Protein AF-A0A369SEC5-F1 (afdb_monomer)

Mean predicted aligned error: 13.97 Å

Secondary structure (DSSP, 8-state):
----HHHHHHHHHTT--HHHHTTS-HHHHHHHHHHHHHHHHH-TTT--S--PPPHHHHHHHHHHTT-SSHHHHHHHHHHHHHHHT--STTHHHHHHHHHTTTHHHHHHHHHHT---HHHHHHHHHHHHHHH----TT--HHHHHHHHHHHHHHHHHHHHHHHHHTT---HHHHHHHHHHHHHHH-----TTT-----GGGG--HHHHHHHHTS-HHHHHHHHHTT-TTTHHHHHHHHHHHHHHS-GGGHHHHHHHTTHHHHHHHHHHHHHH-HHHHHHHHHHHHHHHHHHHHH-HHHHHHHHHTTHHHHHHTTHHHHGGGHHHHHHHHHHHHHH--HHHHHHHHHHS-HHHHHHHHHHHHHTTT-HHHHHHHHHHHHHHHHHHTT-HHHHHHHHHHHHHHHHHHHHHHHHHHHHHHHTT------PPP------

pLDDT: mean 71.05, std 16.25, range [29.16, 93.38]

Nearest PDB structures (foldseek):
  6mjl-assembly1_B  TM=6.709E-01  e=8.031E-06  Mus musculus
  6nmj-assembly1_A  TM=5.883E-01  e=1.383E-02  Rattus norvegicus
  8qah-assembly2_B  TM=2.566E-01  e=1.016E+00  synthetic construct
  5cwm-assembly1_A  TM=2.602E-01  e=1.238E+00  synthetic construct
  8qah-assembly1_A  TM=2.685E-01  e=1.100E+00  synthetic construct

Solvent-accessible surface area (backbone atoms only — not comparable to full-atom values): 24609 Å² total; per-residue (Å²): 135,88,78,48,74,64,58,49,51,52,36,58,73,69,45,53,55,51,91,62,54,82,83,50,56,70,70,56,46,38,54,49,45,51,52,52,37,47,48,66,67,68,48,76,82,75,68,88,54,89,81,53,70,39,74,61,40,50,50,50,40,64,52,34,49,70,42,90,50,59,71,42,12,41,46,32,47,50,39,54,41,59,68,54,65,56,100,51,77,66,38,58,66,52,43,47,57,39,58,77,64,41,49,61,69,60,43,45,66,50,60,74,68,64,64,55,69,72,46,52,43,50,51,43,52,42,54,44,48,71,68,54,64,84,66,72,86,71,62,70,72,62,54,52,55,50,49,60,58,47,48,75,45,47,47,50,47,43,53,48,44,55,59,45,55,72,46,88,50,66,69,45,34,50,45,45,40,51,42,49,32,63,73,46,53,77,84,50,65,92,81,84,55,90,52,60,64,60,77,83,59,59,46,72,66,47,48,53,39,60,69,63,50,64,59,66,53,47,37,49,46,28,49,64,60,39,88,83,46,25,44,60,30,42,45,28,47,45,38,53,53,79,75,50,78,73,86,73,46,58,69,54,45,60,77,42,42,45,62,64,32,49,44,52,52,55,56,49,30,73,76,42,46,90,84,28,57,69,40,50,54,36,45,52,55,44,47,32,56,46,23,63,67,42,45,70,44,39,47,48,43,57,80,59,44,42,60,39,54,50,62,78,38,44,85,79,44,52,92,43,48,45,59,53,36,47,24,47,32,34,29,61,75,41,37,50,74,72,51,50,51,48,43,54,76,73,30,54,44,62,67,50,42,53,53,48,45,64,64,35,60,81,72,65,42,60,79,43,42,52,38,34,50,51,37,48,51,54,51,52,61,55,30,73,78,34,73,67,61,37,56,57,50,49,52,57,46,50,57,50,48,52,56,48,49,55,52,47,51,51,50,50,52,54,37,57,76,69,73,63,86,90,83,90,74,85,78,79,84,76,80,89,82,136

Foldseek 3Di:
DDCDPVNLVVCVVVQEDLVPPPPDDPVVLLVSLVVLLVCLVPVLPPPPDCSANPLSSLLVLLVQLVDPDQSSNLSSLSSLLSQLDDPDPCNLVSLVSNLVSVSLVSVLVVVVVPHDPSSLLSVLSNLLSLQWDNAPPDDPVSVVVSLLSVLVCLLSSLSSLLSQLPDPDPSSVQSSLVSLLSQLDPPCPPDDDPRHPNVVVDDPSNLVSNVPRPLLSLLLQLVVLPPVSNLSSLSSVLSSLVSDDQQPPQVSCVVSCNLVSLLVLLVVCLVPVVVCVSSVVSSLSSLLSLLQHAQSSLVSCLVNLVLLSCLVCCVSCVVCLLSSLNSLLSNLVRHDLVSLVSCLVPRCLVVSLVVQCVVCVVVVPCSNNVSSVSSNVSSVVSCVVVVVSCVVVVVVNVVVVVVVVVVVVVVVVVCVVVPDDDDDDDDDDDDPDD

Structure (mmCIF, N/CA/C/O backbone):
data_AF-A0A369SEC5-F1
#
_entry.id   AF-A0A369SEC5-F1
#
loop_
_atom_site.group_PDB
_atom_site.id
_atom_site.type_symbol
_atom_site.label_atom_id
_atom_site.label_alt_id
_atom_site.label_comp_id
_atom_site.label_asym_id
_atom_site.label_entity_id
_atom_site.label_seq_id
_atom_site.pdbx_PDB_ins_code
_atom_site.Cartn_x
_atom_site.Cartn_y
_atom_site.Cartn_z
_atom_site.occupancy
_atom_site.B_iso_or_equiv
_atom_site.auth_seq_id
_atom_site.auth_comp_id
_atom_site.auth_asym_id
_atom_site.auth_atom_id
_atom_site.pdbx_PDB_model_num
ATOM 1 N N . MET A 1 1 ? 33.748 -5.964 -42.119 1.00 38.56 1 MET A N 1
ATOM 2 C CA . MET A 1 1 ? 34.652 -5.481 -41.054 1.00 38.56 1 MET A CA 1
ATOM 3 C C . MET A 1 1 ? 34.597 -6.499 -39.925 1.00 38.56 1 MET A C 1
ATOM 5 O O . MET A 1 1 ? 33.553 -6.615 -39.300 1.00 38.56 1 MET A O 1
ATOM 9 N N . ILE A 1 2 ? 35.638 -7.317 -39.748 1.00 35.31 2 ILE A N 1
ATOM 10 C CA . ILE A 1 2 ? 35.673 -8.351 -38.701 1.00 35.31 2 ILE A CA 1
ATOM 11 C C . ILE A 1 2 ? 36.197 -7.673 -37.434 1.00 35.31 2 ILE A C 1
ATOM 13 O O . ILE A 1 2 ? 37.395 -7.443 -37.313 1.00 35.31 2 ILE A O 1
ATOM 17 N N . ILE A 1 3 ? 35.296 -7.285 -36.530 1.00 44.06 3 ILE A N 1
ATOM 18 C CA . ILE A 1 3 ? 35.685 -6.939 -35.160 1.00 44.06 3 ILE A CA 1
ATOM 19 C C . ILE A 1 3 ? 35.957 -8.272 -34.466 1.00 44.06 3 ILE A C 1
ATOM 21 O O . ILE A 1 3 ? 35.059 -9.104 -34.364 1.00 44.06 3 ILE A O 1
ATOM 25 N N . THR A 1 4 ? 37.197 -8.507 -34.051 1.00 44.44 4 THR A N 1
ATOM 26 C CA . THR A 1 4 ? 37.539 -9.711 -33.286 1.00 44.44 4 THR A CA 1
ATOM 27 C C . THR A 1 4 ? 36.965 -9.603 -31.870 1.00 44.44 4 THR A C 1
ATOM 29 O O . THR A 1 4 ? 36.846 -8.502 -31.328 1.00 44.44 4 THR A O 1
ATOM 32 N N . GLU A 1 5 ? 36.629 -10.733 -31.239 1.00 44.97 5 GLU A N 1
ATOM 33 C CA . GLU A 1 5 ? 36.159 -10.783 -29.839 1.00 44.97 5 GLU A CA 1
ATOM 34 C C . GLU A 1 5 ? 37.115 -10.043 -28.879 1.00 44.97 5 GLU A C 1
ATOM 36 O O . GLU A 1 5 ? 36.693 -9.472 -27.873 1.00 44.97 5 GLU A O 1
ATOM 41 N N . PHE A 1 6 ? 38.399 -9.973 -29.242 1.00 38.53 6 PHE A N 1
ATOM 42 C CA . PHE A 1 6 ? 39.446 -9.260 -28.521 1.00 38.53 6 PHE A CA 1
ATOM 43 C C . PHE A 1 6 ? 39.356 -7.728 -28.661 1.00 38.53 6 PHE A C 1
ATOM 45 O O . PHE A 1 6 ? 39.448 -7.025 -27.656 1.00 38.53 6 PHE A O 1
ATOM 52 N N . ASP A 1 7 ? 39.106 -7.196 -29.864 1.00 48.44 7 ASP A N 1
ATOM 53 C CA . ASP A 1 7 ? 38.869 -5.757 -30.084 1.00 48.44 7 ASP A CA 1
ATOM 54 C C . ASP A 1 7 ? 37.572 -5.281 -29.426 1.00 48.44 7 ASP A C 1
ATOM 56 O O . ASP A 1 7 ? 37.501 -4.166 -28.899 1.00 48.44 7 ASP A O 1
ATOM 60 N N . LEU A 1 8 ? 36.551 -6.141 -29.421 1.00 51.53 8 LEU A N 1
ATOM 61 C CA . LEU A 1 8 ? 35.306 -5.893 -28.709 1.00 51.53 8 LEU A CA 1
ATOM 62 C C . LEU A 1 8 ? 35.558 -5.830 -27.197 1.00 51.53 8 LEU A C 1
ATOM 64 O O . LEU A 1 8 ? 35.161 -4.862 -26.552 1.00 51.53 8 LEU A O 1
ATOM 68 N N . ALA A 1 9 ? 36.296 -6.794 -26.641 1.00 47.78 9 ALA A N 1
ATOM 69 C CA . ALA A 1 9 ? 36.689 -6.790 -25.236 1.00 47.78 9 ALA A CA 1
ATOM 70 C C . ALA A 1 9 ? 37.535 -5.559 -24.865 1.00 47.78 9 ALA A C 1
ATOM 72 O O . ALA A 1 9 ? 37.333 -4.998 -23.791 1.00 47.78 9 ALA A O 1
ATOM 73 N N . LEU A 1 10 ? 38.430 -5.093 -25.744 1.00 44.69 10 LEU A N 1
ATOM 74 C CA . LEU A 1 10 ? 39.273 -3.905 -25.541 1.00 44.69 10 LEU A CA 1
ATOM 75 C C . LEU A 1 10 ? 38.486 -2.589 -25.592 1.00 44.69 10 LEU A C 1
ATOM 77 O O . LEU A 1 10 ? 38.727 -1.710 -24.763 1.00 44.69 10 LEU A O 1
ATOM 81 N N . LYS A 1 11 ? 37.528 -2.449 -26.516 1.00 52.28 11 LYS A N 1
ATOM 82 C CA . LYS A 1 11 ? 36.616 -1.289 -26.571 1.00 52.28 11 LYS A CA 1
ATOM 83 C C . LYS A 1 11 ? 35.646 -1.274 -25.386 1.00 52.28 11 LYS A C 1
ATOM 85 O O . LYS A 1 11 ? 35.465 -0.232 -24.759 1.00 52.28 11 LYS A O 1
ATOM 90 N N . LEU A 1 12 ? 35.144 -2.445 -24.985 1.00 51.69 12 LEU A N 1
ATOM 91 C CA . LEU A 1 12 ? 34.354 -2.620 -23.763 1.00 51.69 12 LEU A CA 1
ATOM 92 C C . LEU A 1 12 ? 35.176 -2.338 -22.492 1.00 51.69 12 LEU A C 1
ATOM 94 O O . LEU A 1 12 ? 34.637 -1.810 -21.524 1.00 51.69 12 LEU A O 1
ATOM 98 N N . ASN A 1 13 ? 36.487 -2.611 -22.495 1.00 45.97 13 ASN A N 1
ATOM 99 C CA . ASN A 1 13 ? 37.398 -2.264 -21.395 1.00 45.97 13 ASN A CA 1
ATOM 100 C C . ASN A 1 13 ? 37.707 -0.754 -21.329 1.00 45.97 13 ASN A C 1
ATOM 102 O O . ASN A 1 13 ? 38.043 -0.247 -20.264 1.00 45.97 13 ASN A O 1
ATOM 106 N N . LYS A 1 14 ? 37.569 -0.034 -22.452 1.00 51.22 14 LYS A N 1
ATOM 107 C CA . LYS A 1 14 ? 37.689 1.433 -22.550 1.00 51.22 14 LYS A CA 1
ATOM 108 C C . LYS A 1 14 ? 36.354 2.173 -22.366 1.00 51.22 14 LYS A C 1
ATOM 110 O O . LYS A 1 14 ? 36.321 3.391 -22.503 1.00 51.22 14 LYS A O 1
ATOM 115 N N . GLY A 1 15 ? 35.270 1.459 -22.053 1.00 50.38 15 GLY A N 1
ATOM 116 C CA . GLY A 1 15 ? 33.990 2.052 -21.659 1.00 50.38 15 GLY A CA 1
ATOM 117 C C . GLY A 1 15 ? 33.172 2.694 -22.783 1.00 50.38 15 GLY A C 1
ATOM 118 O O . GLY A 1 15 ? 32.329 3.521 -22.469 1.00 50.38 15 GLY A O 1
ATOM 119 N N . THR A 1 16 ? 33.399 2.340 -24.055 1.00 56.69 16 THR A N 1
ATOM 120 C CA . THR A 1 16 ? 32.622 2.865 -25.199 1.00 56.69 16 THR A CA 1
ATOM 121 C C . THR A 1 16 ? 32.163 1.742 -26.128 1.00 56.69 16 THR A C 1
ATOM 123 O O . THR A 1 16 ? 32.981 0.959 -26.616 1.00 56.69 16 THR A O 1
ATOM 126 N N . PHE A 1 17 ? 30.859 1.661 -26.410 1.00 67.00 17 PHE A N 1
ATOM 127 C CA . PHE A 1 17 ? 30.294 0.700 -27.373 1.00 67.00 17 PHE A CA 1
ATOM 128 C C . PHE A 1 17 ? 29.461 1.353 -28.480 1.00 67.00 17 PHE A C 1
ATOM 130 O O . PHE A 1 17 ? 29.192 0.705 -29.486 1.00 67.00 17 PHE A O 1
ATOM 137 N N . THR A 1 18 ? 29.131 2.641 -28.395 1.00 62.00 18 THR A N 1
ATOM 138 C CA . THR A 1 18 ? 28.313 3.325 -29.417 1.00 62.00 18 THR A CA 1
ATOM 139 C C . THR A 1 18 ? 28.888 3.236 -30.839 1.00 62.00 18 THR A C 1
ATOM 141 O O . THR A 1 18 ? 28.158 2.962 -31.789 1.00 62.00 18 THR A O 1
ATOM 144 N N . SER A 1 19 ? 30.216 3.338 -30.994 1.00 55.81 19 SER A N 1
ATOM 145 C CA . SER A 1 19 ? 30.900 3.209 -32.300 1.00 55.81 19 SER A CA 1
ATOM 146 C C . SER A 1 19 ? 30.775 1.824 -32.953 1.00 55.81 19 SER A C 1
ATOM 148 O O . SER A 1 19 ? 31.072 1.661 -34.134 1.00 55.81 19 SER A O 1
ATOM 150 N N . ILE A 1 20 ? 30.360 0.817 -32.184 1.00 58.16 20 ILE A N 1
ATOM 151 C CA . ILE A 1 20 ? 30.180 -0.566 -32.626 1.00 58.16 20 ILE A CA 1
ATOM 152 C C . ILE A 1 20 ? 28.735 -0.720 -33.138 1.00 58.16 20 ILE A C 1
ATOM 154 O O . ILE A 1 20 ? 28.532 -1.228 -34.229 1.00 58.16 20 ILE A O 1
ATOM 158 N N . PHE A 1 21 ? 27.730 -0.185 -32.441 1.00 62.69 21 PHE A N 1
ATOM 159 C CA . PHE A 1 21 ? 26.304 -0.461 -32.694 1.00 62.69 21 PHE A CA 1
ATOM 160 C C . PHE A 1 21 ? 25.700 0.117 -33.988 1.00 62.69 21 PHE A C 1
ATOM 162 O O . PHE A 1 21 ? 24.769 -0.480 -34.542 1.00 62.69 21 PHE A O 1
ATOM 169 N N . ILE A 1 22 ? 26.202 1.250 -34.488 1.00 57.88 22 ILE A N 1
ATOM 170 C CA . ILE A 1 22 ? 25.577 1.987 -35.607 1.00 57.88 22 ILE A CA 1
ATOM 171 C C . ILE A 1 22 ? 25.592 1.179 -36.921 1.00 57.88 22 ILE A C 1
ATOM 173 O O . ILE A 1 22 ? 24.715 1.355 -37.762 1.00 57.88 22 ILE A O 1
ATOM 177 N N . HIS A 1 23 ? 26.522 0.232 -37.079 1.00 60.03 23 HIS A N 1
ATOM 178 C CA . HIS A 1 23 ? 26.754 -0.481 -38.344 1.00 60.03 23 HIS A CA 1
ATOM 179 C C . HIS A 1 23 ? 26.306 -1.949 -38.362 1.00 60.03 23 HIS A C 1
ATOM 181 O O . HIS A 1 23 ? 26.625 -2.668 -39.310 1.00 60.03 23 HIS A O 1
ATOM 187 N N . PHE A 1 24 ? 25.595 -2.409 -37.333 1.00 68.50 24 PHE A N 1
ATOM 188 C CA . PHE A 1 24 ? 25.264 -3.824 -37.175 1.00 68.50 24 PHE A CA 1
ATOM 189 C C . PHE A 1 24 ? 23.785 -4.153 -37.350 1.00 68.50 24 PHE A C 1
ATOM 191 O O . PHE A 1 24 ? 22.919 -3.323 -37.080 1.00 68.50 24 PHE A O 1
ATOM 198 N N . SER A 1 25 ? 23.524 -5.388 -37.798 1.00 75.50 25 SER A N 1
ATOM 199 C CA . SER A 1 25 ? 22.184 -5.973 -37.819 1.00 75.50 25 SER A CA 1
ATOM 200 C C . SER A 1 25 ? 21.623 -6.086 -36.402 1.00 75.50 25 SER A C 1
ATOM 202 O O . SER A 1 25 ? 22.369 -6.144 -35.422 1.00 75.50 25 SER A O 1
ATOM 204 N N . GLU A 1 26 ? 20.300 -6.151 -36.291 1.00 75.62 26 GLU A N 1
ATOM 205 C CA . GLU A 1 26 ? 19.603 -6.209 -35.000 1.00 75.62 26 GLU A CA 1
ATOM 206 C C . GLU A 1 26 ? 19.987 -7.441 -34.172 1.00 75.62 26 GLU A C 1
ATOM 208 O O . GLU A 1 26 ? 20.180 -7.343 -32.962 1.00 75.62 26 GLU A O 1
ATOM 213 N N . GLU A 1 27 ? 20.203 -8.583 -34.828 1.00 76.94 27 GLU A N 1
ATOM 214 C CA . GLU A 1 27 ? 20.694 -9.811 -34.191 1.00 76.94 27 GLU A CA 1
ATOM 215 C C . GLU A 1 27 ? 22.064 -9.605 -33.540 1.00 76.94 27 GLU A C 1
ATOM 217 O O . GLU A 1 27 ? 22.285 -9.991 -32.392 1.00 76.94 27 GLU A O 1
ATOM 222 N N . LEU A 1 28 ? 22.985 -8.934 -34.237 1.00 77.81 28 LEU A N 1
ATOM 223 C CA . LEU A 1 28 ? 24.310 -8.683 -33.690 1.00 77.81 28 LEU A CA 1
ATOM 224 C C . LEU A 1 28 ? 24.260 -7.616 -32.587 1.00 77.81 28 LEU A C 1
ATOM 226 O O . LEU A 1 28 ? 24.964 -7.743 -31.590 1.00 77.81 28 LEU A O 1
ATOM 230 N N . ARG A 1 29 ? 23.397 -6.597 -32.710 1.00 77.44 29 ARG A N 1
ATOM 231 C CA . ARG A 1 29 ? 23.148 -5.626 -31.629 1.00 77.44 29 ARG A CA 1
ATOM 232 C C . ARG A 1 29 ? 22.637 -6.313 -30.362 1.00 77.44 29 ARG A C 1
ATOM 234 O O . ARG A 1 29 ? 23.085 -5.972 -29.267 1.00 77.44 29 ARG A O 1
ATOM 241 N N . LEU A 1 30 ? 21.749 -7.297 -30.501 1.00 79.75 30 LEU A N 1
ATOM 242 C CA . LEU A 1 30 ? 21.236 -8.085 -29.383 1.00 79.75 30 LEU A CA 1
ATOM 243 C C . LEU A 1 30 ? 22.342 -8.905 -28.709 1.00 79.75 30 LEU A C 1
ATOM 245 O O . LEU A 1 30 ? 22.491 -8.836 -27.489 1.00 79.75 30 LEU A O 1
ATOM 249 N N . GLU A 1 31 ? 23.143 -9.644 -29.478 1.00 78.94 31 GLU A N 1
ATOM 250 C CA . GLU A 1 31 ? 24.251 -10.435 -28.924 1.00 78.94 31 GLU A CA 1
ATOM 251 C C . GLU A 1 31 ? 25.305 -9.551 -28.240 1.00 78.94 31 GLU A C 1
ATOM 253 O O . GLU A 1 31 ? 25.764 -9.856 -27.136 1.00 78.94 31 GLU A O 1
ATOM 258 N N . LEU A 1 32 ? 25.608 -8.387 -28.818 1.00 76.44 32 LEU A N 1
ATOM 259 C CA . LEU A 1 32 ? 26.480 -7.390 -28.201 1.00 76.44 32 LEU A CA 1
ATOM 260 C C . LEU A 1 32 ? 25.912 -6.865 -26.874 1.00 76.44 32 LEU A C 1
ATOM 262 O O . LEU A 1 32 ? 26.646 -6.785 -25.888 1.00 76.44 32 LEU A O 1
ATOM 266 N N . LEU A 1 33 ? 24.614 -6.549 -26.804 1.00 76.56 33 LEU A N 1
ATOM 267 C CA . LEU A 1 33 ? 23.971 -6.128 -25.554 1.00 76.56 33 LEU A CA 1
ATOM 268 C C . LEU A 1 33 ? 23.981 -7.230 -24.492 1.00 76.56 33 LEU A C 1
ATOM 270 O O . LEU A 1 33 ? 24.231 -6.940 -23.320 1.00 76.56 33 LEU A O 1
ATOM 274 N N . LYS A 1 34 ? 23.756 -8.492 -24.876 1.00 80.44 34 LYS A N 1
ATOM 275 C CA . LYS A 1 34 ? 23.866 -9.635 -23.957 1.00 80.44 34 LYS A CA 1
ATOM 276 C C . LYS A 1 34 ? 25.282 -9.748 -23.397 1.00 80.44 34 LYS A C 1
ATOM 278 O O . LYS A 1 34 ? 25.440 -9.912 -22.188 1.00 80.44 34 LYS A O 1
ATOM 283 N N . MET A 1 35 ? 26.311 -9.589 -24.232 1.00 75.12 35 MET A N 1
ATOM 284 C CA . MET A 1 35 ? 27.705 -9.569 -23.775 1.00 75.12 35 MET A CA 1
ATOM 285 C C . MET A 1 35 ? 27.975 -8.408 -22.810 1.00 75.12 35 MET A C 1
ATOM 287 O O . MET A 1 35 ? 28.560 -8.619 -21.747 1.00 75.12 35 MET A O 1
ATOM 291 N N . VAL A 1 36 ? 27.503 -7.198 -23.128 1.00 72.50 36 VAL A N 1
ATOM 292 C CA . VAL A 1 36 ? 27.601 -6.022 -22.245 1.00 72.50 36 VAL A CA 1
ATOM 293 C C . VAL A 1 36 ? 26.935 -6.298 -20.893 1.00 72.50 36 VAL A C 1
ATOM 295 O O . VAL A 1 36 ? 27.535 -6.059 -19.842 1.00 72.50 36 VAL A O 1
ATOM 298 N N . TRP A 1 37 ? 25.726 -6.859 -20.895 1.00 72.38 37 TRP A N 1
ATOM 299 C CA . TRP A 1 37 ? 25.008 -7.234 -19.678 1.00 72.38 37 TRP A CA 1
ATOM 300 C C . TRP A 1 37 ? 25.772 -8.265 -18.837 1.00 72.38 37 TRP A C 1
ATOM 302 O O . TRP A 1 37 ? 25.929 -8.083 -17.625 1.00 72.38 37 TRP A O 1
ATOM 312 N N . LEU A 1 38 ? 26.296 -9.321 -19.466 1.00 71.06 38 LEU A N 1
ATOM 313 C CA . LEU A 1 38 ? 27.094 -10.346 -18.791 1.00 71.06 38 LEU A CA 1
ATOM 314 C C . LEU A 1 38 ? 28.357 -9.740 -18.174 1.00 71.06 38 LEU A C 1
ATOM 316 O O . LEU A 1 38 ? 28.672 -10.034 -17.022 1.00 71.06 38 LEU A O 1
ATOM 320 N N . LEU A 1 39 ? 29.041 -8.834 -18.873 1.00 67.75 39 LEU A N 1
ATOM 321 C CA . LEU A 1 39 ? 30.201 -8.130 -18.327 1.00 67.75 39 LEU A CA 1
ATOM 322 C C . LEU A 1 39 ? 29.837 -7.302 -17.091 1.00 67.75 39 LEU A C 1
ATOM 324 O O . LEU A 1 39 ? 30.551 -7.369 -16.088 1.00 67.75 39 LEU A O 1
ATOM 328 N N . PHE A 1 40 ? 28.706 -6.590 -17.109 1.00 66.88 40 PHE A N 1
ATOM 329 C CA . PHE A 1 40 ? 28.216 -5.877 -15.927 1.00 66.88 40 PHE A CA 1
ATOM 330 C C . PHE A 1 40 ? 27.870 -6.821 -14.769 1.00 66.88 40 PHE A C 1
ATOM 332 O O . PHE A 1 40 ? 28.117 -6.471 -13.611 1.00 66.88 40 PHE A O 1
ATOM 339 N N . ARG A 1 41 ? 27.340 -8.015 -15.052 1.00 63.75 41 ARG A N 1
ATOM 340 C CA . ARG A 1 41 ? 26.988 -9.023 -14.042 1.00 63.75 41 ARG A CA 1
ATOM 341 C C . ARG A 1 41 ? 28.219 -9.705 -13.430 1.00 63.75 41 ARG A C 1
ATOM 343 O O . ARG A 1 41 ? 28.272 -9.841 -12.212 1.00 63.75 41 ARG A O 1
ATOM 350 N N . PHE A 1 42 ? 29.204 -10.092 -14.243 1.00 58.34 42 PHE A N 1
ATOM 351 C CA . PHE A 1 42 ? 30.366 -10.886 -13.818 1.00 58.34 42 PHE A CA 1
ATOM 352 C C . PHE A 1 42 ? 31.563 -10.056 -13.330 1.00 58.34 42 PHE A C 1
ATOM 354 O O . PHE A 1 42 ? 32.218 -10.460 -12.373 1.00 58.34 42 PHE A O 1
ATOM 361 N N . LYS A 1 43 ? 31.845 -8.867 -13.889 1.00 53.88 43 LYS A N 1
ATOM 362 C CA . LYS A 1 43 ? 32.954 -7.996 -13.426 1.00 53.88 43 LYS A CA 1
ATOM 363 C C . LYS A 1 43 ? 32.603 -7.185 -12.170 1.00 53.88 43 LYS A C 1
ATOM 365 O O . LYS A 1 43 ? 33.037 -6.045 -12.012 1.00 53.88 43 LYS A O 1
ATOM 370 N N . GLY A 1 44 ? 31.842 -7.765 -11.243 1.00 46.34 44 GLY A N 1
ATOM 371 C CA . GLY A 1 44 ? 31.499 -7.163 -9.949 1.00 46.34 44 GLY A CA 1
ATOM 372 C C . GLY A 1 44 ? 32.688 -6.756 -9.063 1.00 46.34 44 GLY A C 1
ATOM 373 O O . GLY A 1 44 ? 32.443 -6.178 -8.017 1.00 46.34 44 GLY A O 1
ATOM 374 N N . ILE A 1 45 ? 33.931 -7.020 -9.484 1.00 41.72 45 ILE A N 1
ATOM 375 C CA . ILE A 1 45 ? 35.173 -6.811 -8.722 1.00 41.72 45 ILE A CA 1
ATOM 376 C C . ILE A 1 45 ? 36.041 -5.658 -9.289 1.00 41.72 45 ILE A C 1
ATOM 378 O O . ILE A 1 45 ? 36.925 -5.175 -8.600 1.00 41.72 45 ILE A O 1
ATOM 382 N N . TYR A 1 46 ? 35.801 -5.166 -10.517 1.00 40.25 46 TYR A N 1
ATOM 383 C CA . TYR A 1 46 ? 36.693 -4.177 -11.173 1.00 40.25 46 TYR A CA 1
ATOM 384 C C . TYR A 1 46 ? 36.028 -2.849 -11.578 1.00 40.25 46 TYR A C 1
ATOM 386 O O . TYR A 1 46 ? 36.659 -2.007 -12.210 1.00 40.25 46 TYR A O 1
ATOM 394 N N . LEU A 1 47 ? 34.763 -2.627 -11.207 1.00 47.06 47 LEU A N 1
ATOM 395 C CA . LEU A 1 47 ? 34.070 -1.342 -11.397 1.00 47.06 47 LEU A CA 1
ATOM 396 C C . LEU A 1 47 ? 34.050 -0.510 -10.101 1.00 47.06 47 LEU A C 1
ATOM 398 O O . LEU A 1 47 ? 33.067 0.177 -9.827 1.00 47.06 47 LEU A O 1
ATOM 402 N N . ASP A 1 48 ? 35.140 -0.558 -9.332 1.00 42.22 48 ASP A N 1
ATOM 403 C CA . ASP A 1 48 ? 35.409 0.345 -8.197 1.00 42.22 48 ASP A CA 1
ATOM 404 C C . ASP A 1 48 ? 35.910 1.733 -8.644 1.00 42.22 48 ASP A C 1
ATOM 406 O O . ASP A 1 48 ? 36.302 2.563 -7.831 1.00 42.22 48 ASP A O 1
ATOM 410 N N . GLY A 1 49 ? 35.851 2.016 -9.949 1.00 44.00 49 GLY A N 1
ATOM 411 C CA . GLY A 1 49 ? 36.096 3.334 -10.524 1.00 44.00 49 GLY A CA 1
ATOM 412 C C . GLY A 1 49 ? 34.864 3.918 -11.230 1.00 44.00 49 GLY A C 1
ATOM 413 O O . GLY A 1 49 ? 33.908 3.193 -11.542 1.00 44.00 49 GLY A O 1
ATOM 414 N N . PRO A 1 50 ? 34.894 5.221 -11.560 1.00 42.88 50 PRO A N 1
ATOM 415 C CA . PRO A 1 50 ? 33.845 5.937 -12.279 1.00 42.88 50 PRO A CA 1
ATOM 416 C C . PRO A 1 50 ? 33.840 5.562 -13.767 1.00 42.88 50 PRO A C 1
ATOM 418 O O . PRO A 1 50 ? 33.834 6.433 -14.628 1.00 42.88 50 PRO A O 1
ATOM 421 N N . ALA A 1 51 ? 33.854 4.272 -14.112 1.00 51.56 51 ALA A N 1
ATOM 422 C CA . ALA A 1 51 ? 33.549 3.848 -15.472 1.00 51.56 51 ALA A CA 1
ATOM 423 C C . ALA A 1 51 ? 32.073 4.188 -15.724 1.00 51.56 51 ALA A C 1
ATOM 425 O O . ALA A 1 51 ? 31.148 3.448 -15.368 1.00 51.56 51 ALA A O 1
ATOM 426 N N . LEU A 1 52 ? 31.875 5.414 -16.190 1.00 57.75 52 LEU A N 1
ATOM 427 C CA . LEU A 1 52 ? 30.639 5.974 -16.675 1.00 57.75 52 LEU A CA 1
ATOM 428 C C . LEU A 1 52 ? 30.461 5.426 -18.085 1.00 57.75 52 LEU A C 1
ATOM 430 O O . LEU A 1 52 ? 31.363 5.547 -18.909 1.00 57.75 52 LEU A O 1
ATOM 434 N N . LEU A 1 53 ? 29.293 4.846 -18.363 1.00 64.94 53 LEU A N 1
ATOM 435 C CA . LEU A 1 53 ? 28.791 4.842 -19.734 1.00 64.94 53 LEU A CA 1
ATOM 436 C C . LEU A 1 53 ? 28.955 6.263 -20.279 1.00 64.94 53 LEU A C 1
ATOM 438 O O . LEU A 1 53 ? 28.597 7.226 -19.581 1.00 64.94 53 LEU A O 1
ATOM 442 N N . THR A 1 54 ? 29.510 6.404 -21.480 1.00 70.06 54 THR A N 1
ATOM 443 C CA . 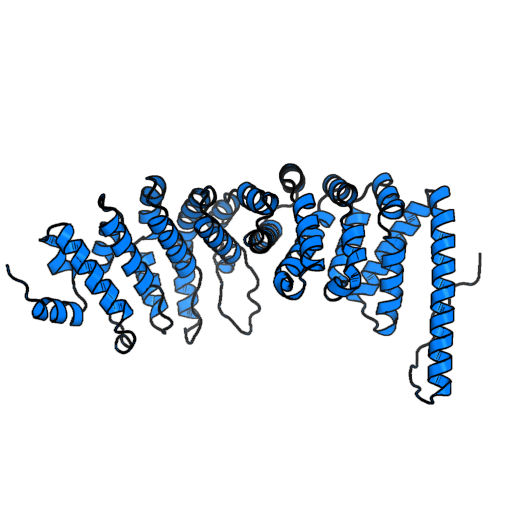THR A 1 54 ? 29.590 7.729 -22.097 1.00 70.06 54 THR A CA 1
ATOM 444 C C . THR A 1 54 ? 28.185 8.278 -22.348 1.00 70.06 54 THR A C 1
ATOM 446 O O . THR A 1 54 ? 27.197 7.538 -22.308 1.00 70.06 54 THR A O 1
ATOM 449 N N . SER A 1 55 ? 28.068 9.589 -22.573 1.00 70.38 55 SER A N 1
ATOM 450 C CA . SER A 1 55 ? 26.779 10.199 -22.937 1.00 70.38 55 SER A CA 1
ATOM 451 C C . SER A 1 55 ? 26.164 9.520 -24.166 1.00 70.38 55 SER A C 1
ATOM 453 O O . SER A 1 55 ? 24.956 9.284 -24.212 1.00 70.38 55 SER A O 1
ATOM 455 N N . ASP A 1 56 ? 27.010 9.133 -25.119 1.00 73.44 56 ASP A N 1
ATOM 456 C CA . ASP A 1 56 ? 26.605 8.448 -26.343 1.00 73.44 56 ASP A CA 1
ATOM 457 C C . ASP A 1 56 ? 26.079 7.039 -26.044 1.00 73.44 56 ASP A C 1
ATOM 459 O O . ASP A 1 56 ? 25.012 6.662 -26.525 1.00 73.44 56 ASP A O 1
ATOM 463 N N . ASP A 1 57 ? 26.755 6.294 -25.161 1.00 74.19 57 ASP A N 1
ATOM 464 C CA . ASP A 1 57 ? 26.326 4.943 -24.776 1.00 74.19 57 ASP A CA 1
ATOM 465 C C . ASP A 1 57 ? 24.980 4.963 -24.036 1.00 74.19 57 ASP A C 1
ATOM 467 O O . ASP A 1 57 ? 24.139 4.085 -24.237 1.00 74.19 57 ASP A O 1
ATOM 471 N N . LYS A 1 58 ? 24.748 5.978 -23.193 1.00 75.31 58 LYS A N 1
ATOM 472 C CA . LYS A 1 58 ? 23.461 6.185 -22.509 1.00 75.31 58 LYS A CA 1
ATOM 473 C C . LYS A 1 58 ? 22.354 6.533 -23.498 1.00 75.31 58 LYS A C 1
ATOM 475 O O . LYS A 1 58 ? 21.276 5.947 -23.430 1.00 75.31 58 LYS A O 1
ATOM 480 N N . SER A 1 59 ? 22.637 7.450 -24.423 1.00 78.00 59 SER A N 1
ATOM 481 C CA . SER A 1 59 ? 21.686 7.886 -25.449 1.00 78.00 59 SER A CA 1
ATOM 482 C C . SER A 1 59 ? 21.276 6.721 -26.345 1.00 78.00 59 SER A C 1
ATOM 484 O O . SER A 1 59 ? 20.086 6.504 -26.556 1.00 78.00 59 SER A O 1
ATOM 486 N N . LEU A 1 60 ? 22.243 5.908 -26.778 1.00 80.88 60 LEU A N 1
ATOM 487 C CA . LEU A 1 60 ? 21.994 4.697 -27.550 1.00 80.88 60 LEU A CA 1
ATOM 488 C C . LEU A 1 60 ? 21.141 3.690 -26.768 1.00 80.88 60 LEU A C 1
ATOM 490 O O . LEU A 1 60 ? 20.172 3.166 -27.305 1.00 80.88 60 LEU A O 1
ATOM 494 N N . LEU A 1 61 ? 21.453 3.417 -25.497 1.00 81.75 61 LEU A N 1
ATOM 495 C CA . LEU A 1 61 ? 20.630 2.511 -24.687 1.00 81.75 61 LEU A CA 1
ATOM 496 C C . LEU A 1 61 ? 19.173 2.998 -24.582 1.00 81.75 61 LEU A C 1
ATOM 498 O O . LEU A 1 61 ? 18.257 2.183 -24.666 1.00 81.75 61 LEU A O 1
ATOM 502 N N . ILE A 1 62 ? 18.955 4.309 -24.446 1.00 82.56 62 ILE A N 1
ATOM 503 C CA . ILE A 1 62 ? 17.622 4.940 -24.387 1.00 82.56 62 ILE A CA 1
ATOM 504 C C . ILE A 1 62 ? 16.932 4.996 -25.758 1.00 82.56 62 ILE A C 1
ATOM 506 O O . ILE A 1 62 ? 15.706 5.022 -25.844 1.00 82.56 62 ILE A O 1
ATOM 510 N N . GLU A 1 63 ? 17.678 4.983 -26.853 1.00 84.50 63 GLU A N 1
ATOM 511 C CA . GLU A 1 63 ? 17.098 4.766 -28.175 1.00 84.50 63 GLU A CA 1
ATOM 512 C C . GLU A 1 63 ? 16.610 3.315 -28.304 1.00 84.50 63 GLU A C 1
ATOM 514 O O . GLU A 1 63 ? 15.469 3.062 -28.692 1.00 84.50 63 GLU A O 1
ATOM 519 N N . LEU A 1 64 ? 17.440 2.356 -27.884 1.00 87.19 64 LEU A N 1
ATOM 520 C CA . LEU A 1 64 ? 17.182 0.926 -28.047 1.00 87.19 64 LEU A CA 1
ATOM 521 C C . LEU A 1 64 ? 15.981 0.417 -27.238 1.00 87.19 64 LEU A C 1
ATOM 523 O O . LEU A 1 64 ? 15.330 -0.523 -27.690 1.00 87.19 64 LEU A O 1
ATOM 527 N N . ILE A 1 65 ? 15.609 1.043 -26.112 1.00 88.25 65 ILE A N 1
ATOM 528 C CA . ILE A 1 65 ? 14.356 0.693 -25.399 1.00 88.25 65 ILE A CA 1
ATOM 529 C C . ILE A 1 65 ? 13.103 0.945 -26.254 1.00 88.25 65 ILE A C 1
ATOM 531 O O . ILE A 1 65 ? 12.071 0.320 -26.022 1.00 88.25 65 ILE A O 1
ATOM 535 N N . SER A 1 66 ? 13.193 1.835 -27.249 1.00 85.88 66 SER A N 1
ATOM 536 C CA . SER A 1 66 ? 12.105 2.135 -28.189 1.00 85.88 66 SER A CA 1
ATOM 537 C C . SER A 1 66 ? 12.113 1.210 -29.411 1.00 85.88 66 SER A C 1
ATOM 539 O O . SER A 1 66 ? 11.300 1.390 -30.316 1.00 85.88 66 SER A O 1
ATOM 541 N N . SER A 1 67 ? 13.025 0.232 -29.467 1.00 86.06 67 SER A N 1
ATOM 542 C CA . SER A 1 67 ? 13.130 -0.689 -30.595 1.00 86.06 67 SER A CA 1
ATOM 543 C C . SER A 1 67 ? 11.818 -1.462 -30.818 1.00 86.06 67 SER A C 1
ATOM 545 O O . SER A 1 67 ? 11.186 -1.917 -29.850 1.00 86.06 67 SER A O 1
ATOM 547 N N . PRO A 1 68 ? 11.405 -1.660 -32.088 1.00 84.12 68 PRO A N 1
ATOM 548 C CA . PRO A 1 68 ? 10.289 -2.544 -32.411 1.00 84.12 68 PRO A CA 1
ATOM 549 C C . PRO A 1 68 ? 10.612 -4.013 -32.091 1.00 84.12 68 PRO A C 1
ATOM 551 O O . PRO A 1 68 ? 9.693 -4.811 -31.918 1.00 84.12 68 PRO A O 1
ATOM 554 N N . TYR A 1 69 ? 11.896 -4.371 -31.970 1.00 87.06 69 TYR A N 1
ATOM 555 C CA . TYR A 1 69 ? 12.341 -5.708 -31.590 1.00 87.06 69 TYR A CA 1
ATOM 556 C C . TYR A 1 69 ? 12.349 -5.852 -30.066 1.00 87.06 69 TYR A C 1
ATOM 558 O O . TYR A 1 69 ? 13.185 -5.264 -29.376 1.00 87.06 69 TYR A O 1
ATOM 566 N N . GLU A 1 70 ? 11.420 -6.651 -29.541 1.00 87.19 70 GLU A N 1
ATOM 567 C CA . GLU A 1 70 ? 11.182 -6.768 -28.098 1.00 87.19 70 GLU A CA 1
ATOM 568 C C . GLU A 1 70 ? 12.411 -7.243 -27.321 1.00 87.19 70 GLU A C 1
ATOM 570 O O . GLU A 1 70 ? 12.763 -6.637 -26.313 1.00 87.19 70 GLU A O 1
ATOM 575 N N . ASP A 1 71 ? 13.112 -8.265 -27.814 1.00 86.75 71 ASP A N 1
ATOM 576 C CA . ASP A 1 71 ? 14.300 -8.805 -27.144 1.00 86.75 71 ASP A CA 1
ATOM 577 C C . ASP A 1 71 ? 15.422 -7.768 -27.038 1.00 86.75 71 ASP A C 1
ATOM 579 O O . ASP A 1 71 ? 16.137 -7.709 -26.033 1.00 86.75 71 ASP A O 1
ATOM 583 N N . LEU A 1 72 ? 15.561 -6.914 -28.055 1.00 86.94 72 LEU A N 1
ATOM 584 C CA . LEU A 1 72 ? 16.543 -5.837 -28.067 1.00 86.94 72 LEU A CA 1
ATOM 585 C C . LEU A 1 72 ? 16.177 -4.756 -27.048 1.00 86.94 72 LEU A C 1
ATOM 587 O O . LEU A 1 72 ? 17.015 -4.379 -26.227 1.00 86.94 72 LEU A O 1
ATOM 591 N N . ALA A 1 73 ? 14.919 -4.310 -27.064 1.00 88.56 73 ALA A N 1
ATOM 592 C CA . ALA A 1 73 ? 14.401 -3.318 -26.130 1.00 88.56 73 ALA A CA 1
ATOM 593 C C . ALA A 1 73 ? 14.500 -3.804 -24.675 1.00 88.56 73 ALA A C 1
ATOM 595 O O . ALA A 1 73 ? 14.983 -3.080 -23.800 1.00 88.56 73 ALA A O 1
ATOM 596 N N . LEU A 1 74 ? 14.110 -5.055 -24.421 1.00 89.06 74 LEU A N 1
ATOM 597 C CA . LEU A 1 74 ? 14.179 -5.698 -23.113 1.00 89.06 74 LEU A CA 1
ATOM 598 C C . LEU A 1 74 ? 15.623 -5.815 -22.618 1.00 89.06 74 LEU A C 1
ATOM 600 O O . LEU A 1 74 ? 15.913 -5.494 -21.463 1.00 89.06 74 LEU A O 1
ATOM 604 N N . THR A 1 75 ? 16.548 -6.241 -23.482 1.00 85.25 75 THR A N 1
ATOM 605 C CA . THR A 1 75 ? 17.963 -6.385 -23.112 1.00 85.25 75 THR A CA 1
ATOM 606 C C . THR A 1 75 ? 18.595 -5.020 -22.831 1.00 85.25 75 THR A C 1
ATOM 608 O O . THR A 1 75 ? 19.295 -4.874 -21.828 1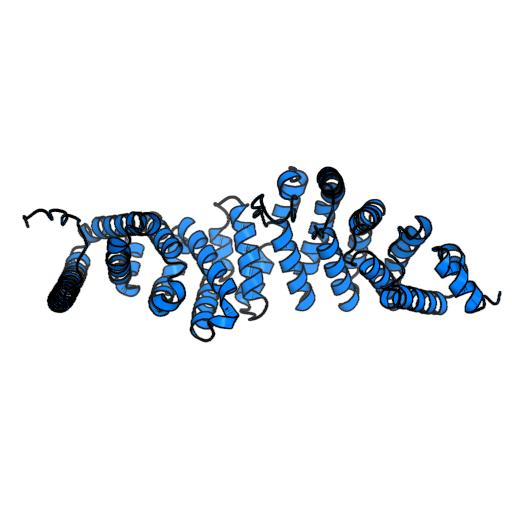.00 85.25 75 THR A O 1
ATOM 611 N N . ALA A 1 76 ? 18.296 -3.993 -23.636 1.00 86.44 76 ALA A N 1
ATOM 612 C CA . ALA A 1 76 ? 18.745 -2.622 -23.387 1.00 86.44 76 ALA A CA 1
ATOM 613 C C . ALA A 1 76 ? 18.243 -2.106 -22.029 1.00 86.44 76 ALA A C 1
ATOM 615 O O . ALA A 1 76 ? 19.032 -1.629 -21.209 1.00 86.44 76 ALA A O 1
ATOM 616 N N . LEU A 1 77 ? 16.954 -2.297 -21.735 1.00 86.06 77 LEU A N 1
ATOM 617 C CA . LEU A 1 77 ? 16.355 -1.911 -20.458 1.00 86.06 77 LEU A CA 1
ATOM 618 C C . LEU A 1 77 ? 16.962 -2.684 -19.273 1.00 86.06 77 LEU A C 1
ATOM 620 O O . LEU A 1 77 ? 17.189 -2.123 -18.198 1.00 86.06 77 LEU A O 1
ATOM 624 N N . THR A 1 78 ? 17.295 -3.961 -19.473 1.00 83.69 78 THR A N 1
ATOM 625 C CA . THR A 1 78 ? 17.982 -4.800 -18.479 1.00 83.69 78 THR A CA 1
ATOM 626 C C . THR A 1 78 ? 19.390 -4.278 -18.180 1.00 83.69 78 THR A C 1
ATOM 628 O O . THR A 1 78 ? 19.789 -4.223 -17.013 1.00 83.69 78 THR A O 1
ATOM 631 N N . VAL A 1 79 ? 20.141 -3.862 -19.207 1.00 79.00 79 VAL A N 1
ATOM 632 C CA . VAL A 1 79 ? 21.474 -3.249 -19.061 1.00 79.00 79 VAL A CA 1
ATOM 633 C C . VAL A 1 79 ? 21.383 -1.946 -18.272 1.00 79.00 79 VAL A C 1
ATOM 635 O O . VAL A 1 79 ? 22.120 -1.782 -17.296 1.00 79.00 79 VAL A O 1
ATOM 638 N N . ILE A 1 80 ? 20.444 -1.062 -18.632 1.00 79.12 80 ILE A N 1
ATOM 639 C CA . ILE A 1 80 ? 20.187 0.189 -17.903 1.00 79.12 80 ILE A CA 1
ATOM 640 C C . ILE A 1 80 ? 19.895 -0.109 -16.429 1.00 79.12 80 ILE A C 1
ATOM 642 O O . ILE A 1 80 ? 20.535 0.437 -15.527 1.00 79.12 80 ILE A O 1
ATOM 646 N N . THR A 1 81 ? 18.969 -1.036 -16.180 1.00 77.06 81 THR A N 1
ATOM 647 C CA . THR A 1 81 ? 18.567 -1.438 -14.831 1.00 77.06 81 THR A CA 1
ATOM 648 C C . THR A 1 81 ? 19.772 -1.929 -14.039 1.00 77.06 81 THR A C 1
ATOM 650 O O . THR A 1 81 ? 20.036 -1.422 -12.949 1.00 77.06 81 THR A O 1
ATOM 653 N N . ALA A 1 82 ? 20.542 -2.878 -14.579 1.00 74.06 82 ALA A N 1
ATOM 654 C CA . ALA A 1 82 ? 21.735 -3.435 -13.943 1.00 74.06 82 ALA A CA 1
ATOM 655 C C . ALA A 1 82 ? 22.773 -2.360 -13.586 1.00 74.06 82 ALA A C 1
ATOM 657 O O . ALA A 1 82 ? 23.367 -2.417 -12.507 1.00 74.06 82 ALA A O 1
ATOM 658 N N . PHE A 1 83 ? 22.945 -1.358 -14.448 1.00 70.25 83 PHE A N 1
ATOM 659 C CA . PHE A 1 83 ? 23.840 -0.236 -14.198 1.00 70.25 83 PHE A CA 1
ATOM 660 C C . PHE A 1 83 ? 23.340 0.682 -13.069 1.00 70.25 83 PHE A C 1
ATOM 662 O O . PHE A 1 83 ? 24.140 1.135 -12.248 1.00 70.25 83 PHE A O 1
ATOM 669 N N . ALA A 1 84 ? 22.024 0.892 -12.962 1.00 63.97 84 ALA A N 1
ATOM 670 C CA . ALA A 1 84 ? 21.398 1.714 -11.922 1.00 63.97 84 ALA A CA 1
ATOM 671 C C . ALA A 1 84 ? 21.337 1.056 -10.519 1.00 63.97 84 ALA A C 1
ATOM 673 O O . ALA A 1 84 ? 21.006 1.729 -9.543 1.00 63.97 84 ALA A O 1
ATOM 674 N N . GLY A 1 85 ? 21.625 -0.250 -10.387 1.00 56.44 85 GLY A N 1
ATOM 675 C CA . GLY A 1 85 ? 21.304 -1.037 -9.180 1.00 56.44 85 GLY A CA 1
ATOM 676 C C . GLY A 1 85 ? 22.446 -1.556 -8.297 1.00 56.44 85 GLY A C 1
ATOM 677 O O . GLY A 1 85 ? 22.170 -2.365 -7.413 1.00 56.44 85 GLY A O 1
ATOM 678 N N . LYS A 1 86 ? 23.715 -1.180 -8.502 1.00 57.34 86 LYS A N 1
ATOM 679 C CA . LYS A 1 86 ? 24.842 -1.753 -7.726 1.00 57.34 86 LYS A CA 1
ATOM 680 C C . LYS A 1 86 ? 25.243 -0.908 -6.524 1.00 57.34 86 LYS A C 1
ATOM 682 O O . LYS A 1 86 ? 25.732 0.179 -6.764 1.00 57.34 86 LYS A O 1
ATOM 687 N N . LYS A 1 87 ? 25.163 -1.458 -5.301 1.00 50.84 87 LYS A N 1
ATOM 688 C CA . LYS A 1 87 ? 25.508 -0.893 -3.967 1.00 50.84 87 LYS A CA 1
ATOM 689 C C . LYS A 1 87 ? 26.941 -0.303 -3.792 1.00 50.84 87 LYS A C 1
ATOM 691 O O . LYS A 1 87 ? 27.646 -0.743 -2.901 1.00 50.84 87 LYS A O 1
ATOM 696 N N . ASN A 1 88 ? 27.366 0.688 -4.581 1.00 51.25 88 ASN A N 1
ATOM 697 C CA . ASN A 1 88 ? 28.582 1.486 -4.362 1.00 51.25 88 ASN A CA 1
ATOM 698 C C . ASN A 1 88 ? 28.303 3.009 -4.350 1.00 51.25 88 ASN A C 1
ATOM 700 O O . ASN A 1 88 ? 27.297 3.482 -4.869 1.00 51.25 88 ASN A O 1
ATOM 704 N N . TYR A 1 89 ? 29.245 3.790 -3.818 1.00 46.09 89 TYR A N 1
ATOM 705 C CA . TYR A 1 89 ? 29.208 5.262 -3.707 1.00 46.09 89 TYR A CA 1
ATOM 706 C C . TYR A 1 89 ? 28.832 6.008 -5.016 1.00 46.09 89 TYR A C 1
ATOM 708 O O . TYR A 1 89 ? 28.115 7.002 -4.989 1.00 46.09 89 TYR A O 1
ATOM 716 N N . TYR A 1 90 ? 29.222 5.493 -6.189 1.00 50.69 90 TYR A N 1
ATOM 717 C CA . TYR A 1 90 ? 28.968 6.118 -7.502 1.00 50.69 90 TYR A CA 1
ATOM 718 C C . TYR A 1 90 ? 27.546 5.927 -8.073 1.00 50.69 90 TYR A C 1
ATOM 720 O O . TYR A 1 90 ? 27.283 6.322 -9.211 1.00 50.69 90 TYR A O 1
ATOM 728 N N . ILE A 1 91 ? 26.620 5.306 -7.335 1.00 56.41 91 ILE A N 1
ATOM 729 C CA . ILE A 1 91 ? 25.237 5.074 -7.796 1.00 56.41 91 ILE A CA 1
ATOM 730 C C . ILE A 1 91 ? 24.505 6.371 -8.093 1.00 56.41 91 ILE A C 1
ATOM 732 O O . ILE A 1 91 ? 23.752 6.429 -9.059 1.00 56.41 91 ILE A O 1
ATOM 736 N N . MET A 1 92 ? 24.708 7.391 -7.266 1.00 52.66 92 MET A N 1
ATOM 737 C CA . MET A 1 92 ? 23.947 8.629 -7.354 1.00 52.66 92 MET A CA 1
ATOM 738 C C . MET A 1 92 ? 24.235 9.351 -8.676 1.00 52.66 92 MET A C 1
ATOM 740 O O . MET A 1 92 ? 23.311 9.581 -9.441 1.00 52.66 92 MET A O 1
ATOM 744 N N . ILE A 1 93 ? 25.510 9.540 -9.035 1.00 51.84 93 ILE A N 1
ATOM 745 C CA . ILE A 1 93 ? 25.927 10.115 -10.331 1.00 51.84 93 ILE A CA 1
ATOM 746 C C . ILE A 1 93 ? 25.378 9.294 -11.509 1.00 51.84 93 ILE A C 1
ATOM 748 O O . ILE A 1 93 ? 24.972 9.838 -12.533 1.00 51.84 93 ILE A O 1
ATOM 752 N N . ARG A 1 94 ? 25.341 7.963 -11.375 1.00 54.22 94 ARG A N 1
ATOM 753 C CA . ARG A 1 94 ? 24.806 7.079 -12.417 1.00 54.22 94 ARG A CA 1
ATOM 754 C C . ARG A 1 94 ? 23.291 7.221 -12.565 1.00 54.22 94 ARG A C 1
ATOM 756 O O . ARG A 1 94 ? 22.826 7.272 -13.698 1.00 54.22 94 ARG A O 1
ATOM 763 N N . LYS A 1 95 ? 22.540 7.321 -11.465 1.00 59.38 95 LYS A N 1
ATOM 764 C CA . LYS A 1 95 ? 21.086 7.549 -11.471 1.00 59.38 95 LYS A CA 1
ATOM 765 C C . LYS A 1 95 ? 20.725 8.942 -11.984 1.00 59.38 95 LYS A C 1
ATOM 767 O O . LYS A 1 95 ? 19.893 9.014 -12.880 1.00 59.38 95 LYS A O 1
ATOM 772 N N . ILE A 1 96 ? 21.414 9.987 -11.506 1.00 56.44 96 ILE A N 1
ATOM 773 C CA . ILE A 1 96 ? 21.325 11.363 -12.030 1.00 56.44 96 ILE A CA 1
ATOM 774 C C . ILE A 1 96 ? 21.506 11.326 -13.541 1.00 56.44 96 ILE A C 1
ATOM 776 O O . ILE A 1 96 ? 20.627 11.733 -14.278 1.00 56.44 96 ILE A O 1
ATOM 780 N N . SER A 1 97 ? 22.546 10.644 -14.025 1.00 58.00 97 SER A N 1
ATOM 781 C CA . SER A 1 97 ? 22.801 10.614 -15.461 1.00 58.00 97 SER A CA 1
ATOM 782 C C . SER A 1 97 ? 21.742 9.908 -16.319 1.00 58.00 97 SER A C 1
ATOM 784 O O . SER A 1 97 ? 21.753 10.092 -17.531 1.00 58.00 97 SER A O 1
ATOM 786 N N . PHE A 1 98 ? 20.847 9.094 -15.744 1.00 63.44 98 PHE A N 1
ATOM 787 C CA . PHE A 1 98 ? 19.695 8.540 -16.474 1.00 63.44 98 PHE A CA 1
ATOM 788 C C . PHE A 1 98 ? 18.446 9.416 -16.363 1.00 63.44 98 PHE A C 1
ATOM 790 O O . PHE A 1 98 ? 17.665 9.455 -17.315 1.00 63.44 98 PHE A O 1
ATOM 797 N N . ILE A 1 99 ? 18.290 10.125 -15.243 1.00 63.66 99 ILE A N 1
ATOM 798 C CA . ILE A 1 99 ? 17.300 11.195 -15.070 1.00 63.66 99 ILE A CA 1
ATOM 799 C C . ILE A 1 99 ? 17.606 12.319 -16.074 1.00 63.66 99 ILE A C 1
ATOM 801 O O . ILE A 1 99 ? 16.754 12.646 -16.894 1.00 63.66 99 ILE A O 1
ATOM 805 N N . ASP A 1 100 ? 18.867 12.757 -16.169 1.00 65.12 100 ASP A N 1
ATOM 806 C CA . ASP A 1 100 ? 19.349 13.739 -17.155 1.00 65.12 100 ASP A CA 1
ATOM 807 C C . ASP A 1 100 ? 19.057 13.318 -18.602 1.00 65.12 100 ASP A C 1
ATOM 809 O O . ASP A 1 100 ? 18.766 14.141 -19.472 1.00 65.12 100 ASP A O 1
ATOM 813 N N . CYS A 1 101 ? 19.112 12.011 -18.878 1.00 66.50 101 CYS A N 1
ATOM 814 C CA . CYS A 1 101 ? 18.808 11.469 -20.199 1.00 66.50 101 CYS A CA 1
ATOM 815 C C . CYS A 1 101 ? 17.302 11.228 -20.428 1.00 66.50 101 CYS A C 1
ATOM 817 O O . CYS A 1 101 ? 16.924 10.626 -21.436 1.00 66.50 101 CYS A O 1
ATOM 819 N N . LYS A 1 102 ? 16.434 11.699 -19.524 1.00 79.38 102 LYS A N 1
ATOM 820 C CA . LYS A 1 102 ? 14.970 11.695 -19.655 1.00 79.38 102 LYS A CA 1
ATOM 821 C C . LYS A 1 102 ? 14.380 10.303 -19.869 1.00 79.38 102 LYS A C 1
ATOM 823 O O . LYS A 1 102 ? 13.420 10.124 -20.625 1.00 79.38 102 LYS A O 1
ATOM 828 N N . ILE A 1 103 ? 14.950 9.293 -19.207 1.00 82.69 103 ILE A N 1
ATOM 829 C CA . ILE A 1 103 ? 14.506 7.903 -19.363 1.00 82.69 103 ILE A CA 1
ATOM 830 C C . ILE A 1 103 ? 13.022 7.726 -19.013 1.00 82.69 103 ILE A C 1
ATOM 832 O O . ILE A 1 103 ? 12.311 7.013 -19.716 1.00 82.69 103 ILE A O 1
ATOM 836 N N . ILE A 1 104 ? 12.531 8.413 -17.978 1.00 84.38 104 ILE A N 1
ATOM 837 C CA . ILE A 1 104 ? 11.137 8.320 -17.522 1.00 84.38 104 ILE A CA 1
ATOM 838 C C . ILE A 1 104 ? 10.178 8.821 -18.601 1.00 84.38 104 ILE A C 1
ATOM 840 O O . ILE A 1 104 ? 9.254 8.107 -18.987 1.00 84.38 104 ILE A O 1
ATOM 844 N N . GLN A 1 105 ? 10.467 9.990 -19.175 1.00 86.38 105 GLN A N 1
ATOM 845 C CA . GLN A 1 105 ? 9.698 10.564 -20.282 1.00 86.38 105 GLN A CA 1
ATOM 846 C C . GLN A 1 105 ? 9.671 9.636 -21.503 1.00 86.38 105 GLN A C 1
ATOM 848 O O . GLN A 1 105 ? 8.645 9.506 -22.169 1.00 86.38 105 GLN A O 1
ATOM 853 N N . LYS A 1 106 ? 10.784 8.949 -21.791 1.00 86.88 106 LYS A N 1
ATOM 854 C CA . LYS A 1 106 ? 10.868 7.981 -22.896 1.00 86.88 106 LYS A CA 1
ATOM 855 C C . LYS A 1 106 ? 10.083 6.699 -22.631 1.00 86.88 106 LYS A C 1
ATOM 857 O O . LYS A 1 106 ? 9.565 6.113 -23.578 1.00 86.88 106 LYS A O 1
ATOM 862 N N . LEU A 1 107 ? 9.948 6.281 -21.374 1.00 88.56 107 LEU A N 1
ATOM 863 C CA . LEU A 1 107 ? 9.195 5.082 -21.007 1.00 88.56 107 LEU A CA 1
ATOM 864 C C . LEU A 1 107 ? 7.677 5.263 -21.121 1.00 88.56 107 LEU A C 1
ATOM 866 O O . LEU A 1 107 ? 7.000 4.285 -21.430 1.00 88.56 107 LEU A O 1
ATOM 870 N N . ILE A 1 108 ? 7.134 6.475 -20.948 1.00 87.94 108 ILE A N 1
ATOM 871 C CA . ILE A 1 108 ? 5.683 6.736 -21.043 1.00 87.94 108 ILE A CA 1
ATOM 872 C C . ILE A 1 108 ? 5.064 6.206 -22.352 1.00 87.94 108 ILE A C 1
ATOM 874 O O . ILE A 1 108 ? 4.184 5.342 -22.276 1.00 87.94 108 ILE A O 1
ATOM 878 N N . PRO A 1 109 ? 5.488 6.656 -23.554 1.00 88.19 109 PRO A N 1
ATOM 879 C CA . PRO A 1 109 ? 4.880 6.195 -24.803 1.00 88.19 109 PRO A CA 1
ATOM 880 C C . PRO A 1 109 ? 5.105 4.695 -25.043 1.00 88.19 109 PRO A C 1
ATOM 882 O O . PRO A 1 109 ? 4.259 4.038 -25.642 1.00 88.19 109 PRO A O 1
ATOM 885 N N . ILE A 1 110 ? 6.211 4.136 -24.541 1.00 87.19 110 ILE A N 1
ATOM 886 C CA . ILE A 1 110 ? 6.553 2.715 -24.686 1.00 87.19 110 ILE A CA 1
ATOM 887 C C . ILE A 1 110 ? 5.628 1.839 -23.835 1.00 87.19 110 ILE A C 1
ATOM 889 O O . ILE A 1 110 ? 5.107 0.834 -24.316 1.00 87.19 110 ILE A O 1
ATOM 893 N N . VAL A 1 111 ? 5.386 2.228 -22.581 1.00 88.38 111 VAL A N 1
ATOM 894 C CA . VAL A 1 111 ? 4.433 1.546 -21.696 1.00 88.38 111 VAL A CA 1
ATOM 895 C C . VAL A 1 111 ? 3.023 1.635 -22.278 1.00 88.38 111 VAL A C 1
ATOM 897 O O . VAL A 1 111 ? 2.308 0.634 -22.301 1.00 88.38 111 VAL A O 1
ATOM 900 N N . HIS A 1 112 ? 2.648 2.795 -22.824 1.00 85.94 112 HIS A N 1
ATOM 901 C CA . HIS A 1 112 ? 1.346 2.992 -23.462 1.00 85.94 112 HIS A CA 1
ATOM 902 C C . HIS A 1 112 ? 1.158 2.140 -24.731 1.00 85.94 112 HIS A C 1
ATOM 904 O O . HIS A 1 112 ? 0.032 1.766 -25.061 1.00 85.94 112 HIS A O 1
ATOM 910 N N . ALA A 1 113 ? 2.243 1.801 -25.432 1.00 84.06 113 ALA A N 1
ATOM 911 C CA . ALA A 1 113 ? 2.213 0.929 -26.604 1.00 84.06 113 ALA A CA 1
ATOM 912 C C . ALA A 1 113 ? 1.997 -0.562 -26.267 1.00 84.06 113 ALA A C 1
ATOM 914 O O . ALA A 1 113 ? 1.833 -1.364 -27.181 1.00 84.06 113 ALA A O 1
ATOM 915 N N . GLY A 1 114 ? 1.970 -0.942 -24.982 1.00 75.06 114 GLY A N 1
ATOM 916 C CA . GLY A 1 114 ? 1.630 -2.304 -24.559 1.00 75.06 114 GLY A CA 1
ATOM 917 C C . GLY A 1 114 ? 2.757 -3.316 -24.774 1.00 75.06 114 GLY A C 1
ATOM 918 O O . GLY A 1 114 ? 2.591 -4.304 -25.486 1.00 75.06 114 GLY A O 1
ATOM 919 N N . LYS A 1 115 ? 3.912 -3.073 -24.146 1.00 84.25 115 LYS A N 1
ATOM 920 C CA . LYS A 1 115 ? 5.060 -3.997 -24.133 1.00 84.25 115 LYS A CA 1
ATOM 921 C C . LYS A 1 115 ? 4.796 -5.273 -23.321 1.00 84.25 115 LYS A C 1
ATOM 923 O O . LYS A 1 115 ? 3.833 -5.364 -22.559 1.00 84.25 115 LYS A O 1
ATOM 928 N N . SER A 1 116 ? 5.668 -6.270 -23.479 1.00 90.75 116 SER A N 1
ATOM 929 C CA . SER A 1 116 ? 5.545 -7.564 -22.798 1.00 90.75 116 SER A CA 1
ATOM 930 C C . SER A 1 116 ? 5.613 -7.445 -21.266 1.00 90.75 116 SER A C 1
ATOM 932 O O . SER A 1 116 ? 6.224 -6.525 -20.719 1.00 90.75 116 SER A O 1
ATOM 934 N N . ILE A 1 117 ? 5.033 -8.414 -20.545 1.00 92.12 117 ILE A N 1
ATOM 935 C CA . ILE A 1 117 ? 5.089 -8.466 -19.070 1.00 92.12 117 ILE A CA 1
ATOM 936 C C . ILE A 1 117 ? 6.533 -8.367 -18.537 1.00 92.12 117 ILE A C 1
ATOM 938 O O . ILE A 1 117 ? 6.753 -7.543 -17.648 1.00 92.12 117 ILE A O 1
ATOM 942 N N . PRO A 1 118 ? 7.528 -9.119 -19.061 1.00 91.94 118 PRO A N 1
ATOM 943 C CA . PRO A 1 118 ? 8.916 -8.988 -18.617 1.00 91.94 118 PRO A CA 1
ATOM 944 C C . PRO A 1 118 ? 9.466 -7.570 -18.783 1.00 91.94 118 PRO A C 1
ATOM 946 O O . PRO A 1 118 ? 10.145 -7.067 -17.893 1.00 91.94 118 PRO A O 1
ATOM 949 N N . PHE A 1 119 ? 9.135 -6.894 -19.886 1.00 92.31 119 PHE A N 1
ATOM 950 C CA . PHE A 1 119 ? 9.553 -5.512 -20.107 1.00 92.31 119 PHE A CA 1
ATOM 951 C C . PHE A 1 119 ? 8.965 -4.582 -19.044 1.00 92.31 119 PHE A C 1
ATOM 953 O O . PHE A 1 119 ? 9.695 -3.829 -18.400 1.00 92.31 119 PHE A O 1
ATOM 960 N N . LEU A 1 120 ? 7.657 -4.681 -18.798 1.00 93.38 120 LEU A N 1
ATOM 961 C CA . LEU A 1 120 ? 6.969 -3.859 -17.802 1.00 93.38 120 LEU A CA 1
ATOM 962 C C . LEU A 1 120 ? 7.470 -4.126 -16.372 1.00 93.38 120 LEU A C 1
ATOM 964 O O . LEU A 1 120 ? 7.616 -3.188 -15.593 1.00 93.38 120 LEU A O 1
ATOM 968 N N . GLN A 1 121 ? 7.804 -5.372 -16.025 1.00 91.75 121 GLN A N 1
ATOM 969 C CA . GLN A 1 121 ? 8.424 -5.704 -14.735 1.00 91.75 121 GLN A CA 1
ATOM 970 C C . GLN A 1 121 ? 9.773 -4.989 -14.544 1.00 91.75 121 GLN A C 1
ATOM 972 O O . GLN A 1 121 ? 10.067 -4.489 -13.455 1.00 91.75 121 GLN A O 1
ATOM 977 N N . ILE A 1 122 ? 10.583 -4.891 -15.602 1.00 88.62 122 ILE A N 1
ATOM 978 C CA . ILE A 1 122 ? 11.854 -4.159 -15.556 1.00 88.62 122 ILE A CA 1
ATOM 979 C C . ILE A 1 122 ? 11.615 -2.646 -15.456 1.00 88.62 122 ILE A C 1
ATOM 981 O O . ILE A 1 122 ? 12.314 -1.986 -14.687 1.00 88.62 122 ILE A O 1
ATOM 985 N N . VAL A 1 123 ? 10.605 -2.099 -16.145 1.00 90.81 123 VAL A N 1
ATOM 986 C CA . VAL A 1 123 ? 10.196 -0.691 -15.976 1.00 90.81 123 VAL A CA 1
ATOM 987 C C . VAL A 1 123 ? 9.888 -0.394 -14.508 1.00 90.81 123 VAL A C 1
ATOM 989 O O . VAL A 1 123 ? 10.442 0.549 -13.948 1.00 90.81 123 VAL A O 1
ATOM 992 N N . VAL A 1 124 ? 9.086 -1.237 -13.853 1.00 89.94 124 VAL A N 1
ATOM 993 C CA . VAL A 1 124 ? 8.770 -1.097 -12.421 1.00 89.94 124 VAL A CA 1
ATOM 994 C C . VAL A 1 124 ? 10.037 -1.131 -11.560 1.00 89.94 124 VAL A C 1
ATOM 996 O O . VAL A 1 124 ? 10.217 -0.285 -10.687 1.00 89.94 124 VAL A O 1
ATOM 999 N N . CYS A 1 125 ? 10.970 -2.042 -11.844 1.00 84.94 125 CYS A N 1
ATOM 1000 C CA . CYS A 1 125 ? 12.260 -2.093 -11.153 1.00 84.94 125 CYS A CA 1
ATOM 1001 C C . CYS A 1 125 ? 13.099 -0.818 -11.326 1.00 84.94 125 CYS A C 1
ATOM 1003 O O . CYS A 1 125 ? 13.788 -0.419 -10.385 1.00 84.94 125 CYS A O 1
ATOM 1005 N N . ILE A 1 126 ? 13.074 -0.182 -12.500 1.00 84.12 126 ILE A N 1
ATOM 1006 C CA . ILE A 1 126 ? 13.760 1.098 -12.730 1.00 84.12 126 ILE A CA 1
ATOM 1007 C C . ILE A 1 126 ? 13.132 2.191 -11.875 1.00 84.12 126 ILE A C 1
ATOM 1009 O O . ILE A 1 126 ? 13.865 2.879 -11.171 1.00 84.12 126 ILE A O 1
ATOM 1013 N N . LEU A 1 127 ? 11.802 2.307 -11.880 1.00 85.44 127 LEU A N 1
ATOM 1014 C CA . LEU A 1 127 ? 11.089 3.305 -11.079 1.00 85.44 127 LEU A CA 1
ATOM 1015 C C . LEU A 1 127 ? 11.418 3.167 -9.585 1.00 85.44 127 LEU A C 1
ATOM 1017 O O . LEU A 1 127 ? 11.821 4.144 -8.958 1.00 85.44 127 LEU A O 1
ATOM 1021 N N . ILE A 1 128 ? 11.365 1.946 -9.036 1.00 80.56 128 ILE A N 1
ATOM 1022 C CA . ILE A 1 128 ? 11.768 1.674 -7.643 1.00 80.56 128 ILE A CA 1
ATOM 1023 C C . ILE A 1 128 ? 13.218 2.110 -7.408 1.00 80.56 128 ILE A C 1
ATOM 1025 O O . ILE A 1 128 ? 13.526 2.773 -6.420 1.00 80.56 128 ILE A O 1
ATOM 1029 N N . ARG A 1 129 ? 14.136 1.779 -8.326 1.00 76.81 129 ARG A N 1
ATOM 1030 C CA . ARG A 1 129 ? 15.548 2.170 -8.199 1.00 76.81 129 ARG A CA 1
ATOM 1031 C C . ARG A 1 129 ? 15.744 3.679 -8.268 1.00 76.81 129 ARG A C 1
ATOM 1033 O O . ARG A 1 129 ? 16.650 4.164 -7.598 1.00 76.81 129 ARG A O 1
ATOM 1040 N N . CYS A 1 130 ? 14.951 4.413 -9.038 1.00 76.62 130 CYS A N 1
ATOM 1041 C CA . CYS A 1 130 ? 14.999 5.872 -9.043 1.00 76.62 130 CYS A CA 1
ATOM 1042 C C . CYS A 1 130 ? 14.511 6.450 -7.706 1.00 76.62 130 CYS A C 1
ATOM 1044 O O . CYS A 1 130 ? 15.096 7.402 -7.204 1.00 76.62 130 CYS A O 1
ATOM 1046 N N . LEU A 1 131 ? 13.504 5.851 -7.076 1.00 76.25 131 LEU A N 1
ATOM 1047 C CA . LEU A 1 131 ? 12.970 6.363 -5.812 1.00 76.25 131 LEU A CA 1
ATOM 1048 C C . LEU A 1 131 ? 13.825 5.986 -4.590 1.00 76.25 131 LEU A C 1
ATOM 1050 O O . LEU A 1 131 ? 13.946 6.771 -3.655 1.00 76.25 131 LEU A O 1
ATOM 1054 N N . VAL A 1 132 ? 14.461 4.810 -4.592 1.00 72.38 132 VAL A N 1
ATOM 1055 C CA . VAL A 1 132 ? 15.261 4.326 -3.453 1.00 72.38 132 VAL A CA 1
ATOM 1056 C C . VAL A 1 132 ? 16.724 4.740 -3.592 1.00 72.38 132 VAL A C 1
ATOM 1058 O O . VAL A 1 132 ? 17.460 4.194 -4.423 1.00 72.38 132 VAL A O 1
ATOM 1061 N N . MET A 1 133 ? 17.202 5.645 -2.736 1.00 64.00 133 MET A N 1
ATOM 1062 C CA . MET A 1 133 ? 18.626 5.985 -2.662 1.00 64.00 133 MET A CA 1
ATOM 1063 C C . MET A 1 133 ? 19.375 5.065 -1.675 1.00 64.00 133 MET A C 1
ATOM 1065 O O . MET A 1 133 ? 18.979 4.951 -0.522 1.00 64.00 133 MET A O 1
ATOM 1069 N N . PRO A 1 134 ? 20.473 4.403 -2.079 1.00 54.09 134 PRO A N 1
ATOM 1070 C CA . PRO A 1 134 ? 21.333 3.664 -1.158 1.00 54.09 134 PRO A CA 1
ATOM 1071 C C . PRO A 1 134 ? 22.220 4.633 -0.368 1.00 54.09 134 PRO A C 1
ATOM 1073 O O . PRO A 1 134 ? 23.074 5.317 -0.923 1.00 54.09 134 PRO A O 1
ATOM 1076 N N . CYS A 1 135 ? 22.006 4.673 0.942 1.00 51.09 135 CYS A N 1
ATOM 1077 C CA . CYS A 1 135 ? 22.517 5.711 1.836 1.00 51.09 135 CYS A CA 1
ATOM 1078 C C . CYS A 1 135 ? 23.918 5.476 2.420 1.00 51.09 135 CYS A C 1
ATOM 1080 O O . CYS A 1 135 ? 24.338 6.211 3.310 1.00 51.09 135 CYS A O 1
ATOM 1082 N N . SER A 1 136 ? 24.665 4.467 1.974 1.00 50.56 136 SER A N 1
ATOM 1083 C CA . SER A 1 136 ? 26.008 4.239 2.513 1.00 50.56 136 SER A CA 1
ATOM 1084 C C . SER A 1 136 ? 26.998 5.264 1.937 1.00 50.56 136 SER A C 1
ATOM 1086 O O . SER A 1 136 ? 27.404 5.137 0.781 1.00 50.56 136 SER A O 1
ATOM 1088 N N . ASN A 1 137 ? 27.410 6.232 2.765 1.00 51.56 137 ASN A N 1
ATOM 1089 C CA . ASN A 1 137 ? 28.525 7.175 2.559 1.00 51.56 137 ASN A CA 1
ATOM 1090 C C . ASN A 1 137 ? 28.313 8.350 1.577 1.00 51.56 137 ASN A C 1
ATOM 1092 O O . ASN A 1 137 ? 29.293 8.832 1.019 1.00 51.56 137 ASN A O 1
ATOM 1096 N N . VAL A 1 138 ? 27.088 8.844 1.362 1.00 56.47 138 VAL A N 1
ATOM 1097 C CA . VAL A 1 138 ? 26.829 10.015 0.486 1.00 56.47 138 VAL A CA 1
ATOM 1098 C C . VAL A 1 138 ? 26.729 11.308 1.310 1.00 56.47 138 VAL A C 1
ATOM 1100 O O . VAL A 1 138 ? 26.151 11.307 2.395 1.00 56.47 138 VAL A O 1
ATOM 1103 N N . LEU A 1 139 ? 27.306 12.410 0.813 1.00 57.91 139 LEU A N 1
ATOM 1104 C CA . LEU A 1 139 ? 27.242 13.729 1.459 1.00 57.91 139 LEU A CA 1
ATOM 1105 C C . LEU A 1 139 ? 25.836 14.329 1.294 1.00 57.91 139 LEU A C 1
ATOM 1107 O O . LEU A 1 139 ? 25.298 14.311 0.192 1.00 57.91 139 LEU A O 1
ATOM 1111 N N . TYR A 1 140 ? 25.270 14.906 2.360 1.00 60.53 140 TYR A N 1
ATOM 1112 C CA . TYR A 1 140 ? 23.892 15.428 2.388 1.00 60.53 140 TYR A CA 1
ATOM 1113 C C . TYR A 1 140 ? 23.528 16.349 1.205 1.00 60.53 140 TYR A C 1
ATOM 1115 O O . TYR A 1 140 ? 22.479 16.161 0.608 1.00 60.53 140 TYR A O 1
ATOM 1123 N N . TYR A 1 141 ? 24.405 17.273 0.793 1.00 61.12 141 TYR A N 1
ATOM 1124 C CA . TYR A 1 141 ? 24.107 18.205 -0.311 1.00 61.12 141 TYR A CA 1
ATOM 1125 C C . TYR A 1 141 ? 23.885 17.513 -1.666 1.00 61.12 141 TYR A C 1
ATOM 1127 O O . TYR A 1 141 ? 23.135 18.001 -2.502 1.00 61.12 141 TYR A O 1
ATOM 1135 N N . GLN A 1 142 ? 24.528 16.365 -1.886 1.00 64.56 142 GLN A N 1
ATOM 1136 C CA . GLN A 1 142 ? 24.392 15.605 -3.126 1.00 64.56 142 GLN A CA 1
ATOM 1137 C C . GLN A 1 142 ? 23.045 14.871 -3.196 1.00 64.56 142 GLN A C 1
ATOM 1139 O O . GLN A 1 142 ? 22.508 14.621 -4.273 1.00 64.56 142 GLN A O 1
ATOM 1144 N N . VAL A 1 143 ? 22.497 14.533 -2.028 1.00 66.44 143 VAL A N 1
ATOM 1145 C CA . VAL A 1 143 ? 21.165 13.943 -1.880 1.00 66.44 143 VAL A CA 1
ATOM 1146 C C . VAL A 1 143 ? 20.097 14.969 -2.249 1.00 66.44 143 VAL A C 1
ATOM 1148 O O . VAL A 1 143 ? 19.146 14.629 -2.946 1.00 66.44 143 VAL A O 1
ATOM 1151 N N . ASP A 1 144 ? 20.285 16.221 -1.834 1.00 66.12 144 ASP A N 1
ATOM 1152 C CA . ASP A 1 144 ? 19.348 17.306 -2.123 1.00 66.12 144 ASP A CA 1
ATOM 1153 C C . ASP A 1 144 ? 19.282 17.614 -3.629 1.00 66.12 144 ASP A C 1
ATOM 1155 O O . ASP A 1 144 ? 18.192 17.686 -4.194 1.00 66.12 144 ASP A O 1
ATOM 1159 N N . GLU A 1 145 ? 20.436 17.706 -4.301 1.00 70.56 145 GLU A N 1
ATOM 1160 C CA . GLU A 1 145 ? 20.518 17.906 -5.758 1.00 70.56 145 GLU A CA 1
ATOM 1161 C C . GLU A 1 145 ? 19.824 16.769 -6.529 1.00 70.56 145 GLU A C 1
ATOM 1163 O O . GLU A 1 145 ? 19.064 17.013 -7.463 1.00 70.56 145 GLU A O 1
ATOM 1168 N N . TYR A 1 146 ? 20.006 15.518 -6.087 1.00 73.12 146 TYR A N 1
ATOM 1169 C CA . TYR A 1 146 ? 19.342 14.362 -6.689 1.00 73.12 146 TYR A CA 1
ATOM 1170 C C . TYR A 1 146 ? 17.814 14.453 -6.635 1.00 73.12 146 TYR A C 1
ATOM 1172 O O . TYR A 1 146 ? 17.142 14.171 -7.628 1.00 73.12 146 TYR A O 1
ATOM 1180 N N . TYR A 1 147 ? 17.255 14.789 -5.469 1.00 72.31 147 TYR A N 1
ATOM 1181 C CA . TYR A 1 147 ? 15.804 14.828 -5.304 1.00 72.31 147 TYR A CA 1
ATOM 1182 C C . TYR A 1 147 ? 15.167 16.061 -5.959 1.00 72.31 147 TYR A C 1
ATOM 1184 O O . TYR A 1 147 ? 14.031 15.941 -6.419 1.00 72.31 147 TYR A O 1
ATOM 1192 N N . GLU A 1 148 ? 15.872 17.194 -6.069 1.00 73.06 148 GLU A N 1
ATOM 1193 C CA . GLU A 1 148 ? 15.407 18.334 -6.880 1.00 73.06 148 GLU A CA 1
ATOM 1194 C C . GLU A 1 148 ? 15.329 17.980 -8.370 1.00 73.06 148 GLU A C 1
ATOM 1196 O O . GLU A 1 148 ? 14.325 18.278 -9.012 1.00 73.06 148 GLU A O 1
ATOM 1201 N N . GLU A 1 149 ? 16.315 17.269 -8.920 1.00 73.25 149 GLU A N 1
ATOM 1202 C CA . GLU A 1 149 ? 16.238 16.807 -10.314 1.00 73.25 149 GLU A CA 1
ATOM 1203 C C . GLU A 1 149 ? 15.133 15.759 -10.498 1.00 73.25 149 GLU A C 1
ATOM 1205 O O . GLU A 1 149 ? 14.293 15.857 -11.396 1.00 73.25 149 GLU A O 1
ATOM 1210 N N . LEU A 1 150 ? 15.061 14.778 -9.590 1.00 74.94 150 LEU A N 1
ATOM 1211 C CA . LEU A 1 150 ? 14.031 13.740 -9.624 1.00 74.94 150 LEU A CA 1
ATOM 1212 C C . LEU A 1 150 ? 12.617 14.331 -9.572 1.00 74.94 150 LEU A C 1
ATOM 1214 O O . LEU A 1 150 ? 11.722 13.817 -10.244 1.00 74.94 150 LEU A O 1
ATOM 1218 N N . ARG A 1 151 ? 12.405 15.410 -8.807 1.00 75.75 151 ARG A N 1
ATOM 1219 C CA . ARG A 1 151 ? 11.116 16.105 -8.666 1.00 75.75 151 ARG A CA 1
ATOM 1220 C C . ARG A 1 151 ? 10.500 16.477 -10.010 1.00 75.75 151 ARG A C 1
ATOM 1222 O O . ARG A 1 151 ? 9.282 16.369 -10.163 1.00 75.75 151 ARG A O 1
ATOM 1229 N N . HIS A 1 152 ? 11.315 16.870 -10.987 1.00 78.19 152 HIS A N 1
ATOM 1230 C CA . HIS A 1 152 ? 10.833 17.221 -12.321 1.00 78.19 152 HIS A CA 1
ATOM 1231 C C . HIS A 1 152 ? 10.223 16.029 -13.074 1.00 78.19 152 HIS A C 1
ATOM 1233 O O . HIS A 1 152 ? 9.281 16.226 -13.845 1.00 78.19 152 HIS A O 1
ATOM 1239 N N . ASP A 1 153 ? 10.674 14.810 -12.776 1.00 80.00 153 ASP A N 1
ATOM 1240 C CA . ASP A 1 153 ? 10.217 13.568 -13.402 1.00 80.00 153 ASP A CA 1
ATOM 1241 C C . ASP A 1 153 ? 9.138 12.825 -12.593 1.00 80.00 153 ASP A C 1
ATOM 1243 O O . ASP A 1 153 ? 8.506 11.909 -13.122 1.00 80.00 153 ASP A O 1
ATOM 1247 N N . ILE A 1 154 ? 8.861 13.198 -11.333 1.00 79.88 154 ILE A N 1
ATOM 1248 C CA . ILE A 1 154 ? 7.864 12.494 -10.494 1.00 79.88 154 ILE A CA 1
ATOM 1249 C C . ILE A 1 154 ? 6.482 12.481 -11.156 1.00 79.88 154 ILE A C 1
ATOM 1251 O O . ILE A 1 154 ? 5.793 11.463 -11.136 1.00 79.88 154 ILE A O 1
ATOM 1255 N N . SER A 1 155 ? 6.073 13.591 -11.774 1.00 82.50 155 SER A N 1
ATOM 1256 C CA . SER A 1 155 ? 4.781 13.669 -12.468 1.00 82.50 155 SER A CA 1
ATOM 1257 C C . SER A 1 155 ? 4.685 12.656 -13.617 1.00 82.50 155 SER A C 1
ATOM 1259 O O . SER A 1 155 ? 3.645 12.023 -13.801 1.00 82.50 155 SER A O 1
ATOM 1261 N N . ASP A 1 156 ? 5.785 12.446 -14.338 1.00 86.88 156 ASP A N 1
ATOM 1262 C CA . ASP A 1 156 ? 5.885 11.477 -15.428 1.00 86.88 156 ASP A CA 1
ATOM 1263 C C . ASP A 1 156 ? 5.951 10.036 -14.900 1.00 86.88 156 ASP A C 1
ATOM 1265 O O . ASP A 1 156 ? 5.297 9.139 -15.437 1.00 86.88 156 ASP A O 1
ATOM 1269 N N . MET A 1 157 ? 6.648 9.806 -13.781 1.00 87.69 157 MET A N 1
ATOM 1270 C CA . MET A 1 157 ? 6.623 8.513 -13.086 1.00 87.69 157 MET A CA 1
ATOM 1271 C C . MET A 1 157 ? 5.210 8.141 -12.640 1.00 87.69 157 MET A C 1
ATOM 1273 O O . MET A 1 157 ? 4.795 6.995 -12.809 1.00 87.69 157 MET A O 1
ATOM 1277 N N . ILE A 1 158 ? 4.456 9.101 -12.100 1.00 87.25 158 ILE A N 1
ATOM 1278 C CA . ILE A 1 158 ? 3.086 8.868 -11.641 1.00 87.25 158 ILE A CA 1
ATOM 1279 C C . ILE A 1 158 ? 2.172 8.488 -12.810 1.00 87.25 158 ILE A C 1
ATOM 1281 O O . ILE A 1 158 ? 1.341 7.596 -12.658 1.00 87.25 158 ILE A O 1
ATOM 1285 N N . GLN A 1 159 ? 2.357 9.066 -13.999 1.00 89.44 159 GLN A N 1
ATOM 1286 C CA . GLN A 1 159 ? 1.616 8.627 -15.187 1.00 89.44 159 GLN A CA 1
ATOM 1287 C C . GLN A 1 159 ? 1.868 7.144 -15.496 1.00 89.44 159 GLN A C 1
ATOM 1289 O O . GLN A 1 159 ? 0.916 6.395 -15.728 1.00 89.44 159 GLN A O 1
ATOM 1294 N N . ILE A 1 160 ? 3.126 6.691 -15.436 1.00 91.12 160 ILE A N 1
ATOM 1295 C CA . ILE A 1 160 ? 3.472 5.272 -15.620 1.00 91.12 160 ILE A CA 1
ATOM 1296 C C . ILE A 1 160 ? 2.840 4.414 -14.515 1.00 91.12 160 ILE A C 1
ATOM 1298 O O . ILE A 1 160 ? 2.271 3.362 -14.808 1.00 91.12 160 ILE A O 1
ATOM 1302 N N . VAL A 1 161 ? 2.884 4.872 -13.261 1.00 90.94 161 VAL A N 1
ATOM 1303 C CA . VAL A 1 161 ? 2.244 4.203 -12.118 1.00 90.94 161 VAL A CA 1
ATOM 1304 C C . VAL A 1 161 ? 0.748 4.013 -12.360 1.00 90.94 161 VAL A C 1
ATOM 1306 O O . VAL A 1 161 ? 0.252 2.895 -12.248 1.00 90.94 161 VAL A O 1
ATOM 1309 N N . CYS A 1 162 ? 0.036 5.063 -12.770 1.00 89.00 162 CYS A N 1
ATOM 1310 C CA . CYS A 1 162 ? -1.397 5.013 -13.058 1.00 89.00 162 CYS A CA 1
ATOM 1311 C C . CYS A 1 162 ? -1.746 4.058 -14.209 1.00 89.00 162 CYS A C 1
ATOM 1313 O O . CYS A 1 162 ? -2.804 3.425 -14.180 1.00 89.00 162 CYS A O 1
ATOM 1315 N N . LEU A 1 163 ? -0.879 3.943 -15.221 1.00 89.81 163 LEU A N 1
ATOM 1316 C CA . LEU A 1 163 ? -1.050 2.989 -16.319 1.00 89.81 163 LEU A CA 1
ATOM 1317 C C . LEU A 1 163 ? -0.847 1.546 -15.842 1.00 89.81 163 LEU A C 1
ATOM 1319 O O . LEU A 1 163 ? -1.673 0.678 -16.123 1.00 89.81 163 LEU A O 1
ATOM 1323 N N . LEU A 1 164 ? 0.231 1.292 -15.100 1.00 91.88 164 LEU A N 1
ATOM 1324 C CA . LEU A 1 164 ? 0.626 -0.053 -14.682 1.00 91.88 164 LEU A CA 1
ATOM 1325 C C . LEU A 1 164 ? -0.177 -0.594 -13.499 1.00 91.88 164 LEU A C 1
ATOM 1327 O O . LEU A 1 164 ? -0.286 -1.811 -13.359 1.00 91.88 164 LEU A O 1
ATOM 1331 N N . LEU A 1 165 ? -0.794 0.271 -12.693 1.00 87.94 165 LEU A N 1
ATOM 1332 C CA . LEU A 1 165 ? -1.687 -0.142 -11.608 1.00 87.94 165 LEU A CA 1
ATOM 1333 C C . LEU A 1 165 ? -2.897 -0.945 -12.128 1.00 87.94 165 LEU A C 1
ATOM 1335 O O . LEU A 1 165 ? -3.408 -1.810 -11.422 1.00 87.94 165 LEU A O 1
ATOM 1339 N N . LYS A 1 166 ? -3.294 -0.724 -13.391 1.00 86.31 166 LYS A N 1
ATOM 1340 C CA . LYS A 1 166 ? -4.367 -1.464 -14.079 1.00 86.31 166 LYS A CA 1
ATOM 1341 C C . LYS A 1 166 ? -3.952 -2.856 -14.565 1.00 86.31 166 LYS A C 1
ATOM 1343 O O . LYS A 1 166 ? -4.802 -3.616 -15.010 1.00 86.31 166 LYS A O 1
ATOM 1348 N N . SER A 1 167 ? -2.661 -3.188 -14.533 1.00 88.06 167 SER A N 1
ATOM 1349 C CA . SER A 1 167 ? -2.153 -4.483 -15.000 1.00 88.06 167 SER A CA 1
ATOM 1350 C C . SER A 1 167 ? -2.731 -5.625 -14.175 1.00 88.06 167 SER A C 1
ATOM 1352 O O . SER A 1 167 ? -2.789 -5.507 -12.960 1.00 88.06 167 SER A O 1
ATOM 1354 N N . ASP A 1 168 ? -3.091 -6.751 -14.789 1.00 85.69 168 ASP A N 1
ATOM 1355 C CA . ASP A 1 168 ? -3.497 -7.971 -14.068 1.00 85.69 168 ASP A CA 1
ATOM 1356 C C . ASP A 1 168 ? -2.312 -8.817 -13.589 1.00 85.69 168 ASP A C 1
ATOM 1358 O O . ASP A 1 168 ? -2.479 -9.794 -12.856 1.00 85.69 168 ASP A O 1
ATOM 1362 N N . ASN A 1 169 ? -1.086 -8.447 -13.972 1.00 90.12 169 ASN A N 1
ATOM 1363 C CA . ASN A 1 169 ? 0.094 -9.174 -13.539 1.00 90.12 169 ASN A CA 1
ATOM 1364 C C . ASN A 1 169 ? 0.430 -8.867 -12.073 1.00 90.12 169 ASN A C 1
ATOM 1366 O O . ASN A 1 169 ? 0.645 -7.719 -11.679 1.00 90.12 169 ASN A O 1
ATOM 1370 N N . PHE A 1 170 ? 0.551 -9.935 -11.290 1.00 87.00 170 PHE A N 1
ATOM 1371 C CA . PHE A 1 170 ? 0.841 -9.881 -9.864 1.00 87.00 170 PHE A CA 1
ATOM 1372 C C . PHE A 1 170 ? 2.144 -9.136 -9.527 1.00 87.00 170 PHE A C 1
ATOM 1374 O O . PHE A 1 170 ? 2.140 -8.276 -8.646 1.00 87.00 170 PHE A O 1
ATOM 1381 N N . ASP A 1 171 ? 3.250 -9.442 -10.210 1.00 89.00 171 ASP A N 1
ATOM 1382 C CA . ASP A 1 171 ? 4.561 -8.857 -9.894 1.00 89.00 171 ASP A CA 1
ATOM 1383 C C . ASP A 1 171 ? 4.613 -7.369 -10.256 1.00 89.00 171 ASP A C 1
ATOM 1385 O O . ASP A 1 171 ? 5.198 -6.573 -9.521 1.00 89.00 171 ASP A O 1
ATOM 1389 N N . ILE A 1 172 ? 3.939 -6.983 -11.347 1.00 92.06 172 ILE A N 1
ATOM 1390 C CA . ILE A 1 172 ? 3.764 -5.575 -11.718 1.00 92.06 172 ILE A CA 1
ATOM 1391 C C . ILE A 1 172 ? 2.969 -4.855 -10.626 1.00 92.06 172 ILE A C 1
ATOM 1393 O O . ILE A 1 172 ? 3.463 -3.870 -10.084 1.00 92.06 172 ILE A O 1
ATOM 1397 N N . ARG A 1 173 ? 1.791 -5.366 -10.230 1.00 89.88 173 ARG A N 1
ATOM 1398 C CA . ARG A 1 173 ? 0.985 -4.763 -9.150 1.00 89.88 173 ARG A CA 1
ATOM 1399 C C . ARG A 1 173 ? 1.782 -4.615 -7.859 1.00 89.88 173 ARG A C 1
ATOM 1401 O O . ARG A 1 173 ? 1.738 -3.557 -7.240 1.00 89.88 173 ARG A O 1
ATOM 1408 N N . ARG A 1 174 ? 2.540 -5.646 -7.477 1.00 88.81 174 ARG A N 1
ATOM 1409 C CA . ARG A 1 174 ? 3.388 -5.624 -6.282 1.00 88.81 174 ARG A CA 1
ATOM 1410 C C . ARG A 1 174 ? 4.387 -4.471 -6.312 1.00 88.81 174 ARG A C 1
ATOM 1412 O O . ARG A 1 174 ? 4.447 -3.709 -5.354 1.00 88.81 174 ARG A O 1
ATOM 1419 N N . GLY A 1 175 ? 5.156 -4.345 -7.391 1.00 89.62 175 GLY A N 1
ATOM 1420 C CA . GLY A 1 175 ? 6.162 -3.291 -7.477 1.00 89.62 175 GLY A CA 1
ATOM 1421 C C . GLY A 1 175 ? 5.550 -1.894 -7.637 1.00 89.62 175 GLY A C 1
ATOM 1422 O O . GLY A 1 175 ? 6.109 -0.925 -7.139 1.00 89.62 175 GLY A O 1
ATOM 1423 N N . ILE A 1 176 ? 4.364 -1.775 -8.243 1.00 92.50 176 ILE A N 1
ATOM 1424 C CA . ILE A 1 176 ? 3.619 -0.509 -8.267 1.00 92.50 176 ILE A CA 1
ATOM 1425 C C . ILE A 1 176 ? 3.138 -0.107 -6.867 1.00 92.50 176 ILE A C 1
ATOM 1427 O O . ILE A 1 176 ? 3.259 1.059 -6.501 1.00 92.50 176 ILE A O 1
ATOM 1431 N N . ILE A 1 177 ? 2.643 -1.051 -6.062 1.00 88.56 177 ILE A N 1
ATOM 1432 C CA . ILE A 1 177 ? 2.286 -0.786 -4.660 1.00 88.56 177 ILE A CA 1
ATOM 1433 C C . ILE A 1 177 ? 3.516 -0.328 -3.871 1.00 88.56 177 ILE A C 1
ATOM 1435 O O . ILE A 1 177 ? 3.422 0.641 -3.129 1.00 88.56 177 ILE A O 1
ATOM 1439 N N . GLU A 1 178 ? 4.671 -0.966 -4.071 1.00 86.69 178 GLU A N 1
ATOM 1440 C CA . GLU A 1 178 ? 5.933 -0.555 -3.441 1.00 86.69 178 GLU A CA 1
ATOM 1441 C C . GLU A 1 178 ? 6.315 0.886 -3.813 1.00 86.69 178 GLU A C 1
ATOM 1443 O O . GLU A 1 178 ? 6.647 1.677 -2.934 1.00 86.69 178 GLU A O 1
ATOM 1448 N N . ILE A 1 179 ? 6.185 1.264 -5.090 1.00 86.06 179 ILE A N 1
ATOM 1449 C CA . ILE A 1 179 ? 6.396 2.645 -5.550 1.00 86.06 179 ILE A CA 1
ATOM 1450 C C . ILE A 1 179 ? 5.446 3.619 -4.846 1.00 86.06 179 ILE A C 1
ATOM 1452 O O . ILE A 1 179 ? 5.890 4.669 -4.386 1.00 86.06 179 ILE A O 1
ATOM 1456 N N . ILE A 1 180 ? 4.156 3.283 -4.736 1.00 86.00 180 ILE A N 1
ATOM 1457 C CA . ILE A 1 180 ? 3.171 4.125 -4.041 1.00 86.00 180 ILE A CA 1
ATOM 1458 C C . ILE A 1 180 ? 3.556 4.284 -2.567 1.00 86.00 180 ILE A C 1
ATOM 1460 O O . ILE A 1 180 ? 3.585 5.406 -2.071 1.00 86.00 180 ILE A O 1
ATOM 1464 N N . THR A 1 181 ? 3.905 3.196 -1.880 1.00 82.12 181 THR A N 1
ATOM 1465 C CA . THR A 1 181 ? 4.372 3.252 -0.490 1.00 82.12 181 THR A CA 1
ATOM 1466 C C . THR A 1 181 ? 5.567 4.197 -0.363 1.00 82.12 181 THR A C 1
ATOM 1468 O O . THR A 1 181 ? 5.524 5.109 0.453 1.00 82.12 181 THR A O 1
ATOM 1471 N N . ILE A 1 182 ? 6.579 4.062 -1.226 1.00 79.50 182 ILE A N 1
ATOM 1472 C CA . ILE A 1 182 ? 7.775 4.917 -1.216 1.00 79.50 182 ILE A CA 1
ATOM 1473 C C . ILE A 1 182 ? 7.437 6.401 -1.451 1.00 79.50 182 ILE A C 1
ATOM 1475 O O . ILE A 1 182 ? 8.026 7.274 -0.820 1.00 79.50 182 ILE A O 1
ATOM 1479 N N . LEU A 1 183 ? 6.500 6.704 -2.355 1.00 78.62 183 LEU A N 1
ATOM 1480 C CA . LEU A 1 183 ? 6.112 8.082 -2.678 1.00 78.62 183 LEU A CA 1
ATOM 1481 C C . LEU A 1 183 ? 5.366 8.785 -1.532 1.00 78.62 183 LEU A C 1
ATOM 1483 O O . LEU A 1 183 ? 5.487 10.002 -1.390 1.00 78.62 183 LEU A O 1
ATOM 1487 N N . PHE A 1 184 ? 4.571 8.046 -0.750 1.00 76.38 184 PHE A N 1
ATOM 1488 C CA . PHE A 1 184 ? 3.727 8.609 0.313 1.00 76.38 184 PHE A CA 1
ATOM 1489 C C . PHE A 1 184 ? 4.308 8.456 1.723 1.00 76.38 184 PHE A C 1
ATOM 1491 O O . PHE A 1 184 ? 3.795 9.096 2.646 1.00 76.38 184 PHE A O 1
ATOM 1498 N N . ASP A 1 185 ? 5.350 7.643 1.903 1.00 73.81 185 ASP A N 1
ATOM 1499 C CA . ASP A 1 185 ? 6.005 7.465 3.194 1.00 73.81 185 ASP A CA 1
ATOM 1500 C C . ASP A 1 185 ? 6.688 8.764 3.651 1.00 73.81 185 ASP A C 1
ATOM 1502 O O . ASP A 1 185 ? 7.547 9.334 2.974 1.00 73.81 185 ASP A O 1
ATOM 1506 N N . LYS A 1 186 ? 6.260 9.254 4.817 1.00 58.56 186 LYS A N 1
ATOM 1507 C CA . LYS A 1 186 ? 6.780 10.460 5.474 1.00 58.56 186 LYS A CA 1
ATOM 1508 C C . LYS A 1 186 ? 7.715 10.136 6.640 1.00 58.56 186 LYS A C 1
ATOM 1510 O O . LYS A 1 186 ? 8.267 11.070 7.222 1.00 58.56 186 LYS A O 1
ATOM 1515 N N . SER A 1 187 ? 7.881 8.859 7.000 1.00 50.88 187 SER A N 1
ATOM 1516 C CA . SER A 1 187 ? 8.679 8.414 8.146 1.00 50.88 187 SER A CA 1
ATOM 1517 C C . SER A 1 187 ? 10.187 8.496 7.866 1.00 50.88 187 SER A C 1
ATOM 1519 O O . SER A 1 187 ? 10.913 7.516 7.767 1.00 50.88 187 SER A O 1
ATOM 1521 N N . CYS A 1 188 ? 10.676 9.729 7.769 1.00 41.53 188 CYS A N 1
ATOM 1522 C CA . CYS A 1 188 ? 12.078 10.086 7.949 1.00 41.53 188 CYS A CA 1
ATOM 1523 C C . CYS A 1 188 ? 12.293 10.503 9.409 1.00 41.53 188 CYS A C 1
ATOM 1525 O O . CYS A 1 188 ? 12.462 11.690 9.700 1.00 41.53 188 CYS A O 1
ATOM 1527 N N . ASP A 1 189 ? 12.289 9.545 10.338 1.00 33.25 189 ASP A N 1
ATOM 1528 C CA . ASP A 1 189 ? 12.872 9.803 11.656 1.00 33.25 189 ASP A CA 1
ATOM 1529 C C . ASP A 1 189 ? 14.380 10.041 11.477 1.00 33.25 189 ASP A C 1
ATOM 1531 O O . ASP A 1 189 ? 15.131 9.191 10.990 1.00 33.25 189 ASP A O 1
ATOM 1535 N N . MET A 1 190 ? 14.805 11.257 11.822 1.00 34.69 190 MET A N 1
ATOM 1536 C CA . MET A 1 190 ? 16.045 11.921 11.401 1.00 34.69 190 MET A CA 1
ATOM 1537 C C . MET A 1 190 ? 17.371 11.316 11.910 1.00 34.69 190 MET A C 1
ATOM 1539 O O . MET A 1 190 ? 18.380 12.017 11.910 1.00 34.69 190 MET A O 1
ATOM 1543 N N . VAL A 1 191 ? 17.440 10.054 12.350 1.00 34.41 191 VAL A N 1
ATOM 1544 C CA . VAL A 1 191 ? 18.630 9.573 13.090 1.00 34.41 191 VAL A CA 1
ATOM 1545 C C . VAL A 1 191 ? 19.329 8.342 12.495 1.00 34.41 191 VAL A C 1
ATOM 1547 O O . VAL A 1 191 ? 20.485 8.110 12.834 1.00 34.41 191 VAL A O 1
ATOM 1550 N N . ALA A 1 192 ? 18.743 7.593 11.550 1.00 32.09 192 ALA A N 1
ATOM 1551 C CA . ALA A 1 192 ? 19.431 6.392 11.033 1.00 32.09 192 ALA A CA 1
ATOM 1552 C C . ALA A 1 192 ? 19.369 6.130 9.520 1.00 32.09 192 ALA A C 1
ATOM 1554 O O . ALA A 1 192 ? 20.085 5.248 9.046 1.00 32.09 192 ALA A O 1
ATOM 1555 N N . SER A 1 193 ? 18.578 6.862 8.733 1.00 34.38 193 SER A N 1
ATOM 1556 C CA . SER A 1 193 ? 18.516 6.608 7.290 1.00 34.38 193 SER A CA 1
ATOM 1557 C C . SER A 1 193 ? 18.118 7.863 6.509 1.00 34.38 193 SER A C 1
ATOM 1559 O O . SER A 1 193 ? 16.996 8.330 6.669 1.00 34.38 193 SER A O 1
ATOM 1561 N N . PRO A 1 194 ? 18.976 8.415 5.630 1.00 39.03 194 PRO A N 1
ATOM 1562 C CA . PRO A 1 194 ? 18.602 9.479 4.696 1.00 39.03 194 PRO A CA 1
ATOM 1563 C C . PRO A 1 194 ? 17.778 8.935 3.510 1.00 39.03 194 PRO A C 1
ATOM 1565 O O . PRO A 1 194 ? 17.977 9.328 2.358 1.00 39.03 194 PRO A O 1
ATOM 1568 N N . MET A 1 195 ? 16.878 7.983 3.773 1.00 45.81 195 MET A N 1
ATOM 1569 C CA . MET A 1 195 ? 15.959 7.431 2.785 1.00 45.81 195 MET A CA 1
ATOM 1570 C C . MET A 1 195 ? 14.664 8.242 2.800 1.00 45.81 195 MET A C 1
ATOM 1572 O O . MET A 1 195 ? 13.908 8.150 3.755 1.00 45.81 195 MET A O 1
ATOM 1576 N N . LEU A 1 196 ? 14.410 8.938 1.684 1.00 51.56 196 LEU A N 1
ATOM 1577 C CA . LEU A 1 196 ? 13.135 9.542 1.262 1.00 51.56 196 LEU A CA 1
ATOM 1578 C C . LEU A 1 196 ? 12.857 10.981 1.729 1.00 51.56 196 LEU A C 1
ATOM 1580 O O . LEU A 1 196 ? 11.989 11.261 2.547 1.00 51.56 196 LEU A O 1
ATOM 1584 N N . PHE A 1 197 ? 13.521 11.933 1.065 1.00 53.97 197 PHE A N 1
ATOM 1585 C CA . PHE A 1 197 ? 13.233 13.369 1.177 1.00 53.97 197 PHE A CA 1
ATOM 1586 C C . PHE A 1 197 ? 12.177 13.889 0.192 1.00 53.97 197 PHE A C 1
ATOM 1588 O O . PHE A 1 197 ? 11.983 15.098 0.121 1.00 53.97 197 PHE A O 1
ATOM 1595 N N . ILE A 1 198 ? 11.461 13.029 -0.547 1.00 56.56 198 ILE A N 1
ATOM 1596 C CA . ILE A 1 198 ? 10.523 13.484 -1.595 1.00 56.56 198 ILE A CA 1
ATOM 1597 C C . ILE A 1 198 ? 9.503 14.484 -1.029 1.00 56.56 198 ILE A C 1
ATOM 1599 O O . ILE A 1 198 ? 9.218 15.495 -1.661 1.00 56.56 198 ILE A O 1
ATOM 1603 N N . SER A 1 199 ? 9.039 14.271 0.208 1.00 58.81 199 SER A N 1
ATOM 1604 C CA . SER A 1 199 ? 8.110 15.160 0.919 1.00 58.81 199 SER A CA 1
ATOM 1605 C C . SER A 1 199 ? 8.579 16.623 1.020 1.00 58.81 199 SER A C 1
ATOM 1607 O O . SER A 1 199 ? 7.741 17.523 0.941 1.00 58.81 199 SER A O 1
ATOM 1609 N N . ARG A 1 200 ? 9.893 16.879 1.141 1.00 60.12 200 ARG A N 1
ATOM 1610 C CA . ARG A 1 200 ? 10.483 18.235 1.183 1.00 60.12 200 ARG A CA 1
ATOM 1611 C C . ARG A 1 200 ? 10.469 18.933 -0.178 1.00 60.12 200 ARG A C 1
ATOM 1613 O O . ARG A 1 200 ? 10.479 20.157 -0.227 1.00 60.12 200 ARG A O 1
ATOM 1620 N N . TYR A 1 201 ? 10.384 18.151 -1.248 1.00 64.38 201 TYR A N 1
ATOM 1621 C CA . TYR A 1 201 ? 10.413 18.588 -2.643 1.00 64.38 201 TYR A CA 1
ATOM 1622 C C . TYR A 1 201 ? 9.024 18.523 -3.311 1.00 64.38 201 TYR A C 1
ATOM 1624 O O . TYR A 1 201 ? 8.899 18.687 -4.522 1.00 64.38 201 TYR A O 1
ATOM 1632 N N . MET A 1 202 ? 7.955 18.307 -2.532 1.00 67.31 202 MET A N 1
ATOM 1633 C CA . MET A 1 202 ? 6.570 18.271 -3.020 1.00 67.31 202 MET A CA 1
ATOM 1634 C C . MET A 1 202 ? 6.039 19.679 -3.311 1.00 67.31 202 MET A C 1
ATOM 1636 O O . MET A 1 202 ? 5.503 20.352 -2.422 1.00 67.31 202 MET A O 1
ATOM 1640 N N . ASP A 1 203 ? 6.108 20.108 -4.567 1.00 73.69 203 ASP A N 1
ATOM 1641 C CA . ASP A 1 203 ? 5.368 21.287 -5.022 1.00 73.69 203 ASP A CA 1
ATOM 1642 C C . ASP A 1 203 ? 3.908 20.989 -5.363 1.00 73.69 203 ASP A C 1
ATOM 1644 O O . ASP A 1 203 ? 3.422 19.864 -5.242 1.00 73.69 203 ASP A O 1
ATOM 1648 N N . THR A 1 204 ? 3.183 22.034 -5.758 1.00 77.94 204 THR A N 1
ATOM 1649 C CA . THR A 1 204 ? 1.778 21.936 -6.158 1.00 77.94 204 THR A CA 1
ATOM 1650 C C . THR A 1 204 ? 1.576 20.944 -7.300 1.00 77.94 204 THR A C 1
ATOM 1652 O O . THR A 1 204 ? 0.651 20.143 -7.230 1.00 77.94 204 THR A O 1
ATOM 1655 N N . LYS A 1 205 ? 2.472 20.914 -8.294 1.00 78.94 205 LYS A N 1
ATOM 1656 C CA . LYS A 1 205 ? 2.379 20.019 -9.454 1.00 78.94 205 LYS A CA 1
ATOM 1657 C C . LYS A 1 205 ? 2.579 18.556 -9.056 1.00 78.94 205 LYS A C 1
ATOM 1659 O O . LYS A 1 205 ? 1.842 17.685 -9.512 1.00 78.94 205 LYS A O 1
ATOM 1664 N N . VAL A 1 206 ? 3.556 18.270 -8.196 1.00 74.56 206 VAL A N 1
ATOM 1665 C CA . VAL A 1 206 ? 3.793 16.913 -7.690 1.00 74.56 206 VAL A CA 1
ATOM 1666 C C . VAL A 1 206 ? 2.629 16.457 -6.810 1.00 74.56 206 VAL A C 1
ATOM 1668 O O . VAL A 1 206 ? 2.157 15.334 -6.970 1.00 74.56 206 VAL A O 1
ATOM 1671 N N . LYS A 1 207 ? 2.100 17.332 -5.945 1.00 75.38 207 LYS A N 1
ATOM 1672 C CA . LYS A 1 207 ? 0.905 17.036 -5.136 1.00 75.38 207 LYS A CA 1
ATOM 1673 C C . LYS A 1 207 ? -0.313 16.731 -6.006 1.00 75.38 207 LYS A C 1
ATOM 1675 O O . LYS A 1 207 ? -0.997 15.744 -5.764 1.00 75.38 207 LYS A O 1
ATOM 1680 N N . GLU A 1 208 ? -0.563 17.537 -7.035 1.00 77.44 208 GLU A N 1
ATOM 1681 C CA . GLU A 1 208 ? -1.639 17.296 -8.003 1.00 77.44 208 GLU A CA 1
ATOM 1682 C C . GLU A 1 208 ? -1.470 15.951 -8.716 1.00 77.44 208 GLU A C 1
ATOM 1684 O O . GLU A 1 208 ? -2.431 15.189 -8.822 1.00 77.44 208 GLU A O 1
ATOM 1689 N N . ALA A 1 209 ? -0.248 15.615 -9.141 1.00 78.12 209 ALA A N 1
ATOM 1690 C CA . ALA A 1 209 ? 0.038 14.322 -9.750 1.00 78.12 209 ALA A CA 1
ATOM 1691 C C . ALA A 1 209 ? -0.217 13.165 -8.769 1.00 78.12 209 ALA A C 1
ATOM 1693 O O . ALA A 1 209 ? -0.887 12.200 -9.127 1.00 78.12 209 ALA A O 1
ATOM 1694 N N . MET A 1 210 ? 0.241 13.265 -7.519 1.00 77.44 210 MET A N 1
ATOM 1695 C CA . MET A 1 210 ? -0.003 12.237 -6.499 1.00 77.44 210 MET A CA 1
ATOM 1696 C C . MET A 1 210 ? -1.493 12.056 -6.205 1.00 77.44 210 MET A C 1
ATOM 1698 O O . MET A 1 210 ? -1.958 10.925 -6.072 1.00 77.44 210 MET A O 1
ATOM 1702 N N . ASN A 1 211 ? -2.256 13.148 -6.181 1.00 76.50 211 ASN A N 1
ATOM 1703 C CA . ASN A 1 211 ? -3.709 13.115 -6.016 1.00 76.50 211 ASN A CA 1
ATOM 1704 C C . ASN A 1 211 ? -4.430 12.465 -7.209 1.00 76.50 211 ASN A C 1
ATOM 1706 O O . ASN A 1 211 ? -5.564 12.012 -7.061 1.00 76.50 211 ASN A O 1
ATOM 1710 N N . ALA A 1 212 ? -3.788 12.389 -8.379 1.00 79.62 212 ALA A N 1
ATOM 1711 C CA . ALA A 1 212 ? -4.325 11.720 -9.560 1.00 79.62 212 ALA A CA 1
ATOM 1712 C C . ALA A 1 212 ? -4.138 10.191 -9.541 1.00 79.62 212 ALA A C 1
ATOM 1714 O O . A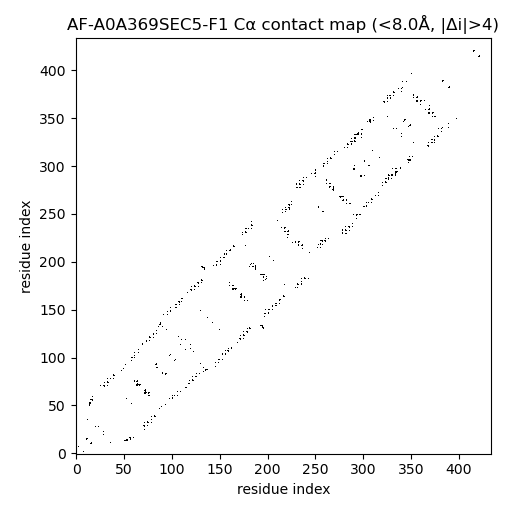LA A 1 212 ? -4.686 9.507 -10.410 1.00 79.62 212 ALA A O 1
ATOM 1715 N N . ILE A 1 213 ? -3.389 9.633 -8.577 1.00 82.69 213 ILE A N 1
ATOM 1716 C CA . ILE A 1 213 ? -3.224 8.180 -8.446 1.00 82.69 213 ILE A CA 1
ATOM 1717 C C . ILE A 1 213 ? -4.596 7.551 -8.158 1.00 82.69 213 ILE A C 1
ATOM 1719 O O . ILE A 1 213 ? -5.233 7.894 -7.159 1.00 82.69 213 ILE A O 1
ATOM 1723 N N . PRO A 1 214 ? -5.079 6.619 -9.003 1.00 76.25 214 PRO A N 1
ATOM 1724 C CA . PRO A 1 214 ? -6.410 6.055 -8.854 1.00 76.25 214 PRO A CA 1
ATOM 1725 C C . PRO A 1 214 ? -6.433 5.042 -7.705 1.00 76.25 214 PRO A C 1
ATOM 1727 O O . PRO A 1 214 ? -6.296 3.836 -7.909 1.00 76.25 214 PRO A O 1
ATOM 1730 N N . VAL A 1 215 ? -6.656 5.554 -6.489 1.00 75.00 215 VAL A N 1
ATOM 1731 C CA . VAL A 1 215 ? -6.679 4.796 -5.223 1.00 75.00 215 VAL A CA 1
ATOM 1732 C C . VAL A 1 215 ? -7.629 3.593 -5.285 1.00 75.00 215 VAL A C 1
ATOM 1734 O O . VAL A 1 215 ? -7.381 2.570 -4.651 1.00 75.00 215 VAL A O 1
ATOM 1737 N N . PHE A 1 216 ? -8.688 3.688 -6.099 1.00 76.25 216 PHE A N 1
ATOM 1738 C CA . PHE A 1 216 ? -9.652 2.619 -6.360 1.00 76.25 216 PHE A CA 1
ATOM 1739 C C . PHE A 1 216 ? -8.993 1.265 -6.678 1.00 76.25 216 PHE A C 1
ATOM 1741 O O . PHE A 1 216 ? -9.373 0.265 -6.078 1.00 76.25 216 PHE A O 1
ATOM 1748 N N . TYR A 1 217 ? -7.959 1.221 -7.526 1.00 79.44 217 TYR A N 1
ATOM 1749 C CA . TYR A 1 217 ? -7.292 -0.045 -7.863 1.00 79.44 217 TYR A CA 1
ATOM 1750 C C . TYR A 1 217 ? -6.532 -0.647 -6.675 1.00 79.44 217 TYR A C 1
ATOM 1752 O O . TYR A 1 217 ? -6.510 -1.863 -6.504 1.00 79.44 217 TYR A O 1
ATOM 1760 N N . THR A 1 218 ? -5.932 0.179 -5.811 1.00 77.75 218 THR A N 1
ATOM 1761 C CA . THR A 1 218 ? -5.271 -0.316 -4.593 1.00 77.75 218 THR A CA 1
ATOM 1762 C C . THR A 1 218 ? -6.289 -0.960 -3.654 1.00 77.75 218 THR A C 1
ATOM 1764 O O . THR A 1 218 ? -6.020 -2.004 -3.060 1.00 77.75 218 THR A O 1
ATOM 1767 N N . TYR A 1 219 ? -7.495 -0.398 -3.577 1.00 76.56 219 TYR A N 1
ATOM 1768 C CA . TYR A 1 219 ? -8.586 -1.003 -2.825 1.00 76.56 219 TYR A CA 1
ATOM 1769 C C . TYR A 1 219 ? -9.154 -2.269 -3.474 1.00 76.56 219 TYR A C 1
ATOM 1771 O O . TYR A 1 219 ? -9.470 -3.205 -2.747 1.00 76.56 219 TYR A O 1
ATOM 1779 N N . GLU A 1 220 ? -9.242 -2.359 -4.805 1.00 76.81 220 GLU A N 1
ATOM 1780 C CA . GLU A 1 220 ? -9.603 -3.617 -5.481 1.00 76.81 220 GLU A CA 1
ATOM 1781 C C . GLU A 1 220 ? -8.620 -4.741 -5.135 1.00 76.81 220 GLU A C 1
ATOM 1783 O O . GLU A 1 220 ? -9.023 -5.883 -4.909 1.00 76.81 220 GLU A O 1
ATOM 1788 N N . ILE A 1 221 ? -7.327 -4.423 -5.024 1.00 80.12 221 ILE A N 1
ATOM 1789 C CA . ILE A 1 221 ? -6.312 -5.393 -4.601 1.00 80.12 221 ILE A CA 1
ATOM 1790 C C . ILE A 1 221 ? -6.551 -5.832 -3.151 1.00 80.12 221 ILE A C 1
ATOM 1792 O O . ILE A 1 221 ? -6.475 -7.028 -2.863 1.00 80.12 221 ILE A O 1
ATOM 1796 N N . ILE A 1 222 ? -6.906 -4.914 -2.250 1.00 77.44 222 ILE A N 1
ATOM 1797 C CA . ILE A 1 222 ? -7.294 -5.253 -0.872 1.00 77.44 222 ILE A CA 1
ATOM 1798 C C . ILE A 1 222 ? -8.540 -6.154 -0.870 1.00 77.44 222 ILE A C 1
ATOM 1800 O O . ILE A 1 222 ? -8.535 -7.212 -0.239 1.00 77.44 222 ILE A O 1
ATOM 1804 N N . ALA A 1 223 ? -9.570 -5.788 -1.635 1.00 73.75 223 ALA A N 1
ATOM 1805 C CA . ALA A 1 223 ? -10.821 -6.531 -1.758 1.00 73.75 223 ALA A CA 1
ATOM 1806 C C . ALA A 1 223 ? -10.641 -7.920 -2.394 1.00 73.75 223 ALA A C 1
ATOM 1808 O O . ALA A 1 223 ? -11.408 -8.831 -2.087 1.00 73.75 223 ALA A O 1
ATOM 1809 N N . SER A 1 224 ? -9.606 -8.115 -3.221 1.00 74.50 224 SER A N 1
ATOM 1810 C CA . SER A 1 224 ? -9.234 -9.430 -3.762 1.00 74.50 224 SER A CA 1
ATOM 1811 C C . SER A 1 224 ? -8.736 -10.413 -2.696 1.00 74.50 224 SER A C 1
ATOM 1813 O O . SER A 1 224 ? -8.599 -11.601 -2.981 1.00 74.50 224 SER A O 1
ATOM 1815 N N . GLN A 1 225 ? -8.430 -9.924 -1.485 1.00 71.81 225 GLN A N 1
ATOM 1816 C CA . GLN A 1 225 ? -7.913 -10.712 -0.362 1.00 71.81 225 GLN A CA 1
ATOM 1817 C C . GLN A 1 225 ? -6.620 -11.476 -0.694 1.00 71.81 225 GLN A C 1
ATOM 1819 O O . GLN A 1 225 ? -6.301 -12.482 -0.063 1.00 71.81 225 GLN A O 1
ATOM 1824 N N . SER A 1 226 ? -5.848 -10.997 -1.677 1.00 76.31 226 SER A N 1
ATOM 1825 C CA . SER A 1 226 ? -4.581 -11.608 -2.080 1.00 76.31 226 SER A CA 1
ATOM 1826 C C . SER A 1 226 ? -3.613 -11.689 -0.892 1.00 76.31 226 SER A C 1
ATOM 1828 O O . SER A 1 226 ? -3.130 -10.647 -0.444 1.00 76.31 226 SER A O 1
ATOM 1830 N N . PRO A 1 227 ? -3.228 -12.888 -0.410 1.00 70.50 227 PRO A N 1
ATOM 1831 C CA . PRO A 1 227 ? -2.401 -13.023 0.794 1.00 70.50 227 PRO A CA 1
ATOM 1832 C C . PRO A 1 227 ? -1.041 -12.326 0.702 1.00 70.50 227 PRO A C 1
ATOM 1834 O O . PRO A 1 227 ? -0.425 -12.036 1.721 1.00 70.50 227 PRO A O 1
ATOM 1837 N N . ARG A 1 228 ? -0.556 -12.081 -0.521 1.00 75.69 228 ARG A N 1
ATOM 1838 C CA . ARG A 1 228 ? 0.755 -11.480 -0.781 1.00 75.69 228 ARG A CA 1
ATOM 1839 C C . ARG A 1 228 ? 0.706 -9.982 -1.089 1.00 75.69 228 ARG A C 1
ATOM 1841 O O . ARG A 1 228 ? 1.740 -9.334 -0.983 1.00 75.69 228 ARG A O 1
ATOM 1848 N N . LEU A 1 229 ? -0.443 -9.451 -1.517 1.00 79.19 229 LEU A N 1
ATOM 1849 C CA . LEU A 1 229 ? -0.589 -8.024 -1.840 1.00 79.19 229 LEU A CA 1
ATOM 1850 C C . LEU A 1 229 ? -1.392 -7.267 -0.790 1.00 79.19 229 LEU A C 1
ATOM 1852 O O . LEU A 1 229 ? -1.167 -6.078 -0.629 1.00 79.19 229 LEU A O 1
ATOM 1856 N N . CYS A 1 230 ? -2.284 -7.938 -0.061 1.00 76.88 230 CYS A N 1
ATOM 1857 C CA . CYS A 1 230 ? -3.228 -7.279 0.833 1.00 76.88 230 CYS A CA 1
ATOM 1858 C C . CYS A 1 230 ? -2.522 -6.430 1.905 1.00 76.88 230 CYS A C 1
ATOM 1860 O O . CYS A 1 230 ? -2.848 -5.258 2.041 1.00 76.88 230 CYS A O 1
ATOM 1862 N N . GLY A 1 231 ? -1.497 -6.968 2.580 1.00 75.50 231 GLY A N 1
ATOM 1863 C CA . GLY A 1 231 ? -0.688 -6.214 3.552 1.00 75.50 231 GLY A CA 1
ATOM 1864 C C . GLY A 1 231 ? -0.026 -4.967 2.943 1.00 75.50 231 GLY A C 1
ATOM 1865 O O . GLY A 1 231 ? -0.369 -3.857 3.347 1.00 75.50 231 GLY A O 1
ATOM 1866 N N . PRO A 1 232 ? 0.838 -5.114 1.917 1.00 79.50 232 PRO A N 1
ATOM 1867 C CA . PRO A 1 232 ? 1.444 -3.972 1.228 1.00 79.50 232 PRO A CA 1
ATOM 1868 C C . PRO A 1 232 ? 0.429 -2.947 0.695 1.00 79.50 232 PRO A C 1
ATOM 1870 O O . PRO A 1 232 ? 0.669 -1.744 0.758 1.00 79.50 232 PRO A O 1
ATOM 1873 N N . SER A 1 233 ? -0.718 -3.399 0.179 1.00 83.56 233 SER A N 1
ATOM 1874 C CA . SER A 1 233 ? -1.775 -2.509 -0.309 1.00 83.56 233 SER A CA 1
ATOM 1875 C C . SER A 1 233 ? -2.444 -1.726 0.815 1.00 83.56 233 SER A C 1
ATOM 1877 O O . SER A 1 233 ? -2.759 -0.557 0.608 1.00 83.56 233 SER A O 1
ATOM 1879 N N . ILE A 1 234 ? -2.642 -2.323 1.995 1.00 79.50 234 ILE A N 1
ATOM 1880 C CA . ILE A 1 234 ? -3.146 -1.594 3.165 1.00 79.50 234 ILE A CA 1
ATOM 1881 C C . ILE A 1 234 ? -2.156 -0.530 3.602 1.00 79.50 234 ILE A C 1
ATOM 1883 O O . ILE A 1 234 ? -2.567 0.605 3.820 1.00 79.50 234 ILE A O 1
ATOM 1887 N N . GLN A 1 235 ? -0.869 -0.863 3.682 1.00 79.38 235 GLN A N 1
ATOM 1888 C CA . GLN A 1 235 ? 0.160 0.116 4.020 1.00 79.38 235 GLN A CA 1
ATOM 1889 C C . GLN A 1 235 ? 0.114 1.312 3.056 1.00 79.38 235 GLN A C 1
ATOM 1891 O O . GLN A 1 235 ? 0.040 2.462 3.491 1.00 79.38 235 GLN A O 1
ATOM 1896 N N . ALA A 1 236 ? 0.076 1.045 1.746 1.00 81.00 236 ALA A N 1
ATOM 1897 C CA . ALA A 1 236 ? -0.041 2.084 0.728 1.00 81.00 236 ALA A CA 1
ATOM 1898 C C . ALA A 1 236 ? -1.320 2.922 0.901 1.00 81.00 236 ALA A C 1
ATOM 1900 O O . ALA A 1 236 ? -1.275 4.147 0.801 1.00 81.00 236 ALA A O 1
ATOM 1901 N N . VAL A 1 237 ? -2.460 2.285 1.188 1.00 79.62 237 VAL A N 1
ATOM 1902 C CA . VAL A 1 237 ? -3.727 2.978 1.462 1.00 79.62 237 VAL A CA 1
ATOM 1903 C C . VAL A 1 237 ? -3.629 3.873 2.687 1.00 79.62 237 VAL A C 1
ATOM 1905 O O . VAL A 1 237 ? -4.016 5.033 2.587 1.00 79.62 237 VAL A O 1
ATOM 1908 N N . ASN A 1 238 ? -3.082 3.388 3.800 1.00 76.25 238 ASN A N 1
ATOM 1909 C CA . ASN A 1 238 ? -2.902 4.194 5.006 1.00 76.25 238 ASN A CA 1
ATOM 1910 C C . ASN A 1 238 ? -2.098 5.456 4.690 1.00 76.25 238 ASN A C 1
ATOM 1912 O O . ASN A 1 238 ? -2.546 6.565 4.972 1.00 76.25 238 ASN A O 1
ATOM 1916 N N . LEU A 1 239 ? -0.961 5.307 4.007 1.00 75.94 239 LEU A N 1
ATOM 1917 C CA . LEU A 1 239 ? -0.105 6.429 3.619 1.00 75.94 239 LEU A CA 1
ATOM 1918 C C . LEU A 1 239 ? -0.809 7.425 2.678 1.00 75.94 239 LEU A C 1
ATOM 1920 O O . LEU A 1 239 ? -0.666 8.640 2.835 1.00 75.94 239 LEU A O 1
ATOM 1924 N N . MET A 1 240 ? -1.616 6.936 1.731 1.00 75.06 240 MET A N 1
ATOM 1925 C CA . MET A 1 240 ? -2.440 7.790 0.866 1.00 75.06 240 MET A CA 1
ATOM 1926 C C . MET A 1 240 ? -3.551 8.510 1.647 1.00 75.06 240 MET A C 1
ATOM 1928 O O . MET A 1 240 ? -3.863 9.668 1.358 1.00 75.06 240 MET A O 1
ATOM 1932 N N . LEU A 1 241 ? -4.146 7.858 2.650 1.00 70.00 241 LEU A N 1
ATOM 1933 C CA . LEU A 1 241 ? -5.183 8.444 3.497 1.00 70.00 241 LEU A CA 1
ATOM 1934 C C . LEU A 1 241 ? -4.615 9.549 4.393 1.00 70.00 241 LEU A C 1
ATOM 1936 O O . LEU A 1 241 ? -5.211 10.625 4.430 1.00 70.00 241 LEU A O 1
ATOM 1940 N N . PHE A 1 242 ? -3.449 9.371 5.015 1.00 63.44 242 PHE A N 1
ATOM 1941 C CA . PHE A 1 242 ? -2.827 10.411 5.852 1.00 63.44 242 PHE A CA 1
ATOM 1942 C C . PHE A 1 242 ? -2.544 11.728 5.103 1.00 63.44 242 PHE A C 1
ATOM 1944 O O . PHE A 1 242 ? -2.420 12.780 5.731 1.00 63.44 242 PHE A O 1
ATOM 1951 N N . ASN A 1 243 ? -2.475 11.698 3.768 1.00 58.78 243 ASN A N 1
ATOM 1952 C CA . ASN A 1 243 ? -2.098 12.854 2.949 1.00 58.78 243 ASN A CA 1
ATOM 1953 C C . ASN A 1 243 ? -3.270 13.554 2.237 1.00 58.78 243 ASN A C 1
ATOM 1955 O O . ASN A 1 243 ? -3.079 14.668 1.754 1.00 58.78 243 ASN A O 1
ATOM 1959 N N . ASN A 1 244 ? -4.466 12.953 2.204 1.00 55.44 244 ASN A N 1
ATOM 1960 C CA . ASN A 1 244 ? -5.622 13.466 1.451 1.00 55.44 244 ASN A CA 1
ATOM 1961 C C . ASN A 1 244 ? -6.734 14.049 2.347 1.00 55.44 244 ASN A C 1
ATOM 1963 O O . ASN A 1 244 ? -6.914 13.634 3.492 1.00 55.44 244 ASN A O 1
ATOM 1967 N N . GLU A 1 245 ? -7.532 14.988 1.825 1.00 56.09 245 GLU A N 1
ATOM 1968 C CA . GLU A 1 245 ? -8.645 15.621 2.555 1.00 56.09 245 GLU A CA 1
ATOM 1969 C C . GLU A 1 245 ? -9.760 14.622 2.941 1.00 56.09 245 GLU A C 1
ATOM 1971 O O . GLU A 1 245 ? -10.074 13.680 2.211 1.00 56.09 245 GLU A O 1
ATOM 1976 N N . LYS A 1 246 ? -10.357 14.810 4.129 1.00 54.69 246 LYS A N 1
ATOM 1977 C CA . LYS A 1 246 ? -11.213 13.817 4.814 1.00 54.69 246 LYS A CA 1
ATOM 1978 C C . LYS A 1 246 ? -12.568 13.527 4.136 1.00 54.69 246 LYS A C 1
ATOM 1980 O O . LYS A 1 246 ? -13.082 12.421 4.264 1.00 54.69 246 LYS A O 1
ATOM 1985 N N . SER A 1 247 ? -13.148 14.475 3.399 1.00 50.31 247 SER A N 1
ATOM 1986 C CA . SER A 1 247 ? -14.588 14.466 3.068 1.00 50.31 247 SER A CA 1
ATOM 1987 C C . SER A 1 247 ? -15.021 13.522 1.932 1.00 50.31 247 SER A C 1
ATOM 1989 O O . SER A 1 247 ? -16.183 13.127 1.886 1.00 50.31 247 SER A O 1
ATOM 1991 N N . HIS A 1 248 ? -14.124 13.131 1.018 1.00 58.69 248 HIS A N 1
ATOM 1992 C CA . HIS A 1 248 ? -14.457 12.249 -0.121 1.00 58.69 248 HIS A CA 1
ATOM 1993 C C . HIS A 1 248 ? -14.116 10.767 0.122 1.00 58.69 248 HIS A C 1
ATOM 1995 O O . HIS A 1 248 ? -14.397 9.912 -0.718 1.00 58.69 248 HIS A O 1
ATOM 2001 N N . LYS A 1 249 ? -13.535 10.442 1.283 1.00 66.44 249 LYS A N 1
ATOM 2002 C CA . LYS A 1 249 ? -12.976 9.118 1.584 1.00 66.44 249 LYS A CA 1
ATOM 2003 C C . LYS A 1 249 ? -14.035 8.073 1.934 1.00 66.44 249 LYS A C 1
ATOM 2005 O O . LYS A 1 249 ? -13.958 6.959 1.427 1.00 66.44 249 LYS A O 1
ATOM 2010 N N . ALA A 1 250 ? -15.044 8.425 2.734 1.00 63.00 250 ALA A N 1
ATOM 2011 C CA . ALA A 1 250 ? -16.004 7.458 3.280 1.00 63.00 250 ALA A CA 1
ATOM 2012 C C . ALA A 1 250 ? -16.784 6.684 2.209 1.00 63.00 250 ALA A C 1
ATOM 2014 O O . ALA A 1 250 ? -16.800 5.455 2.205 1.00 63.00 250 ALA A O 1
ATOM 2015 N N . LYS A 1 251 ? -17.365 7.395 1.235 1.00 64.81 251 LYS A N 1
ATOM 2016 C CA . LYS A 1 251 ? -18.147 6.774 0.151 1.00 64.81 251 LYS A CA 1
ATOM 2017 C C . LYS A 1 251 ? -17.304 5.833 -0.711 1.00 64.81 251 LYS A C 1
ATOM 2019 O O . LYS A 1 251 ? -17.777 4.767 -1.099 1.00 64.81 251 LYS A O 1
ATOM 2024 N N . ILE A 1 252 ? -16.058 6.222 -0.985 1.00 67.12 252 ILE A N 1
ATOM 2025 C CA . ILE A 1 252 ? -15.106 5.425 -1.765 1.00 67.12 252 ILE A CA 1
ATOM 2026 C C . ILE A 1 252 ? -14.731 4.157 -0.984 1.00 67.12 252 ILE A C 1
ATOM 2028 O O . ILE A 1 252 ? -14.829 3.058 -1.524 1.00 67.12 252 ILE A O 1
ATOM 2032 N N . LEU A 1 253 ? -14.383 4.300 0.298 1.00 70.94 253 LEU A N 1
ATOM 2033 C CA . LEU A 1 253 ? -14.003 3.201 1.193 1.00 70.94 253 LEU A CA 1
ATOM 2034 C C . LEU A 1 253 ? -15.119 2.155 1.361 1.00 70.94 253 LEU A C 1
ATOM 2036 O O . LEU A 1 253 ? -14.848 0.952 1.319 1.00 70.94 253 LEU A O 1
ATOM 2040 N N . ILE A 1 254 ? -16.373 2.600 1.495 1.00 68.62 254 ILE A N 1
ATOM 2041 C CA . ILE A 1 254 ? -17.542 1.712 1.596 1.00 68.62 254 ILE A CA 1
ATOM 2042 C C . ILE A 1 254 ? -17.777 0.973 0.277 1.00 68.62 254 ILE A C 1
ATOM 2044 O O . ILE A 1 254 ? -17.878 -0.256 0.270 1.00 68.62 254 ILE A O 1
ATOM 2048 N N . GLY A 1 255 ? -17.827 1.700 -0.848 1.00 67.00 255 GLY A N 1
ATOM 2049 C CA . GLY A 1 255 ? -18.080 1.109 -2.168 1.00 67.00 255 GLY A CA 1
ATOM 2050 C C . GLY A 1 255 ? -17.055 0.040 -2.563 1.00 67.00 255 GLY A C 1
ATOM 2051 O O . GLY A 1 255 ? -17.373 -0.891 -3.299 1.00 67.00 255 GLY A O 1
ATOM 2052 N N . LEU A 1 256 ? -15.846 0.137 -2.014 1.00 70.31 256 LEU A N 1
ATOM 2053 C CA . LEU A 1 256 ? -14.715 -0.739 -2.297 1.00 70.31 256 LEU A CA 1
ATOM 2054 C C . LEU A 1 256 ? -14.577 -1.955 -1.379 1.00 70.31 256 LEU A C 1
ATOM 2056 O O . LEU A 1 256 ? -13.630 -2.723 -1.531 1.00 70.31 256 LEU A O 1
ATOM 2060 N N . LYS A 1 257 ? -15.509 -2.166 -0.442 1.00 77.00 257 LYS A N 1
ATOM 2061 C CA . LYS A 1 257 ? -15.497 -3.319 0.480 1.00 77.00 257 LYS A CA 1
ATOM 2062 C C . LYS A 1 257 ? -14.193 -3.449 1.284 1.00 77.00 257 LYS A C 1
ATOM 2064 O O . LYS A 1 257 ? -13.745 -4.557 1.588 1.00 77.00 257 LYS A O 1
ATOM 2069 N N . VAL A 1 258 ? -13.619 -2.318 1.693 1.00 78.56 258 VAL A N 1
ATOM 2070 C CA . VAL A 1 258 ? -12.382 -2.276 2.491 1.00 78.56 258 VAL A CA 1
ATOM 2071 C C . VAL A 1 258 ? -12.581 -2.886 3.882 1.00 78.56 258 VAL A C 1
ATOM 2073 O O . VAL A 1 258 ? -11.732 -3.638 4.354 1.00 78.56 258 VAL A O 1
ATOM 2076 N N . ILE A 1 259 ? -13.730 -2.632 4.516 1.00 83.38 259 ILE A N 1
ATOM 2077 C CA . ILE A 1 259 ? -14.039 -3.129 5.868 1.00 83.38 259 ILE A CA 1
ATOM 2078 C C . ILE A 1 259 ? -14.131 -4.672 5.910 1.00 83.38 259 ILE A C 1
ATOM 2080 O O . ILE A 1 259 ? -13.483 -5.281 6.764 1.00 83.38 259 ILE A O 1
ATOM 2084 N N . PRO A 1 260 ? -14.831 -5.352 4.976 1.00 82.81 260 PRO A N 1
ATOM 2085 C CA . PRO A 1 260 ? -14.754 -6.810 4.865 1.00 82.81 260 PRO A CA 1
ATOM 2086 C C . PRO A 1 260 ? -13.326 -7.357 4.717 1.00 82.81 260 PRO A C 1
ATOM 2088 O O . PRO A 1 260 ? -12.987 -8.369 5.329 1.00 82.81 260 PRO A O 1
ATOM 2091 N N . ALA A 1 261 ? -12.472 -6.701 3.926 1.00 79.25 261 ALA A N 1
ATOM 2092 C CA . ALA A 1 261 ? -11.089 -7.137 3.742 1.00 79.25 261 ALA A CA 1
ATOM 2093 C C . ALA A 1 261 ? -10.249 -6.965 5.019 1.00 79.25 261 ALA A C 1
ATOM 2095 O O . ALA A 1 261 ? -9.492 -7.869 5.377 1.00 79.25 261 ALA A O 1
ATOM 2096 N N . LEU A 1 262 ? -10.446 -5.863 5.754 1.00 84.50 262 LEU A N 1
ATOM 2097 C CA . LEU A 1 262 ? -9.855 -5.648 7.076 1.00 84.50 262 LEU A CA 1
ATOM 2098 C C . LEU A 1 262 ? -10.190 -6.809 8.030 1.00 84.50 262 LEU A C 1
ATOM 2100 O O . LEU A 1 262 ? -9.287 -7.369 8.654 1.00 84.50 262 LEU A O 1
ATOM 2104 N N . LYS A 1 263 ? -11.462 -7.236 8.088 1.00 86.25 263 LYS A N 1
ATOM 2105 C CA . LYS A 1 263 ? -11.889 -8.389 8.904 1.00 86.25 263 LYS A CA 1
ATOM 2106 C C . LYS A 1 263 ? -11.106 -9.655 8.552 1.00 86.25 263 LYS A C 1
ATOM 2108 O O . LYS A 1 263 ? -10.632 -10.356 9.443 1.00 86.25 263 LYS A O 1
ATOM 2113 N N . VAL A 1 264 ? -10.950 -9.947 7.259 1.00 81.81 264 VAL A N 1
ATOM 2114 C CA . VAL A 1 264 ? -10.229 -11.140 6.781 1.00 81.81 264 VAL A CA 1
ATOM 2115 C C . VAL A 1 264 ? -8.763 -11.119 7.204 1.00 81.81 264 VAL A C 1
ATOM 2117 O O . VAL A 1 264 ? -8.229 -12.150 7.603 1.00 81.81 264 VAL A O 1
ATOM 2120 N N . ILE A 1 265 ? -8.112 -9.959 7.173 1.00 79.88 265 ILE A N 1
ATOM 2121 C CA . ILE A 1 265 ? -6.704 -9.832 7.572 1.00 79.88 265 ILE A CA 1
ATOM 2122 C C . ILE A 1 265 ? -6.532 -10.047 9.067 1.00 79.88 265 ILE A C 1
ATOM 2124 O O . ILE A 1 265 ? -5.644 -10.803 9.462 1.00 79.88 265 ILE A O 1
ATOM 2128 N N . LEU A 1 266 ? -7.411 -9.461 9.884 1.00 83.75 266 LEU A N 1
ATOM 2129 C CA . LEU A 1 266 ? -7.427 -9.714 11.324 1.00 83.75 266 LEU A CA 1
ATOM 2130 C C . LEU A 1 266 ? -7.619 -11.221 11.587 1.00 83.75 266 LEU A C 1
ATOM 2132 O O . LEU A 1 266 ? -6.810 -11.849 12.267 1.00 83.75 266 LEU A O 1
ATOM 2136 N N . LEU A 1 267 ? -8.602 -11.860 10.948 1.00 82.25 267 LEU A N 1
ATOM 2137 C CA . LEU A 1 267 ? -8.832 -13.302 11.098 1.00 82.25 267 LEU A CA 1
ATOM 2138 C C . LEU A 1 267 ? -7.646 -14.165 10.627 1.00 82.25 267 LEU A C 1
ATOM 2140 O O . LEU A 1 267 ? -7.321 -15.160 11.272 1.00 82.25 267 LEU A O 1
ATOM 2144 N N . ASN A 1 268 ? -6.965 -13.791 9.543 1.00 76.44 268 ASN A N 1
ATOM 2145 C CA . ASN A 1 268 ? -5.786 -14.511 9.054 1.00 76.44 268 ASN A CA 1
ATOM 2146 C C . ASN A 1 268 ? -4.594 -14.377 10.006 1.00 76.44 268 ASN A C 1
ATOM 2148 O O . ASN A 1 268 ? -3.893 -15.360 10.260 1.00 76.44 268 ASN A O 1
ATOM 2152 N N . ALA A 1 269 ? -4.392 -13.192 10.581 1.00 73.88 269 ALA A N 1
ATOM 2153 C CA . ALA A 1 269 ? -3.355 -12.964 11.575 1.00 73.88 269 ALA A CA 1
ATOM 2154 C C . ALA A 1 269 ? -3.562 -13.803 12.839 1.00 73.88 269 ALA A C 1
ATOM 2156 O O . ALA A 1 269 ? -2.592 -14.317 13.396 1.00 73.88 269 ALA A O 1
ATOM 2157 N N . ARG A 1 270 ? -4.819 -14.022 13.247 1.00 71.00 270 ARG A N 1
ATOM 2158 C CA . ARG A 1 270 ? -5.151 -14.939 14.347 1.00 71.00 270 ARG A CA 1
ATOM 2159 C C . ARG A 1 270 ? -4.626 -16.354 14.101 1.00 71.00 270 ARG A C 1
ATOM 2161 O O . ARG A 1 270 ? -4.172 -17.006 15.034 1.00 71.00 270 ARG A O 1
ATOM 2168 N N . ASN A 1 271 ? -4.682 -16.819 12.854 1.00 69.50 271 ASN A N 1
ATOM 2169 C CA . ASN A 1 271 ? -4.320 -18.187 12.495 1.00 69.50 271 ASN A CA 1
ATOM 2170 C C . ASN A 1 271 ? -2.810 -18.376 12.263 1.00 69.50 271 ASN A C 1
ATOM 2172 O O . ASN A 1 271 ? -2.334 -19.499 12.379 1.00 69.50 271 ASN A O 1
ATOM 2176 N N . ASN A 1 272 ? -2.057 -17.316 11.930 1.00 66.62 272 ASN A N 1
ATOM 2177 C CA . ASN A 1 272 ? -0.641 -17.402 11.530 1.00 66.62 272 ASN A CA 1
ATOM 2178 C C . ASN A 1 272 ? 0.199 -16.179 11.965 1.00 66.62 272 ASN A C 1
ATOM 2180 O O . ASN A 1 272 ? 0.934 -15.597 11.166 1.00 66.62 272 ASN A O 1
ATOM 2184 N N . HIS A 1 273 ? 0.117 -15.796 13.240 1.00 61.97 273 HIS A N 1
ATOM 2185 C CA . HIS A 1 273 ? 0.676 -14.552 13.793 1.00 61.97 273 HIS A CA 1
ATOM 2186 C C . HIS A 1 273 ? 2.083 -14.159 13.295 1.00 61.97 273 HIS A C 1
ATOM 2188 O O . HIS A 1 273 ? 2.293 -13.038 12.832 1.00 61.97 273 HIS A O 1
ATOM 2194 N N . ASN A 1 274 ? 3.049 -15.084 13.345 1.00 61.81 274 ASN A N 1
ATOM 2195 C CA . ASN A 1 274 ? 4.453 -14.785 13.034 1.00 61.81 274 ASN A CA 1
ATOM 2196 C C . ASN A 1 274 ? 4.688 -14.357 11.577 1.00 61.81 274 ASN A C 1
ATOM 2198 O O . ASN A 1 274 ? 5.650 -13.647 11.308 1.00 61.81 274 ASN A O 1
ATOM 2202 N N . ASN A 1 275 ? 3.802 -14.740 10.654 1.00 59.88 275 ASN A N 1
ATOM 2203 C CA . ASN A 1 275 ? 3.916 -14.392 9.237 1.00 59.88 275 ASN A CA 1
ATOM 2204 C C . ASN A 1 275 ? 3.181 -13.092 8.869 1.00 59.88 275 ASN A C 1
ATOM 2206 O O . ASN A 1 275 ? 3.327 -12.624 7.744 1.00 59.88 275 ASN A O 1
ATOM 2210 N N . TYR A 1 276 ? 2.390 -12.518 9.786 1.00 65.00 276 TYR A N 1
ATOM 2211 C CA . TYR A 1 276 ? 1.480 -11.401 9.494 1.00 65.00 276 TYR A CA 1
ATOM 2212 C C . TYR A 1 276 ? 1.652 -10.186 10.412 1.00 65.00 276 TYR A C 1
ATOM 2214 O O . TYR A 1 276 ? 0.841 -9.268 10.339 1.00 65.00 276 TYR A O 1
ATOM 2222 N N . ARG A 1 277 ? 2.698 -10.136 11.248 1.00 66.12 277 ARG A N 1
ATOM 2223 C CA . ARG A 1 277 ? 2.899 -9.059 12.236 1.00 66.12 277 ARG A CA 1
ATOM 2224 C C . ARG A 1 277 ? 2.806 -7.648 11.635 1.00 66.12 277 ARG A C 1
ATOM 2226 O O . ARG A 1 277 ? 2.083 -6.814 12.171 1.00 66.12 277 ARG A O 1
ATOM 2233 N N . ASP A 1 278 ? 3.466 -7.400 10.506 1.00 68.19 278 ASP A N 1
ATOM 2234 C CA . ASP A 1 278 ? 3.425 -6.084 9.849 1.00 68.19 278 ASP A CA 1
ATOM 2235 C C . ASP A 1 278 ? 2.042 -5.792 9.245 1.00 68.19 278 ASP A C 1
ATOM 2237 O O . ASP A 1 278 ? 1.507 -4.699 9.394 1.00 68.19 278 ASP A O 1
ATOM 2241 N N . SER A 1 279 ? 1.384 -6.809 8.676 1.00 72.50 279 SER A N 1
ATOM 2242 C CA . SER A 1 279 ? 0.017 -6.676 8.151 1.00 72.50 279 SER A CA 1
ATOM 2243 C C . SER A 1 279 ? -1.022 -6.405 9.244 1.00 72.50 279 SER A C 1
ATOM 2245 O O . SER A 1 279 ? -2.025 -5.753 8.972 1.00 72.50 279 SER A O 1
ATOM 2247 N N . VAL A 1 280 ? -0.798 -6.888 10.472 1.00 79.50 280 VAL A N 1
ATOM 2248 C CA . VAL A 1 280 ? -1.646 -6.583 11.635 1.00 79.50 280 VAL A CA 1
ATOM 2249 C C . VAL A 1 280 ? -1.507 -5.127 12.030 1.00 79.50 280 VAL A C 1
ATOM 2251 O O . VAL A 1 280 ? -2.520 -4.455 12.195 1.00 79.50 280 VAL A O 1
ATOM 2254 N N . LYS A 1 281 ? -0.268 -4.637 12.146 1.00 81.69 281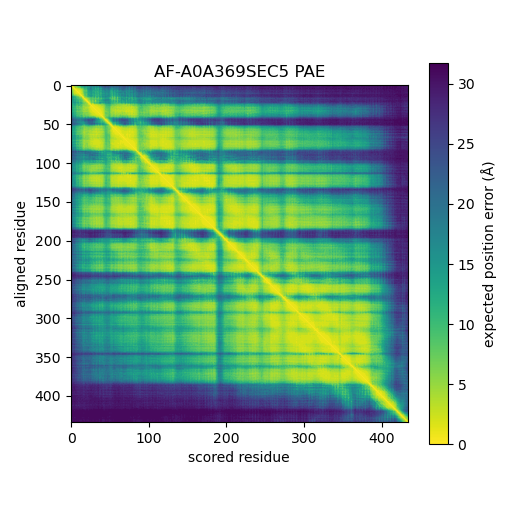 LYS A N 1
ATOM 2255 C CA . LYS A 1 281 ? 0.003 -3.227 12.426 1.00 81.69 281 LYS A CA 1
ATOM 2256 C C . LYS A 1 281 ? -0.768 -2.345 11.444 1.00 81.69 281 LYS A C 1
ATOM 2258 O O . LYS A 1 281 ? -1.582 -1.527 11.860 1.00 81.69 281 LYS A O 1
ATOM 2263 N N . ASP A 1 282 ? -0.565 -2.567 10.148 1.00 78.38 282 ASP A N 1
ATOM 2264 C CA . ASP A 1 282 ? -1.189 -1.763 9.097 1.00 78.38 282 ASP A CA 1
ATOM 2265 C C . ASP A 1 282 ? -2.722 -1.885 9.097 1.00 78.38 282 ASP A C 1
ATOM 2267 O O . ASP A 1 282 ? -3.423 -0.898 8.868 1.00 78.38 282 ASP A O 1
ATOM 2271 N N . ALA A 1 283 ? -3.263 -3.065 9.416 1.00 82.94 283 ALA A N 1
ATOM 2272 C CA . ALA A 1 283 ? -4.700 -3.267 9.587 1.00 82.94 283 ALA A CA 1
ATOM 2273 C C . ALA A 1 283 ? -5.277 -2.439 10.750 1.00 82.94 283 ALA A C 1
ATOM 2275 O O . ALA A 1 283 ? -6.342 -1.844 10.596 1.00 82.94 283 ALA A O 1
ATOM 2276 N N . ILE A 1 284 ? -4.581 -2.354 11.888 1.00 86.75 284 ILE A N 1
ATOM 2277 C CA . ILE A 1 284 ? -5.021 -1.532 13.025 1.00 86.75 284 ILE A CA 1
ATOM 2278 C C . ILE A 1 284 ? -4.966 -0.035 12.688 1.00 86.75 284 ILE A C 1
ATOM 2280 O O . ILE A 1 284 ? -5.912 0.688 12.993 1.00 86.75 284 ILE A O 1
ATOM 2284 N N . TYR A 1 285 ? -3.931 0.432 11.986 1.00 82.19 285 TYR A N 1
ATOM 2285 C CA . TYR A 1 285 ? -3.890 1.827 11.526 1.00 82.19 285 TYR A CA 1
ATOM 2286 C C . TYR A 1 285 ? -5.013 2.145 10.532 1.00 82.19 285 TYR A C 1
ATOM 2288 O O . TYR A 1 285 ? -5.649 3.190 10.639 1.00 82.19 285 TYR A O 1
ATOM 2296 N N . LEU A 1 286 ? -5.323 1.227 9.609 1.00 81.25 286 LEU A N 1
ATOM 2297 C CA . LEU A 1 286 ? -6.463 1.398 8.705 1.00 81.25 286 LEU A CA 1
ATOM 2298 C C . LEU A 1 286 ? -7.781 1.463 9.482 1.00 81.25 286 LEU A C 1
ATOM 2300 O O . LEU A 1 286 ? -8.657 2.265 9.166 1.00 81.25 286 LEU A O 1
ATOM 2304 N N . PHE A 1 287 ? -7.926 0.623 10.504 1.00 87.31 287 PHE A N 1
ATOM 2305 C CA . PHE A 1 287 ? -9.091 0.620 11.377 1.00 87.31 287 PHE A CA 1
ATOM 2306 C C . PHE A 1 287 ? -9.291 1.964 12.094 1.00 87.31 287 PHE A C 1
ATOM 2308 O O . PHE A 1 287 ? -10.404 2.491 12.075 1.00 87.31 287 PHE A O 1
ATOM 2315 N N . MET A 1 288 ? -8.228 2.553 12.651 1.00 84.50 288 MET A N 1
ATOM 2316 C CA . MET A 1 288 ? -8.282 3.896 13.244 1.00 84.50 288 MET A CA 1
ATOM 2317 C C . MET A 1 288 ? -8.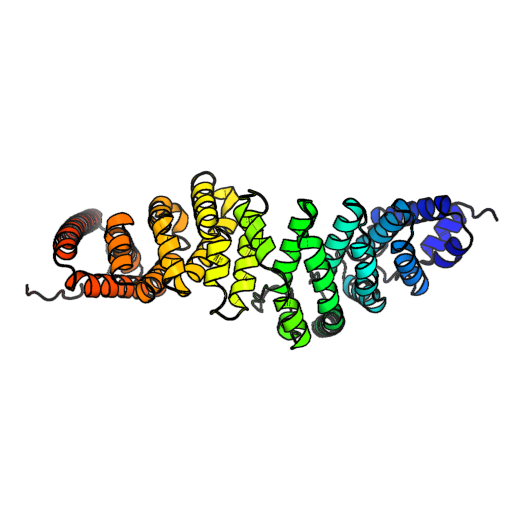777 4.946 12.243 1.00 84.50 288 MET A C 1
ATOM 2319 O O . MET A 1 288 ? -9.668 5.734 12.558 1.00 84.50 288 MET A O 1
ATOM 2323 N N . GLU A 1 289 ? -8.249 4.938 11.018 1.00 78.50 289 GLU A N 1
ATOM 2324 C CA . GLU A 1 289 ? -8.653 5.897 9.984 1.00 78.50 289 GLU A CA 1
ATOM 2325 C C . GLU A 1 289 ? -10.136 5.755 9.608 1.00 78.50 289 GLU A C 1
ATOM 2327 O O . GLU A 1 289 ? -10.849 6.749 9.428 1.00 78.50 289 GLU A O 1
ATOM 2332 N N . LEU A 1 290 ? -10.635 4.517 9.543 1.00 82.69 290 LEU A N 1
ATOM 2333 C CA . LEU A 1 290 ? -12.053 4.250 9.305 1.00 82.69 290 LEU A CA 1
ATOM 2334 C C . LEU A 1 290 ? -12.925 4.788 10.452 1.00 82.69 290 LEU A C 1
ATOM 2336 O O . LEU A 1 290 ? -13.962 5.396 10.184 1.00 82.69 290 LEU A O 1
ATOM 2340 N N . ALA A 1 291 ? -12.484 4.630 11.703 1.00 83.75 291 ALA A N 1
ATOM 2341 C CA . ALA A 1 291 ? -13.197 5.095 12.893 1.00 83.75 291 ALA A CA 1
ATOM 2342 C C . ALA A 1 291 ? -13.312 6.630 12.995 1.00 83.75 291 ALA A C 1
ATOM 2344 O O . ALA A 1 291 ? -14.301 7.151 13.512 1.00 83.75 291 ALA A O 1
ATOM 2345 N N . ILE A 1 292 ? -12.326 7.372 12.481 1.00 80.00 292 ILE A N 1
ATOM 2346 C CA . ILE A 1 292 ? -12.258 8.842 12.592 1.00 80.00 292 ILE A CA 1
ATOM 2347 C C . ILE A 1 292 ? -13.144 9.561 11.553 1.00 80.00 292 ILE A C 1
ATOM 2349 O O . ILE A 1 292 ? -13.363 10.768 11.667 1.00 80.00 292 ILE A O 1
ATOM 2353 N N . THR A 1 293 ? -13.660 8.861 10.539 1.00 75.56 293 THR A N 1
ATOM 2354 C CA . THR A 1 293 ? -14.232 9.517 9.353 1.00 75.56 293 THR A CA 1
ATOM 2355 C C . THR A 1 293 ? -15.685 9.992 9.520 1.00 75.56 293 THR A C 1
ATOM 2357 O O . THR A 1 293 ? -15.908 11.198 9.594 1.00 75.56 293 THR A O 1
ATOM 2360 N N . ASP A 1 294 ? -16.681 9.095 9.509 1.00 80.12 294 ASP A N 1
ATOM 2361 C CA . ASP A 1 294 ? -18.102 9.449 9.679 1.00 80.12 294 ASP A CA 1
ATOM 2362 C C . ASP A 1 294 ? -18.964 8.256 10.138 1.00 80.12 294 ASP A C 1
ATOM 2364 O O . ASP A 1 294 ? -18.514 7.107 10.170 1.00 80.12 294 ASP A O 1
ATOM 2368 N N . SER A 1 295 ? -20.233 8.526 10.459 1.00 85.56 295 SER A N 1
ATOM 2369 C CA . SER A 1 295 ? -21.185 7.522 10.946 1.00 85.56 295 SER A CA 1
ATOM 2370 C C . SER A 1 295 ? -21.510 6.411 9.938 1.00 85.56 295 SER A C 1
ATOM 2372 O O . SER A 1 295 ? -21.925 5.325 10.345 1.00 85.56 295 SER A O 1
ATOM 2374 N N . THR A 1 296 ? -21.316 6.617 8.630 1.00 84.94 296 THR A N 1
ATOM 2375 C CA . THR A 1 296 ? -21.572 5.571 7.624 1.00 84.94 296 THR A CA 1
ATOM 2376 C C . THR A 1 296 ? -20.490 4.498 7.647 1.00 84.94 296 THR A C 1
ATOM 2378 O O . THR A 1 296 ? -20.796 3.307 7.571 1.00 84.94 296 THR A O 1
ATOM 2381 N N . LEU A 1 297 ? -19.230 4.898 7.832 1.00 85.25 297 LEU A N 1
ATOM 2382 C CA . LEU A 1 297 ? -18.128 3.961 8.039 1.00 85.25 297 LEU A CA 1
ATOM 2383 C C . LEU A 1 297 ? -18.225 3.258 9.392 1.00 85.25 297 LEU A C 1
ATOM 2385 O O . LEU A 1 297 ? -17.972 2.055 9.457 1.00 85.25 297 LEU A O 1
ATOM 2389 N N . VAL A 1 298 ? -18.672 3.968 10.434 1.00 88.75 298 VAL A N 1
ATOM 2390 C CA . VAL A 1 298 ? -18.993 3.356 11.733 1.00 88.75 298 VAL A CA 1
ATOM 2391 C C . VAL A 1 298 ? -20.035 2.246 11.569 1.00 88.75 298 VAL A C 1
ATOM 2393 O O . VAL A 1 298 ? -19.832 1.157 12.100 1.00 88.75 298 VAL A O 1
ATOM 2396 N N . GLN A 1 299 ? -21.094 2.452 10.773 1.00 89.44 299 GLN A N 1
ATOM 2397 C CA . GLN A 1 299 ? -22.058 1.377 10.502 1.00 89.44 299 GLN A CA 1
ATOM 2398 C C . GLN A 1 299 ? -21.391 0.171 9.838 1.00 89.44 299 GLN A C 1
ATOM 2400 O O . GLN A 1 299 ? -21.628 -0.957 10.245 1.00 89.44 299 GLN A O 1
ATOM 2405 N N . GLY A 1 300 ? -20.506 0.392 8.863 1.00 87.94 300 GLY A N 1
ATOM 2406 C CA . GLY A 1 300 ? -19.778 -0.702 8.222 1.00 87.94 300 GLY A CA 1
ATOM 2407 C C . GLY A 1 300 ? -18.874 -1.481 9.189 1.00 87.94 300 GLY A C 1
ATOM 2408 O O . GLY A 1 300 ? -18.786 -2.704 9.088 1.00 87.94 300 GLY A O 1
ATOM 2409 N N . ILE A 1 301 ? -18.223 -0.796 10.139 1.00 89.00 301 ILE A N 1
ATOM 2410 C CA . ILE A 1 301 ? -17.445 -1.412 11.231 1.00 89.00 301 ILE A CA 1
ATOM 2411 C C . ILE A 1 301 ? -18.356 -2.293 12.098 1.00 89.00 301 ILE A C 1
ATOM 2413 O O . ILE A 1 301 ? -17.964 -3.405 12.470 1.00 89.00 301 ILE A O 1
ATOM 2417 N N . ILE A 1 302 ? -19.570 -1.810 12.383 1.00 89.56 302 ILE A N 1
ATOM 2418 C CA . ILE A 1 302 ? -20.574 -2.541 13.155 1.00 89.56 302 ILE A CA 1
ATOM 2419 C C . ILE A 1 302 ? -21.049 -3.780 12.392 1.00 89.56 302 ILE A C 1
ATOM 2421 O O . ILE A 1 302 ? -20.905 -4.891 12.894 1.00 89.56 302 ILE A O 1
ATOM 2425 N N . ASP A 1 303 ? -21.517 -3.608 11.156 1.00 90.00 303 ASP A N 1
ATOM 2426 C CA . ASP A 1 303 ? -22.075 -4.668 10.306 1.00 90.00 303 ASP A CA 1
ATOM 2427 C C . ASP A 1 303 ? -21.072 -5.798 10.019 1.00 90.00 303 ASP A C 1
ATOM 2429 O O . ASP A 1 303 ? -21.452 -6.926 9.704 1.00 90.00 303 ASP A O 1
ATOM 2433 N N . GLN A 1 304 ? -19.772 -5.496 10.079 1.00 89.12 304 GLN A N 1
ATOM 2434 C CA . GLN A 1 304 ? -18.698 -6.467 9.885 1.00 89.12 304 GLN A CA 1
ATOM 2435 C C . GLN A 1 304 ? -18.115 -7.006 11.199 1.00 89.12 304 GLN A C 1
ATOM 2437 O O . GLN A 1 304 ? -17.142 -7.756 11.145 1.00 89.12 304 GLN A O 1
ATOM 2442 N N . ASP A 1 305 ? -18.689 -6.712 12.367 1.00 89.69 305 ASP A N 1
ATOM 2443 C CA . ASP A 1 305 ? -18.227 -7.197 13.680 1.00 89.69 305 ASP A CA 1
ATOM 2444 C C . ASP A 1 305 ? -16.726 -6.963 13.936 1.00 89.69 305 ASP A C 1
ATOM 2446 O O . ASP A 1 305 ? -16.010 -7.847 14.435 1.00 89.69 305 ASP A O 1
ATOM 2450 N N . ILE A 1 306 ? -16.201 -5.803 13.529 1.00 90.25 306 ILE A N 1
ATOM 2451 C CA . ILE A 1 306 ? -14.757 -5.553 13.590 1.00 90.25 306 ILE A CA 1
ATOM 2452 C C . ILE A 1 306 ? -14.266 -5.502 15.042 1.00 90.25 306 ILE A C 1
ATOM 2454 O O . ILE A 1 306 ? -13.296 -6.198 15.351 1.00 90.25 306 ILE A O 1
ATOM 2458 N N . PHE A 1 307 ? -14.943 -4.796 15.964 1.00 88.62 307 PHE A N 1
ATOM 2459 C CA . PHE A 1 307 ? -14.503 -4.781 17.369 1.00 88.62 307 PHE A CA 1
ATOM 2460 C C . PHE A 1 307 ? -14.613 -6.160 18.007 1.00 88.62 307 PHE A C 1
ATOM 2462 O O . PHE A 1 307 ? -13.680 -6.591 18.679 1.00 88.62 307 PHE A O 1
ATOM 2469 N N . ALA A 1 308 ? -15.690 -6.905 17.746 1.00 86.75 308 ALA A N 1
ATOM 2470 C CA . ALA A 1 308 ? -15.810 -8.269 18.259 1.00 86.75 308 ALA A CA 1
ATOM 2471 C C . ALA A 1 308 ? -14.662 -9.173 17.763 1.00 86.75 308 ALA A C 1
ATOM 2473 O O . ALA A 1 308 ? -14.190 -10.046 18.495 1.00 86.75 308 ALA A O 1
ATOM 2474 N N . THR A 1 309 ? -14.189 -8.963 16.529 1.00 89.12 309 THR A N 1
ATOM 2475 C CA . THR A 1 309 ? -13.023 -9.665 15.970 1.00 89.12 309 THR A CA 1
ATOM 2476 C C . THR A 1 309 ? -11.732 -9.259 16.686 1.00 89.12 309 THR A C 1
ATOM 2478 O O . THR A 1 309 ? -10.985 -10.137 17.117 1.00 89.12 309 THR A O 1
ATOM 2481 N N . ILE A 1 310 ? -11.504 -7.956 16.881 1.00 88.38 310 ILE A N 1
ATOM 2482 C CA . ILE A 1 310 ? -10.346 -7.408 17.607 1.00 88.38 310 ILE A CA 1
ATOM 2483 C C . ILE A 1 310 ? -10.303 -7.933 19.050 1.00 88.38 310 ILE A C 1
ATOM 2485 O O . ILE A 1 310 ? -9.285 -8.463 19.489 1.00 88.38 310 ILE A O 1
ATOM 2489 N N . ILE A 1 311 ? -11.425 -7.885 19.771 1.00 85.69 311 ILE A N 1
ATOM 2490 C CA . ILE A 1 311 ? -11.522 -8.314 21.174 1.00 85.69 311 ILE A CA 1
ATOM 2491 C C . ILE A 1 311 ? -11.224 -9.811 21.320 1.00 85.69 311 ILE A C 1
ATOM 2493 O O . ILE A 1 311 ? -10.522 -10.221 22.247 1.00 85.69 311 ILE A O 1
ATOM 2497 N N . LYS A 1 312 ? -11.682 -10.644 20.375 1.00 85.50 312 LYS A N 1
ATOM 2498 C CA . LYS A 1 312 ? -11.344 -12.082 20.327 1.00 85.50 312 LYS A CA 1
ATOM 2499 C C . LYS A 1 312 ? -9.855 -12.346 20.075 1.00 85.50 312 LYS A C 1
ATOM 2501 O O . LYS A 1 312 ? -9.403 -13.469 20.287 1.00 85.50 312 LYS A O 1
ATOM 2506 N N . MET A 1 313 ? -9.107 -11.343 19.624 1.00 84.69 313 MET A N 1
ATOM 2507 C CA . MET A 1 313 ? -7.675 -11.400 19.333 1.00 84.69 313 MET A CA 1
ATOM 2508 C C . MET A 1 313 ? -6.825 -10.568 20.305 1.00 84.69 313 MET A C 1
ATOM 2510 O O . MET A 1 313 ? -5.641 -10.367 20.048 1.00 84.69 313 MET A O 1
ATOM 2514 N N . LYS A 1 314 ? -7.389 -10.102 21.426 1.00 81.25 314 LYS A N 1
ATOM 2515 C CA . LYS A 1 314 ? -6.732 -9.165 22.356 1.00 81.25 314 LYS A CA 1
ATOM 2516 C C . LYS A 1 314 ? -5.325 -9.571 22.821 1.00 81.25 314 LYS A C 1
ATOM 2518 O O . LYS A 1 314 ? -4.489 -8.710 23.042 1.00 81.25 314 LYS A O 1
ATOM 2523 N N . GLU A 1 315 ? -5.039 -10.867 22.959 1.00 80.00 315 GLU A N 1
ATOM 2524 C CA . GLU A 1 315 ? -3.710 -11.344 23.384 1.00 80.00 315 GLU A CA 1
ATOM 2525 C C . GLU A 1 315 ? -2.644 -11.124 22.306 1.00 80.00 315 GLU A C 1
ATOM 2527 O O . GLU A 1 315 ? -1.508 -10.781 22.607 1.00 80.00 315 GLU A O 1
ATOM 2532 N N . ILE A 1 316 ? -3.032 -11.287 21.042 1.00 81.69 316 ILE A N 1
ATOM 2533 C CA . ILE A 1 316 ? -2.192 -11.035 19.869 1.00 81.69 316 ILE A CA 1
ATOM 2534 C C . ILE A 1 316 ? -2.025 -9.529 19.644 1.00 81.69 316 ILE A C 1
ATOM 2536 O O . ILE A 1 316 ? -0.952 -9.057 19.274 1.00 81.69 316 ILE A O 1
ATOM 2540 N N . LEU A 1 317 ? -3.105 -8.779 19.852 1.00 83.62 317 LEU A N 1
ATOM 2541 C CA . LEU 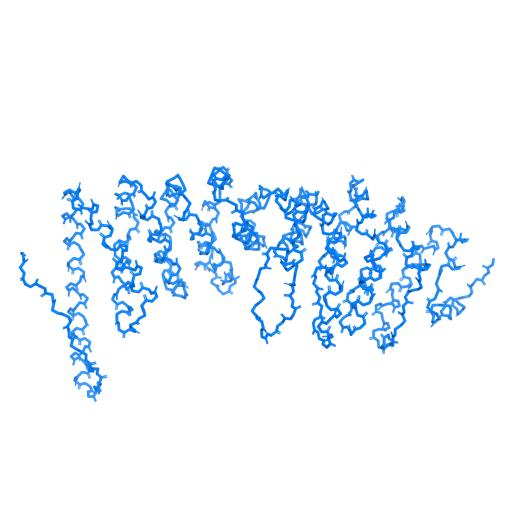A 1 317 ? -3.179 -7.358 19.538 1.00 83.62 317 LEU A CA 1
ATOM 2542 C C . LEU A 1 317 ? -2.734 -6.447 20.683 1.00 83.62 317 LEU A C 1
ATOM 2544 O O . LEU A 1 317 ? -2.731 -5.236 20.497 1.00 83.62 317 LEU A O 1
ATOM 2548 N N . SER A 1 318 ? -2.292 -6.994 21.819 1.00 83.19 318 SER A N 1
ATOM 2549 C CA . SER A 1 318 ? -1.882 -6.194 22.976 1.00 83.19 318 SER A CA 1
ATOM 2550 C C . SER A 1 318 ? -0.804 -5.133 22.701 1.00 83.19 318 SER A C 1
ATOM 2552 O O . SER A 1 318 ? -0.834 -4.099 23.364 1.00 83.19 318 SER A O 1
ATOM 2554 N N . PRO A 1 319 ? 0.146 -5.310 21.751 1.00 85.62 319 PRO A N 1
ATOM 2555 C CA . PRO A 1 319 ? 1.083 -4.242 21.389 1.00 85.62 319 PRO A CA 1
ATOM 2556 C C . PRO A 1 319 ? 0.416 -3.016 20.749 1.00 85.62 319 PRO A C 1
ATOM 2558 O O . PRO A 1 319 ? 1.079 -2.000 20.578 1.00 85.62 319 PRO A O 1
ATOM 2561 N N . TYR A 1 320 ? -0.856 -3.132 20.366 1.00 87.81 320 TYR A N 1
ATOM 2562 C CA . TYR A 1 320 ? -1.644 -2.107 19.690 1.00 87.81 320 TYR A CA 1
ATOM 2563 C C . TYR A 1 320 ? -2.859 -1.655 20.521 1.00 87.81 320 TYR A C 1
ATOM 2565 O O . TYR A 1 320 ? -3.776 -1.043 19.974 1.00 87.81 320 TYR A O 1
ATOM 2573 N N . ASP A 1 321 ? -2.899 -1.971 21.825 1.00 87.38 321 ASP A N 1
ATOM 2574 C CA . ASP A 1 321 ? -4.031 -1.638 22.707 1.00 87.38 321 ASP A CA 1
ATOM 2575 C C . ASP A 1 321 ? -4.315 -0.119 22.711 1.00 87.38 321 ASP A C 1
ATOM 2577 O O . ASP A 1 321 ? -5.474 0.275 22.620 1.00 87.38 321 ASP A O 1
ATOM 2581 N N . CYS A 1 322 ? -3.279 0.731 22.701 1.00 87.00 322 CYS A N 1
ATOM 2582 C CA . CYS A 1 322 ? -3.422 2.190 22.585 1.00 87.00 322 CYS A CA 1
ATOM 2583 C C . CYS A 1 322 ? -4.214 2.591 21.328 1.00 87.00 322 CYS A C 1
ATOM 2585 O O . CYS A 1 322 ? -5.283 3.192 21.423 1.00 87.00 322 CYS A O 1
ATOM 2587 N N . GLN A 1 323 ? -3.766 2.141 20.153 1.00 88.62 323 GLN A N 1
ATOM 2588 C CA . GLN A 1 323 ? -4.412 2.439 18.871 1.00 88.62 323 GLN A CA 1
ATOM 2589 C C . GLN A 1 323 ? -5.855 1.920 18.800 1.00 88.62 323 GLN A C 1
ATOM 2591 O O . GLN A 1 323 ? -6.733 2.560 18.220 1.00 88.62 323 GLN A O 1
ATOM 2596 N N . ILE A 1 324 ? -6.120 0.750 19.387 1.00 90.38 324 ILE A N 1
ATOM 2597 C CA . ILE A 1 324 ? -7.459 0.150 19.413 1.00 90.38 324 ILE A CA 1
ATOM 2598 C C . ILE A 1 324 ? -8.412 0.977 20.281 1.00 90.38 324 ILE A C 1
ATOM 2600 O O . ILE A 1 324 ? -9.558 1.203 19.883 1.00 90.38 324 ILE A O 1
ATOM 2604 N N . VAL A 1 325 ? -7.961 1.434 21.451 1.00 88.38 325 VAL A N 1
ATOM 2605 C CA . VAL A 1 325 ? -8.784 2.252 22.349 1.00 88.38 325 VAL A CA 1
ATOM 2606 C C . VAL A 1 325 ? -8.999 3.652 21.763 1.00 88.38 325 VAL A C 1
ATOM 2608 O O . VAL A 1 325 ? -10.122 4.149 21.792 1.00 88.38 325 VAL A O 1
ATOM 2611 N N . GLU A 1 326 ? -7.991 4.261 21.137 1.00 88.12 326 GLU A N 1
ATOM 2612 C CA . GLU A 1 326 ? -8.160 5.526 20.406 1.00 88.12 326 GLU A CA 1
ATOM 2613 C C . GLU A 1 326 ? -9.193 5.408 19.272 1.00 88.12 326 GLU A C 1
ATOM 2615 O O . GLU A 1 326 ? -10.073 6.263 19.127 1.00 88.12 326 GLU A O 1
ATOM 2620 N N . ALA A 1 327 ? -9.141 4.321 18.492 1.00 89.75 327 ALA A N 1
ATOM 2621 C CA . ALA A 1 327 ? -10.135 4.042 17.456 1.00 89.75 327 ALA A CA 1
ATOM 2622 C C . ALA A 1 327 ? -11.546 3.877 18.040 1.00 89.75 327 ALA A C 1
ATOM 2624 O O . ALA A 1 327 ? -12.533 4.292 17.424 1.00 89.75 327 ALA A O 1
ATOM 2625 N N . LEU A 1 328 ? -11.663 3.290 19.232 1.00 90.50 328 LEU A N 1
ATOM 2626 C CA . LEU A 1 328 ? -12.937 3.146 19.925 1.00 90.50 328 LEU A CA 1
ATOM 2627 C C . LEU A 1 328 ? -13.513 4.503 20.346 1.00 90.50 328 LEU A C 1
ATOM 2629 O O . LEU A 1 328 ? -14.674 4.771 20.036 1.00 90.50 328 LEU A O 1
ATOM 2633 N N . VAL A 1 329 ? -12.708 5.383 20.954 1.00 89.62 329 VAL A N 1
ATOM 2634 C CA . VAL A 1 329 ? -13.129 6.761 21.276 1.00 89.62 329 VAL A CA 1
ATOM 2635 C C . VAL A 1 329 ? -13.621 7.468 20.015 1.00 89.62 329 VAL A C 1
ATOM 2637 O O . VAL A 1 329 ? -14.712 8.040 20.000 1.00 89.62 329 VAL A O 1
ATOM 2640 N N . ALA A 1 330 ? -12.838 7.410 18.933 1.00 87.62 330 ALA A N 1
ATOM 2641 C CA . ALA A 1 330 ? -13.184 8.052 17.668 1.00 87.62 330 ALA A CA 1
ATOM 2642 C C . ALA A 1 330 ? -14.501 7.515 17.087 1.00 87.62 330 ALA A C 1
ATOM 2644 O O . ALA A 1 330 ? -15.355 8.294 16.665 1.00 87.62 330 ALA A O 1
ATOM 2645 N N . THR A 1 331 ? -14.692 6.194 17.135 1.00 90.12 331 THR A N 1
ATOM 2646 C CA . THR A 1 331 ? -15.936 5.543 16.711 1.00 90.12 331 THR A CA 1
ATOM 2647 C C . THR A 1 331 ? -17.114 6.065 17.525 1.00 90.12 331 THR A C 1
ATOM 2649 O O . THR A 1 331 ? -18.106 6.484 16.940 1.00 90.12 331 THR A O 1
ATOM 2652 N N . LEU A 1 332 ? -17.008 6.080 18.857 1.00 88.81 332 LEU A N 1
ATOM 2653 C CA . LEU A 1 332 ? -18.086 6.521 19.746 1.00 88.81 332 LEU A CA 1
ATOM 2654 C C . LEU A 1 332 ? -18.441 7.997 19.534 1.00 88.81 332 LEU A C 1
ATOM 2656 O O . LEU A 1 332 ? -19.619 8.336 19.497 1.00 88.81 332 LEU A O 1
ATOM 2660 N N . ARG A 1 333 ? -17.444 8.865 19.326 1.00 88.50 333 ARG A N 1
ATOM 2661 C CA . ARG A 1 333 ? -17.659 10.292 19.025 1.00 88.50 333 ARG A CA 1
ATOM 2662 C C . ARG A 1 333 ? -18.394 10.520 17.699 1.00 88.50 333 ARG A C 1
ATOM 2664 O O . ARG A 1 333 ? -19.138 11.489 17.579 1.00 88.50 333 ARG A O 1
ATOM 2671 N N . ASN A 1 334 ? -18.173 9.655 16.709 1.00 88.12 334 ASN A N 1
ATOM 2672 C CA . ASN A 1 334 ? -18.773 9.757 15.374 1.00 88.12 334 ASN A CA 1
ATOM 2673 C C . ASN A 1 334 ? -20.071 8.946 15.217 1.00 88.12 334 ASN A C 1
ATOM 2675 O O . ASN A 1 334 ? -20.791 9.115 14.229 1.00 88.12 334 ASN A O 1
ATOM 2679 N N . ALA A 1 335 ? -20.357 8.045 16.154 1.00 88.06 335 ALA A N 1
ATOM 2680 C CA . ALA A 1 335 ? -21.513 7.170 16.121 1.00 88.06 335 ALA A CA 1
ATOM 2681 C C . ALA A 1 335 ? -22.808 7.936 16.423 1.00 88.06 335 ALA A C 1
ATOM 2683 O O . ALA A 1 335 ? -22.873 8.830 17.263 1.00 88.06 335 ALA A O 1
ATOM 2684 N N . THR A 1 336 ? -23.884 7.537 15.755 1.00 89.75 336 THR A N 1
ATOM 2685 C CA . THR A 1 336 ? -25.240 7.908 16.167 1.00 89.75 336 THR A CA 1
ATOM 2686 C C . THR A 1 336 ? -25.652 7.120 17.410 1.00 89.75 336 THR A C 1
ATOM 2688 O O . THR A 1 336 ? -25.113 6.052 17.694 1.00 89.75 336 THR A O 1
ATOM 2691 N N . LYS A 1 337 ? -26.683 7.590 18.115 1.00 85.44 337 LYS A N 1
ATOM 2692 C CA . LYS A 1 337 ? -27.211 6.916 19.307 1.00 85.44 337 LYS A CA 1
ATOM 2693 C C . LYS A 1 337 ? -27.538 5.428 19.072 1.00 85.44 337 LYS A C 1
ATOM 2695 O O . LYS A 1 337 ? -27.107 4.582 19.846 1.00 85.44 337 LYS A O 1
ATOM 2700 N N . ASN A 1 338 ? -28.198 5.096 17.960 1.00 87.19 338 ASN A N 1
ATOM 2701 C CA . ASN A 1 338 ? -28.525 3.705 17.603 1.00 87.19 338 ASN A CA 1
ATOM 2702 C C . ASN A 1 338 ? -27.274 2.851 17.327 1.00 87.19 338 ASN A C 1
ATOM 2704 O O . ASN A 1 338 ? -27.273 1.646 17.545 1.00 87.19 338 ASN A O 1
ATOM 2708 N N . GLN A 1 339 ? -26.201 3.458 16.822 1.00 90.00 339 GLN A N 1
ATOM 2709 C CA . GLN A 1 339 ? -24.942 2.752 16.576 1.00 90.00 339 GLN A CA 1
ATOM 2710 C C . GLN A 1 339 ? -24.210 2.449 17.878 1.00 90.00 339 GLN A C 1
ATOM 2712 O O . GLN A 1 339 ? -23.658 1.364 18.026 1.00 90.00 339 GLN A O 1
ATOM 2717 N N . ILE A 1 340 ? -24.243 3.378 18.834 1.00 87.06 340 ILE A N 1
ATOM 2718 C CA . ILE A 1 340 ? -23.713 3.160 20.184 1.00 87.06 340 ILE A CA 1
ATOM 2719 C C . ILE A 1 340 ? -24.467 2.011 20.862 1.00 87.06 340 ILE A C 1
ATOM 2721 O O . ILE A 1 340 ? -23.834 1.118 21.419 1.00 87.06 340 ILE A O 1
ATOM 2725 N N . GLU A 1 341 ? -25.793 1.973 20.721 1.00 83.94 341 GLU A N 1
ATOM 2726 C CA . GLU A 1 341 ? -26.634 0.860 21.179 1.00 83.94 341 GLU A CA 1
ATOM 2727 C C . GLU A 1 341 ? -26.141 -0.489 20.626 1.00 83.94 341 GLU A C 1
ATOM 2729 O O . GLU A 1 341 ? -25.797 -1.400 21.382 1.00 83.94 341 GLU A O 1
ATOM 2734 N N . GLN A 1 342 ? -25.977 -0.579 19.302 1.00 86.31 342 GLN A N 1
ATOM 2735 C CA . GLN A 1 342 ? -25.497 -1.790 18.630 1.00 86.31 342 GLN A CA 1
ATOM 2736 C C . GLN A 1 342 ? -24.078 -2.193 19.052 1.00 86.31 342 GLN A C 1
ATOM 2738 O O . GLN A 1 342 ? -23.798 -3.385 19.190 1.00 86.31 342 GLN A O 1
ATOM 2743 N N . LEU A 1 343 ? -23.178 -1.224 19.244 1.00 84.12 343 LEU A N 1
ATOM 2744 C CA . LEU A 1 343 ? -21.799 -1.448 19.692 1.00 84.12 343 LEU A CA 1
ATOM 2745 C C . LEU A 1 343 ? -21.761 -2.080 21.091 1.00 84.12 343 LEU A C 1
ATOM 2747 O O . LEU A 1 343 ? -20.969 -2.991 21.350 1.00 84.12 343 LEU A O 1
ATOM 2751 N N . ILE A 1 344 ? -22.639 -1.623 21.980 1.00 80.25 344 ILE A N 1
ATOM 2752 C CA . ILE A 1 344 ? -22.733 -2.100 23.359 1.00 80.25 344 ILE A CA 1
ATOM 2753 C C . ILE A 1 344 ? -23.346 -3.500 23.412 1.00 80.25 344 ILE A C 1
ATOM 2755 O O . ILE A 1 344 ? -22.794 -4.377 24.075 1.00 80.25 344 ILE A O 1
ATOM 2759 N N . GLU A 1 345 ? -24.447 -3.721 22.692 1.00 76.25 345 GLU A N 1
ATOM 2760 C CA . GLU A 1 345 ? -25.163 -5.001 22.678 1.00 76.25 345 GLU A CA 1
ATOM 2761 C C . GLU A 1 345 ? -24.368 -6.119 22.004 1.00 76.25 345 GLU A C 1
ATOM 2763 O O . GLU A 1 345 ? -24.304 -7.240 22.510 1.00 76.25 345 GLU A O 1
ATOM 2768 N N . ASN A 1 346 ? -23.748 -5.823 20.859 1.00 70.25 346 ASN A N 1
ATOM 2769 C CA . ASN A 1 346 ? -23.291 -6.867 19.943 1.00 70.25 346 ASN A CA 1
ATOM 2770 C C . ASN A 1 346 ? -21.773 -7.060 19.929 1.00 70.25 346 ASN A C 1
ATOM 2772 O O . ASN A 1 346 ? -21.298 -8.075 19.413 1.00 70.25 346 ASN A O 1
ATOM 2776 N N . GLN A 1 347 ? -20.988 -6.116 20.465 1.00 72.44 347 GLN A N 1
ATOM 2777 C CA . GLN A 1 347 ? -19.533 -6.120 20.254 1.00 72.44 347 GLN A CA 1
ATOM 2778 C C . GLN A 1 347 ? -18.675 -6.204 21.517 1.00 72.44 347 GLN A C 1
ATOM 2780 O O . GLN A 1 347 ? -17.460 -6.096 21.409 1.00 72.44 347 GLN A O 1
ATOM 2785 N N . TYR A 1 348 ? -19.248 -6.476 22.694 1.00 73.94 348 TYR A N 1
ATOM 2786 C CA . TYR A 1 348 ? -18.501 -6.677 23.954 1.00 73.94 348 TYR A CA 1
ATOM 2787 C C . TYR A 1 348 ? -17.567 -5.514 24.347 1.00 73.94 348 TYR A C 1
ATOM 2789 O O . TYR A 1 348 ? -16.594 -5.694 25.090 1.00 73.94 348 TYR A O 1
ATOM 2797 N N . ILE A 1 349 ? -17.847 -4.319 23.829 1.00 81.56 349 ILE A N 1
ATOM 2798 C CA . ILE A 1 349 ? -17.024 -3.125 24.015 1.00 81.56 349 ILE A CA 1
ATOM 2799 C C . ILE A 1 349 ? -16.882 -2.744 25.490 1.00 81.56 349 ILE A C 1
ATOM 2801 O O . ILE A 1 349 ? -15.744 -2.516 25.911 1.00 81.56 349 ILE A O 1
ATOM 2805 N N . PRO A 1 350 ? -17.958 -2.734 26.305 1.00 77.38 350 PRO A N 1
ATOM 2806 C CA . PRO A 1 350 ? -17.810 -2.403 27.711 1.00 77.38 350 PRO A CA 1
ATOM 2807 C C . PRO A 1 350 ? -16.837 -3.361 28.398 1.00 77.38 350 PRO A C 1
ATOM 2809 O O . PRO A 1 350 ? -15.846 -2.922 28.967 1.00 77.38 350 PRO A O 1
ATOM 2812 N N . GLN A 1 351 ? -17.015 -4.680 28.261 1.00 74.75 351 GLN A N 1
ATOM 2813 C CA . GLN A 1 351 ? -16.141 -5.656 28.924 1.00 74.75 351 GLN A CA 1
ATOM 2814 C C . GLN A 1 351 ? -14.668 -5.511 28.508 1.00 74.75 351 GLN A C 1
ATOM 2816 O O . GLN A 1 351 ? -13.779 -5.725 29.334 1.00 74.75 351 GLN A O 1
ATOM 2821 N N . TYR A 1 352 ? -14.404 -5.142 27.251 1.00 82.56 352 TYR A N 1
ATOM 2822 C CA . TYR A 1 352 ? -13.053 -4.842 26.787 1.00 82.56 352 TYR A CA 1
ATOM 2823 C C . TYR A 1 352 ? -12.475 -3.587 27.458 1.00 82.56 352 TYR A C 1
ATOM 2825 O O . TYR A 1 352 ? -11.390 -3.682 28.034 1.00 82.56 352 TYR A O 1
ATOM 2833 N N . LEU A 1 353 ? -13.203 -2.464 27.469 1.00 80.31 353 LEU A N 1
ATOM 2834 C CA . LEU A 1 353 ? -12.765 -1.207 28.096 1.00 80.31 353 LEU A CA 1
ATOM 2835 C C . LEU A 1 353 ? -12.390 -1.385 29.567 1.00 80.31 353 LEU A C 1
ATOM 2837 O O . LEU A 1 353 ? -11.309 -0.973 29.979 1.00 80.31 353 LEU A O 1
ATOM 2841 N N . TYR A 1 354 ? -13.220 -2.081 30.345 1.00 76.81 354 TYR A N 1
ATOM 2842 C CA . TYR A 1 354 ? -12.886 -2.359 31.744 1.00 76.81 354 TYR A CA 1
ATOM 2843 C C . TYR A 1 354 ? -11.651 -3.240 31.882 1.00 76.81 354 TYR A C 1
ATOM 2845 O O . TYR A 1 354 ? -10.819 -3.000 32.753 1.00 76.81 354 TYR A O 1
ATOM 2853 N N . SER A 1 355 ? -11.491 -4.244 31.015 1.00 78.38 355 SER A N 1
ATOM 2854 C CA . SER A 1 355 ? -10.280 -5.065 31.037 1.00 78.38 355 SER A CA 1
ATOM 2855 C C . SER A 1 355 ? -9.018 -4.247 30.740 1.00 78.38 355 SER A C 1
ATOM 2857 O O . SER A 1 355 ? -7.975 -4.540 31.319 1.00 78.38 355 SER A O 1
ATOM 2859 N N . MET A 1 356 ? -9.114 -3.209 29.898 1.00 82.81 356 MET A N 1
ATOM 2860 C CA . MET A 1 356 ? -8.013 -2.281 29.624 1.00 82.81 356 MET A CA 1
ATOM 2861 C C . MET A 1 356 ? -7.737 -1.370 30.820 1.00 82.81 356 MET A C 1
ATOM 2863 O O . MET A 1 356 ? -6.597 -1.322 31.273 1.00 82.81 356 MET A O 1
ATOM 2867 N N . LEU A 1 357 ? -8.767 -0.735 31.391 1.00 79.44 357 LEU A N 1
ATOM 2868 C CA . LEU A 1 357 ? -8.626 0.097 32.592 1.00 79.44 357 LEU A CA 1
ATOM 2869 C C . LEU A 1 357 ? -7.927 -0.675 33.718 1.00 79.44 357 LEU A C 1
ATOM 2871 O O . LEU A 1 357 ? -6.913 -0.222 34.236 1.00 79.44 357 LEU A O 1
ATOM 2875 N N . MET A 1 358 ? -8.387 -1.891 34.021 1.00 76.50 358 MET A N 1
ATOM 2876 C CA . MET A 1 358 ? -7.793 -2.720 35.076 1.00 76.50 358 MET A CA 1
ATOM 2877 C C . MET A 1 358 ? -6.357 -3.154 34.765 1.00 76.50 358 MET A C 1
ATOM 2879 O O . MET A 1 358 ? -5.512 -3.194 35.659 1.00 76.50 358 MET A O 1
ATOM 2883 N N . LYS A 1 359 ? -6.073 -3.506 33.505 1.00 80.62 359 LYS A N 1
ATOM 2884 C CA . LYS A 1 359 ? -4.741 -3.948 33.075 1.00 80.62 359 LYS A CA 1
ATOM 2885 C C . LYS A 1 359 ? -3.711 -2.824 33.199 1.00 80.62 359 LYS A C 1
ATOM 2887 O O . LYS A 1 359 ? -2.599 -3.087 33.652 1.00 80.62 359 LYS A O 1
ATOM 2892 N N . TYR A 1 360 ? -4.080 -1.603 32.818 1.00 79.50 360 TYR A N 1
ATOM 2893 C CA . TYR A 1 360 ? -3.148 -0.480 32.697 1.00 79.50 360 TYR A CA 1
ATOM 2894 C C . TYR A 1 360 ? -3.146 0.475 33.899 1.00 79.50 360 TYR A C 1
ATOM 2896 O O . TYR A 1 360 ? -2.228 1.281 34.031 1.00 79.50 360 TYR A O 1
ATOM 2904 N N . GLU A 1 361 ? -4.089 0.339 34.836 1.00 72.50 361 GLU A N 1
ATOM 2905 C CA . GLU A 1 361 ? -4.106 1.110 36.089 1.00 72.50 361 GLU A CA 1
ATOM 2906 C C . GLU A 1 361 ? -2.855 0.845 36.945 1.00 72.50 361 GLU A C 1
ATOM 2908 O O . GLU A 1 361 ? -2.316 1.758 37.567 1.00 72.50 361 GLU A O 1
ATOM 2913 N N . ILE A 1 362 ? -2.346 -0.394 36.939 1.00 70.31 362 ILE A N 1
ATOM 2914 C CA . ILE A 1 362 ? -1.127 -0.773 37.675 1.00 70.31 362 ILE A CA 1
ATOM 2915 C C . ILE A 1 362 ? 0.116 -0.138 37.048 1.00 70.31 362 ILE A C 1
ATOM 2917 O O . ILE A 1 362 ? 1.005 0.318 37.766 1.00 70.31 362 ILE A O 1
ATOM 2921 N N . SER A 1 363 ? 0.189 -0.116 35.716 1.00 70.94 363 SER A N 1
ATOM 2922 C CA . SER A 1 363 ? 1.329 0.442 34.989 1.00 70.94 363 SER A CA 1
ATOM 2923 C C . SER A 1 363 ? 1.274 1.964 34.844 1.00 70.94 363 SER A C 1
ATOM 2925 O O . SER A 1 363 ? 2.273 2.535 34.420 1.00 70.94 363 SER A O 1
ATOM 2927 N N . LYS A 1 364 ? 0.148 2.608 35.200 1.00 74.94 364 LYS A N 1
ATOM 2928 C CA . LYS A 1 364 ? -0.112 4.049 35.010 1.00 74.94 364 LYS A CA 1
ATOM 2929 C C . LYS A 1 364 ? 0.206 4.513 33.586 1.00 74.94 364 LYS A C 1
ATOM 2931 O O . LYS A 1 364 ? 0.894 5.508 33.379 1.00 74.94 364 LYS A O 1
ATOM 2936 N N . ASP A 1 365 ? -0.246 3.729 32.612 1.00 79.56 365 ASP A N 1
ATOM 2937 C CA . ASP A 1 365 ? -0.045 4.045 31.200 1.00 79.56 365 ASP A CA 1
ATOM 2938 C C . ASP A 1 365 ? -1.155 4.990 30.724 1.00 79.56 365 ASP A C 1
ATOM 2940 O O . ASP A 1 365 ? -2.224 4.558 30.280 1.00 79.56 365 ASP A O 1
ATOM 2944 N N . ASP A 1 366 ? -0.920 6.290 30.901 1.00 79.25 366 ASP A N 1
ATOM 2945 C CA . ASP A 1 366 ? -1.908 7.335 30.622 1.00 79.25 366 ASP A CA 1
ATOM 2946 C C . ASP A 1 366 ? -2.306 7.396 29.136 1.00 79.25 366 ASP A C 1
ATOM 2948 O O . ASP A 1 366 ? -3.433 7.790 28.831 1.00 79.25 366 ASP A O 1
ATOM 2952 N N . GLU A 1 367 ? -1.448 6.928 28.216 1.00 84.00 367 GLU A N 1
ATOM 2953 C CA . GLU A 1 367 ? -1.760 6.862 26.779 1.00 84.00 367 GLU A CA 1
ATOM 2954 C C . GLU A 1 367 ? -2.929 5.912 26.482 1.00 84.00 367 GLU A C 1
ATOM 2956 O O . GLU A 1 367 ? -3.664 6.114 25.520 1.00 84.00 367 GLU A O 1
ATOM 2961 N N . ILE A 1 368 ? -3.142 4.897 27.325 1.00 84.31 368 ILE A N 1
ATOM 2962 C CA . ILE A 1 368 ? -4.251 3.942 27.187 1.00 84.31 368 ILE A CA 1
ATOM 2963 C C . ILE A 1 368 ? -5.383 4.280 28.157 1.00 84.31 368 ILE A C 1
ATOM 2965 O O . ILE A 1 368 ? -6.562 4.171 27.805 1.00 84.31 368 ILE A O 1
ATOM 2969 N N . LEU A 1 369 ? -5.043 4.683 29.385 1.00 78.56 369 LEU A N 1
ATOM 2970 C CA . LEU A 1 369 ? -6.021 4.938 30.440 1.00 78.56 369 LEU A CA 1
ATOM 2971 C C . LEU A 1 369 ? -6.951 6.102 30.109 1.00 78.56 369 LEU A C 1
ATOM 2973 O O . LEU A 1 369 ? -8.160 5.962 30.298 1.00 78.56 369 LEU A O 1
ATOM 2977 N N . GLU A 1 370 ? -6.427 7.220 29.607 1.00 81.31 370 GLU A N 1
ATOM 2978 C CA . GLU A 1 370 ? -7.249 8.399 29.322 1.00 81.31 370 GLU A CA 1
ATOM 2979 C C . GLU A 1 370 ? -8.260 8.134 28.189 1.00 81.31 370 GLU A C 1
ATOM 2981 O O . GLU A 1 370 ? -9.463 8.310 28.418 1.00 81.31 370 GLU A O 1
ATOM 2986 N N . PRO A 1 371 ? -7.865 7.583 27.021 1.00 84.50 371 PRO A N 1
ATOM 2987 C CA . PRO A 1 371 ? -8.826 7.177 25.993 1.00 84.50 371 PRO A CA 1
ATOM 2988 C C . PRO A 1 371 ? -9.834 6.118 26.472 1.00 84.50 371 PRO A C 1
ATOM 2990 O O . PRO A 1 371 ? -11.007 6.134 26.078 1.00 84.50 371 PRO A O 1
ATOM 2993 N N . ALA A 1 372 ? -9.417 5.191 27.342 1.00 82.38 372 ALA A N 1
ATOM 2994 C CA . ALA A 1 372 ? -10.312 4.168 27.881 1.00 82.38 372 ALA A CA 1
ATOM 2995 C C . ALA A 1 372 ? -11.358 4.765 28.835 1.00 82.38 372 ALA A C 1
ATOM 2997 O O . ALA A 1 372 ? -12.532 4.381 28.775 1.00 82.38 372 ALA A O 1
ATOM 2998 N N . ARG A 1 373 ? -10.963 5.725 29.682 1.00 77.19 373 ARG A N 1
ATOM 2999 C CA . ARG A 1 373 ? -11.875 6.483 30.553 1.00 77.19 373 ARG A CA 1
ATOM 3000 C C . ARG A 1 373 ? -12.869 7.277 29.727 1.00 77.19 373 ARG A C 1
ATOM 3002 O O . ARG A 1 373 ? -14.068 7.144 29.946 1.00 77.19 373 ARG A O 1
ATOM 3009 N N . GLU A 1 374 ? -12.392 8.001 28.720 1.00 83.81 374 GLU A N 1
ATOM 3010 C CA . GLU A 1 374 ? -13.261 8.798 27.859 1.00 83.81 374 GLU A CA 1
ATOM 3011 C C . GLU A 1 374 ? -14.293 7.930 27.123 1.00 83.81 374 GLU A C 1
ATOM 3013 O O . GLU A 1 374 ? -15.487 8.232 27.131 1.00 83.81 374 GLU A O 1
ATOM 3018 N N . SER A 1 375 ? -13.861 6.811 26.530 1.00 83.25 375 SER A N 1
ATOM 3019 C CA . SER A 1 375 ? -14.774 5.858 25.877 1.00 83.25 375 SER A CA 1
ATOM 3020 C C . SER A 1 375 ? -15.852 5.364 26.838 1.00 83.25 375 SER A C 1
ATOM 3022 O O . SER A 1 375 ? -17.024 5.252 26.476 1.00 83.25 375 SER A O 1
ATOM 3024 N N . THR A 1 376 ? -15.441 5.071 28.071 1.00 77.81 376 THR A N 1
ATOM 3025 C CA . THR A 1 376 ? -16.327 4.603 29.131 1.00 77.81 376 THR A CA 1
ATOM 3026 C C . THR A 1 376 ? -17.349 5.690 29.463 1.00 77.81 376 THR A C 1
ATOM 3028 O O . THR A 1 376 ? -18.546 5.436 29.373 1.00 77.81 376 THR A O 1
ATOM 3031 N N . GLU A 1 377 ? -16.914 6.921 29.732 1.00 76.25 377 GLU A N 1
ATOM 3032 C CA . GLU A 1 377 ? -17.794 8.065 30.011 1.00 76.25 377 GLU A CA 1
ATOM 3033 C C . GLU A 1 377 ? -18.800 8.352 28.888 1.00 76.25 377 GLU A 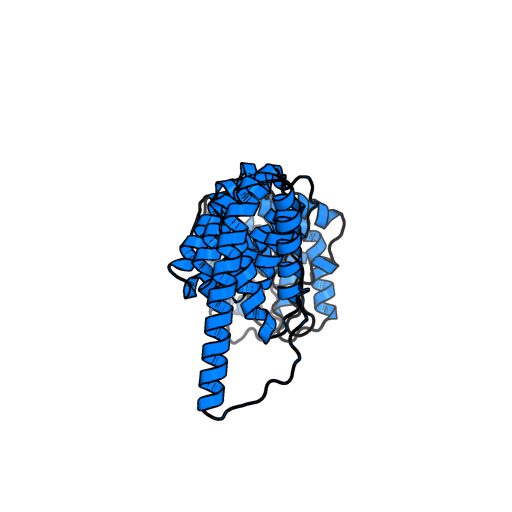C 1
ATOM 3035 O O . GLU A 1 377 ? -19.971 8.630 29.166 1.00 76.25 377 GLU A O 1
ATOM 3040 N N . LEU A 1 378 ? -18.376 8.261 27.624 1.00 81.25 378 LEU A N 1
ATOM 3041 C CA . LEU A 1 378 ? -19.258 8.437 26.467 1.00 81.25 378 LEU A CA 1
ATOM 3042 C C . LEU A 1 378 ? -20.352 7.365 26.430 1.00 81.25 378 LEU A C 1
ATOM 3044 O O . LEU A 1 378 ? -21.531 7.697 26.306 1.00 81.25 378 LEU A O 1
ATOM 3048 N N . ILE A 1 379 ? -19.981 6.095 26.607 1.00 78.88 379 ILE A N 1
ATOM 3049 C CA . ILE A 1 379 ? -20.940 4.985 26.700 1.00 78.88 379 ILE A CA 1
ATOM 3050 C C . ILE A 1 379 ? -21.902 5.207 27.868 1.00 78.88 379 ILE A C 1
ATOM 3052 O O . ILE A 1 379 ? -23.112 5.072 27.706 1.00 78.88 379 ILE A O 1
ATOM 3056 N N . PHE A 1 380 ? -21.384 5.583 29.036 1.00 73.50 380 PHE A N 1
ATOM 3057 C CA . PHE A 1 380 ? -22.180 5.852 30.229 1.00 73.50 380 PHE A CA 1
ATOM 3058 C C . PHE A 1 380 ? -23.231 6.937 29.988 1.00 73.50 380 PHE A C 1
ATOM 3060 O O . PHE A 1 380 ? -24.411 6.735 30.285 1.00 73.50 380 PHE A O 1
ATOM 3067 N N . ARG A 1 381 ? -22.818 8.067 29.410 1.00 76.12 381 ARG A N 1
ATOM 3068 C CA . ARG A 1 381 ? -23.697 9.198 29.092 1.00 76.12 381 ARG A CA 1
ATOM 3069 C C . ARG A 1 381 ? -24.830 8.799 28.147 1.00 76.12 381 ARG A C 1
ATOM 3071 O O . ARG A 1 381 ? -25.969 9.214 28.352 1.00 76.12 381 ARG A O 1
ATOM 3078 N N . GLU A 1 382 ? -24.534 7.992 27.135 1.00 75.75 382 GLU A N 1
ATOM 3079 C CA . GLU A 1 382 ? -25.531 7.552 26.156 1.00 75.75 382 GLU A CA 1
ATOM 3080 C C . GLU A 1 382 ? -26.459 6.468 26.725 1.00 75.75 382 GLU A C 1
ATOM 3082 O O . GLU A 1 382 ? -27.677 6.534 26.538 1.00 75.75 382 GLU A O 1
ATOM 3087 N N . CYS A 1 383 ? -25.925 5.532 27.519 1.00 69.56 383 CYS A N 1
ATOM 3088 C CA . CYS A 1 383 ? -26.710 4.499 28.198 1.00 69.56 383 CYS A CA 1
ATOM 3089 C C . CYS A 1 383 ? -27.664 5.060 29.254 1.00 69.56 383 CYS A C 1
ATOM 3091 O O . CYS A 1 383 ? -28.748 4.513 29.432 1.00 69.56 383 CYS A O 1
ATOM 3093 N N . GLN A 1 384 ? -27.322 6.155 29.944 1.00 66.69 384 GLN A N 1
ATOM 3094 C CA . GLN A 1 384 ? -28.257 6.827 30.864 1.00 66.69 384 GLN A CA 1
ATOM 3095 C C . GLN A 1 384 ? -29.558 7.239 30.164 1.00 66.69 384 GLN A C 1
ATOM 3097 O O . GLN A 1 384 ? -30.615 7.327 30.787 1.00 66.69 384 GLN A O 1
ATOM 3102 N N . GLN A 1 385 ? -29.500 7.445 28.849 1.00 67.75 385 GLN A N 1
ATOM 3103 C CA . GLN A 1 385 ? -30.655 7.758 28.023 1.00 67.75 385 GLN A CA 1
ATOM 3104 C C . GLN A 1 385 ? -31.311 6.508 27.396 1.00 67.75 385 GLN A C 1
ATOM 3106 O O . GLN A 1 385 ? -32.151 6.660 26.504 1.00 67.75 385 GLN A O 1
ATOM 3111 N N . MET A 1 386 ? -30.915 5.299 27.825 1.00 68.38 386 MET A N 1
ATOM 3112 C CA . MET A 1 386 ? -31.359 3.975 27.356 1.00 68.38 386 MET A CA 1
ATOM 3113 C C . MET A 1 386 ? -31.633 3.035 28.558 1.00 68.38 386 MET A C 1
ATOM 3115 O O . MET A 1 386 ? -30.782 2.228 28.943 1.00 68.38 386 MET A O 1
ATOM 3119 N N . PRO A 1 387 ? -32.830 3.091 29.172 1.00 58.03 387 PRO A N 1
ATOM 3120 C CA . PRO A 1 387 ? -33.096 2.472 30.479 1.00 58.03 387 PRO A CA 1
ATOM 3121 C C . PRO A 1 387 ? -32.916 0.947 30.546 1.00 58.03 387 PRO A C 1
ATOM 3123 O O . PRO A 1 387 ? -32.600 0.410 31.607 1.00 58.03 387 PRO A O 1
ATOM 3126 N N . VAL A 1 388 ? -33.139 0.244 29.432 1.00 63.19 388 VAL A N 1
ATOM 3127 C CA . VAL A 1 388 ? -33.055 -1.225 29.359 1.00 63.19 388 VAL A CA 1
ATOM 3128 C C . VAL A 1 388 ? -31.593 -1.677 29.354 1.00 63.19 388 VAL A C 1
ATOM 3130 O O . VAL A 1 388 ? -31.188 -2.477 30.196 1.00 63.19 388 VAL A O 1
ATOM 3133 N N . LEU A 1 389 ? -30.776 -1.075 28.488 1.00 58.62 389 LEU A N 1
ATOM 3134 C CA . LEU A 1 389 ? -29.354 -1.392 28.354 1.00 58.62 389 LEU A CA 1
ATOM 3135 C C . LEU A 1 389 ? -28.517 -0.951 29.541 1.00 58.62 389 LEU A C 1
ATOM 3137 O O . LEU A 1 389 ? -27.584 -1.658 29.922 1.00 58.62 389 LEU A O 1
ATOM 3141 N N . TRP A 1 390 ? -28.869 0.185 30.147 1.00 56.41 390 TRP A N 1
ATOM 3142 C CA . TRP A 1 390 ? -28.260 0.636 31.394 1.00 56.41 390 TRP A CA 1
ATOM 3143 C C . TRP A 1 390 ? -28.343 -0.451 32.464 1.00 56.41 390 TRP A C 1
ATOM 3145 O O . TRP A 1 390 ? -27.344 -0.791 33.086 1.00 56.41 390 TRP A O 1
ATOM 3155 N N . LYS A 1 391 ? -29.527 -1.041 32.650 1.00 58.66 391 LYS A N 1
ATOM 3156 C CA . LYS A 1 391 ? -29.782 -1.981 33.741 1.00 58.66 391 LYS A CA 1
ATOM 3157 C C . LYS A 1 391 ? -29.061 -3.318 33.541 1.00 58.66 391 LYS A C 1
ATOM 3159 O O . LYS A 1 391 ? -28.471 -3.830 34.486 1.00 58.66 391 LYS A O 1
ATOM 3164 N N . GLU A 1 392 ? -29.061 -3.864 32.327 1.00 60.38 392 GLU A N 1
ATOM 3165 C CA . GLU A 1 392 ? -28.432 -5.162 32.033 1.00 60.38 392 GLU A CA 1
ATOM 3166 C C . GLU A 1 392 ? -26.899 -5.088 31.974 1.00 60.38 392 GLU A C 1
ATOM 3168 O O . GLU A 1 392 ? -26.208 -5.950 32.534 1.00 60.38 392 GLU A O 1
ATOM 3173 N N . ASN A 1 393 ? -26.347 -4.038 31.356 1.00 57.72 393 ASN A N 1
ATOM 3174 C CA . ASN A 1 393 ? -24.898 -3.885 31.252 1.00 57.72 393 ASN A CA 1
ATOM 3175 C C . ASN A 1 393 ? -24.270 -3.441 32.569 1.00 57.72 393 ASN A C 1
ATOM 3177 O O . ASN A 1 393 ? -23.233 -3.995 32.922 1.00 57.72 393 ASN A O 1
ATOM 3181 N N . MET A 1 394 ? -24.899 -2.537 33.333 1.00 54.81 394 MET A N 1
ATOM 3182 C CA . MET A 1 394 ? -24.373 -2.120 34.640 1.00 54.81 394 MET A CA 1
ATOM 3183 C C . MET A 1 394 ? -24.293 -3.279 35.622 1.00 54.81 394 MET A C 1
ATOM 3185 O O . MET A 1 394 ? -23.260 -3.457 36.249 1.00 54.81 394 MET A O 1
ATOM 3189 N N . ILE A 1 395 ? -25.328 -4.116 35.719 1.00 55.44 395 ILE A N 1
ATOM 3190 C CA . ILE A 1 395 ? -25.313 -5.273 36.627 1.00 55.44 395 ILE A CA 1
ATOM 3191 C C . ILE A 1 395 ? -24.225 -6.271 36.206 1.00 55.44 395 ILE A C 1
ATOM 3193 O O . ILE A 1 395 ? -23.464 -6.759 37.037 1.00 55.44 395 ILE A O 1
ATOM 3197 N N . THR A 1 396 ? -24.098 -6.550 34.907 1.00 55.50 396 THR A N 1
ATOM 3198 C CA . THR A 1 396 ? -23.072 -7.471 34.391 1.00 55.50 396 THR A CA 1
ATOM 3199 C C . THR A 1 396 ? -21.653 -6.921 34.568 1.00 55.50 396 THR A C 1
ATOM 3201 O O . THR A 1 396 ? -20.713 -7.690 34.774 1.00 55.50 396 THR A O 1
ATOM 3204 N N . LEU A 1 397 ? -21.488 -5.602 34.477 1.00 53.12 397 LEU A N 1
ATOM 3205 C CA . LEU A 1 397 ? -20.217 -4.908 34.661 1.00 53.12 397 LEU A CA 1
ATOM 3206 C C . LEU A 1 397 ? -19.810 -4.812 36.121 1.00 53.12 397 LEU A C 1
ATOM 3208 O O . LEU A 1 397 ? -18.686 -5.185 36.438 1.00 53.12 397 LEU A O 1
ATOM 3212 N N . LEU A 1 398 ? -20.723 -4.391 36.995 1.00 52.50 398 LEU A N 1
ATOM 3213 C CA . LEU A 1 398 ? -20.516 -4.329 38.441 1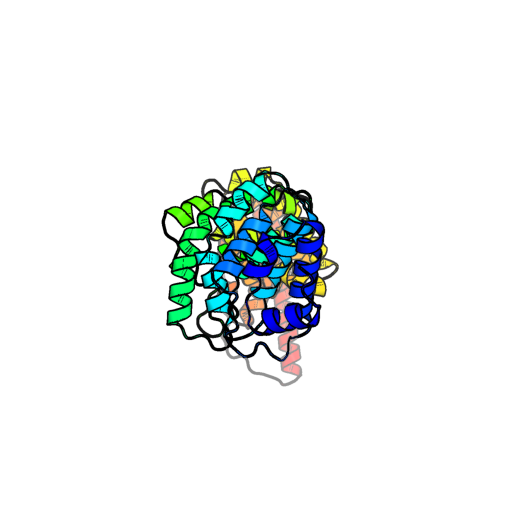.00 52.50 398 LEU A CA 1
ATOM 3214 C C . LEU A 1 398 ? -20.183 -5.717 39.000 1.00 52.50 398 LEU A C 1
ATOM 3216 O O . LEU A 1 398 ? -19.155 -5.879 39.641 1.00 52.50 398 LEU A O 1
ATOM 3220 N N . ASN A 1 399 ? -20.930 -6.759 38.618 1.00 53.56 399 ASN A N 1
ATOM 3221 C CA . ASN A 1 399 ? -20.637 -8.129 39.057 1.00 53.56 399 ASN A CA 1
ATOM 3222 C C . ASN A 1 399 ? -19.263 -8.640 38.577 1.00 53.56 399 ASN A C 1
ATOM 3224 O O . ASN A 1 399 ? -18.619 -9.445 39.251 1.00 53.56 399 ASN A O 1
ATOM 3228 N N . LYS A 1 400 ? -18.803 -8.214 37.392 1.00 49.94 400 LYS A N 1
ATOM 3229 C CA . LYS A 1 400 ? -17.464 -8.562 36.887 1.00 49.94 400 LYS A CA 1
ATOM 3230 C C . LYS A 1 400 ? -16.368 -7.738 37.554 1.00 49.94 400 LYS A C 1
ATOM 3232 O O . LYS A 1 400 ? -15.280 -8.272 37.746 1.00 49.94 400 LYS A O 1
ATOM 3237 N N . LEU A 1 401 ? -16.643 -6.483 37.903 1.00 45.78 401 LEU A N 1
ATOM 3238 C CA . LEU A 1 401 ? -15.753 -5.644 38.699 1.00 45.78 401 LEU A CA 1
ATOM 3239 C C . LEU A 1 401 ? -15.550 -6.269 40.075 1.00 45.78 401 LEU A C 1
ATOM 3241 O O . LEU A 1 401 ? -14.408 -6.551 40.419 1.00 45.78 401 LEU A O 1
ATOM 3245 N N . ASP A 1 402 ? -16.625 -6.609 40.784 1.00 49.84 402 ASP A N 1
ATOM 3246 C CA . ASP A 1 402 ? -16.555 -7.260 42.096 1.00 49.84 402 ASP A CA 1
ATOM 3247 C C . ASP A 1 402 ? -15.730 -8.549 42.038 1.00 49.84 402 ASP A C 1
ATOM 3249 O O . ASP A 1 402 ? -14.807 -8.738 42.826 1.00 49.84 402 ASP A O 1
ATOM 3253 N N . ALA A 1 403 ? -15.975 -9.404 41.039 1.00 52.03 403 ALA A N 1
ATOM 3254 C CA . ALA A 1 403 ? -15.218 -10.642 40.859 1.00 52.03 403 ALA A CA 1
ATOM 3255 C C . ALA A 1 403 ? -13.723 -10.413 40.566 1.00 52.03 403 ALA A C 1
ATOM 3257 O O . ALA A 1 403 ? -12.896 -11.234 40.955 1.00 52.03 403 ALA A O 1
ATOM 3258 N N . ILE A 1 404 ? -13.354 -9.331 39.874 1.00 44.03 404 ILE A N 1
ATOM 3259 C CA . ILE A 1 404 ? -11.951 -8.996 39.587 1.00 44.03 404 ILE A CA 1
ATOM 3260 C C . ILE A 1 404 ? -11.290 -8.335 40.804 1.00 44.03 404 ILE A C 1
ATOM 3262 O O . ILE A 1 404 ? -10.130 -8.643 41.074 1.00 44.03 404 ILE A O 1
ATOM 3266 N N . TYR A 1 405 ? -12.001 -7.485 41.554 1.00 47.19 405 TYR A N 1
ATOM 3267 C CA . TYR A 1 405 ? -11.519 -6.893 42.807 1.00 47.19 405 TYR A CA 1
ATOM 3268 C C . TYR A 1 405 ? -11.273 -7.965 43.868 1.00 47.19 405 TYR A C 1
ATOM 3270 O O . TYR A 1 405 ? -10.170 -8.014 44.402 1.00 47.19 405 TYR A O 1
ATOM 3278 N N . LEU A 1 406 ? -12.209 -8.897 44.063 1.00 50.81 406 LEU A N 1
ATOM 3279 C CA . LEU A 1 406 ? -12.034 -10.073 44.927 1.00 50.81 406 LEU A CA 1
ATOM 3280 C C . LEU A 1 406 ? -10.793 -10.890 44.536 1.00 50.81 406 LEU A C 1
ATOM 3282 O O . LEU A 1 406 ? -9.971 -11.227 45.379 1.00 50.81 406 LEU A O 1
ATOM 3286 N N . ASN A 1 407 ? -10.585 -11.136 43.240 1.00 48.69 407 ASN A N 1
ATOM 3287 C CA . ASN A 1 407 ? -9.426 -11.889 42.740 1.00 48.69 407 ASN A CA 1
ATOM 3288 C C . ASN A 1 407 ? -8.102 -11.096 42.867 1.00 48.69 407 ASN A C 1
ATOM 3290 O O . ASN A 1 407 ? -7.016 -11.671 42.964 1.00 48.69 407 ASN A O 1
ATOM 3294 N N . ARG A 1 408 ? -8.166 -9.756 42.862 1.00 47.72 408 ARG A N 1
ATOM 3295 C CA . ARG A 1 408 ? -7.025 -8.851 43.083 1.00 47.72 408 ARG A CA 1
ATOM 3296 C C . ARG A 1 408 ? -6.668 -8.791 44.568 1.00 47.72 408 ARG A C 1
ATOM 3298 O O . ARG A 1 408 ? -5.488 -8.892 44.886 1.00 47.72 408 ARG A O 1
ATOM 3305 N N . GLU A 1 409 ? -7.657 -8.707 45.453 1.00 51.62 409 GLU A N 1
ATOM 3306 C CA . GLU A 1 409 ? -7.491 -8.810 46.906 1.00 51.62 409 GLU A CA 1
ATOM 3307 C C . GLU A 1 409 ? -6.936 -10.178 47.308 1.00 51.62 409 GLU A C 1
ATOM 3309 O O . GLU A 1 409 ? -5.988 -10.233 48.083 1.00 51.62 409 GLU A O 1
ATOM 3314 N N . GLU A 1 410 ? -7.421 -11.270 46.712 1.00 51.78 410 GLU A N 1
ATOM 3315 C CA . GLU A 1 410 ? -6.879 -12.618 46.927 1.00 51.78 410 GLU A CA 1
ATOM 3316 C C . GLU A 1 410 ? -5.423 -12.742 46.455 1.00 51.78 410 GLU A C 1
ATOM 3318 O O . GLU A 1 410 ? -4.593 -13.309 47.162 1.00 51.78 410 GLU A O 1
ATOM 3323 N N . LYS A 1 411 ? -5.063 -12.175 45.295 1.00 46.75 411 LYS A N 1
ATOM 3324 C CA . LYS A 1 411 ? -3.667 -12.166 44.815 1.00 46.75 411 LYS A CA 1
ATOM 3325 C C . LYS A 1 411 ? -2.755 -11.288 45.664 1.00 46.75 411 LYS A C 1
ATOM 3327 O O . LYS A 1 411 ? -1.598 -11.650 45.877 1.00 46.75 411 LYS A O 1
ATOM 3332 N N . ILE A 1 412 ? -3.250 -10.151 46.151 1.00 48.66 412 ILE A N 1
ATOM 3333 C CA . ILE A 1 412 ? -2.527 -9.281 47.086 1.00 48.66 412 ILE A CA 1
ATOM 3334 C C . ILE A 1 412 ? -2.350 -10.002 48.428 1.00 48.66 412 ILE A C 1
ATOM 3336 O O . ILE A 1 412 ? -1.237 -10.034 48.941 1.00 48.66 412 ILE A O 1
ATOM 3340 N N . ALA A 1 413 ? -3.386 -10.665 48.946 1.00 47.66 413 ALA A N 1
ATOM 3341 C CA . ALA A 1 413 ? -3.332 -11.477 50.161 1.00 47.66 413 ALA A CA 1
ATOM 3342 C C . ALA A 1 413 ? -2.344 -12.650 50.032 1.00 47.66 413 ALA A C 1
ATOM 3344 O O . ALA A 1 413 ? -1.515 -12.850 50.914 1.00 47.66 413 ALA A O 1
ATOM 3345 N N . GLN A 1 414 ? -2.336 -13.357 48.899 1.00 46.69 414 GLN A N 1
ATOM 3346 C CA . GLN A 1 414 ? -1.351 -14.409 48.614 1.00 46.69 414 GLN A CA 1
ATOM 3347 C C . GLN A 1 414 ? 0.078 -13.858 48.491 1.00 46.69 414 GLN A C 1
ATOM 3349 O O . GLN A 1 414 ? 1.028 -14.501 48.936 1.00 46.69 414 GLN A O 1
ATOM 3354 N N . SER A 1 415 ? 0.252 -12.663 47.921 1.00 40.84 415 SER A N 1
ATOM 3355 C CA . SER A 1 415 ? 1.562 -11.996 47.814 1.00 40.84 415 SER A CA 1
ATOM 3356 C C . SER A 1 415 ? 2.071 -11.501 49.177 1.00 40.84 415 SER A C 1
ATOM 3358 O O . SER A 1 415 ? 3.274 -11.542 49.444 1.00 40.84 415 SER A O 1
ATOM 3360 N N . LEU A 1 416 ? 1.150 -11.097 50.059 1.00 43.09 416 LEU A N 1
ATOM 3361 C CA . LEU A 1 416 ? 1.405 -10.745 51.457 1.00 43.09 416 LEU A CA 1
ATOM 3362 C C . LEU A 1 416 ? 1.780 -11.978 52.297 1.00 43.09 416 LEU A C 1
ATOM 3364 O O . LEU A 1 416 ? 2.713 -11.895 53.093 1.00 43.09 416 LEU A O 1
ATOM 3368 N N . GLU A 1 417 ? 1.138 -13.132 52.080 1.00 45.69 417 GLU A N 1
ATOM 3369 C CA . GLU A 1 417 ? 1.501 -14.409 52.723 1.00 45.69 417 GLU A CA 1
ATOM 3370 C C . GLU A 1 417 ? 2.890 -14.924 52.305 1.00 45.69 417 GLU A C 1
ATOM 3372 O O . GLU A 1 417 ? 3.562 -15.592 53.089 1.00 45.69 417 GLU A O 1
ATOM 3377 N N . HIS A 1 418 ? 3.356 -14.578 51.100 1.00 44.44 418 HIS A N 1
ATOM 3378 C CA . HIS A 1 418 ? 4.671 -14.977 50.579 1.00 44.44 418 H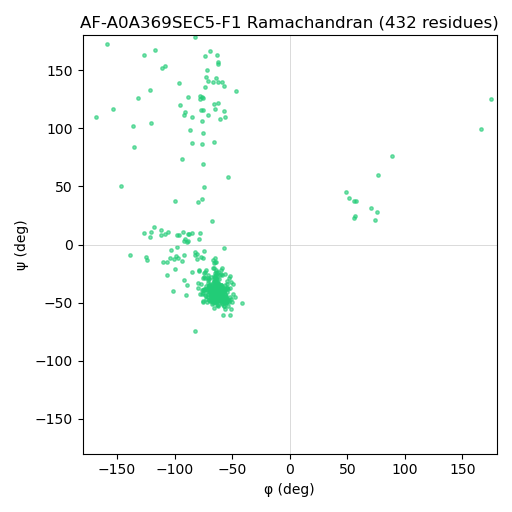IS A CA 1
ATOM 3379 C C . HIS A 1 418 ? 5.774 -13.919 50.782 1.00 44.44 418 HIS A C 1
ATOM 3381 O O . HIS A 1 418 ? 6.893 -14.096 50.298 1.00 44.44 418 HIS A O 1
ATOM 3387 N N . GLY A 1 419 ? 5.502 -12.848 51.538 1.00 36.75 419 GLY A N 1
ATOM 3388 C CA . GLY A 1 419 ? 6.538 -11.955 52.067 1.00 36.75 419 GLY A CA 1
ATOM 3389 C C . GLY A 1 419 ? 7.255 -11.071 51.040 1.00 36.75 419 GLY A C 1
ATOM 3390 O O . GLY A 1 419 ? 8.424 -10.745 51.241 1.00 36.75 419 GLY A O 1
ATOM 3391 N N . VAL A 1 420 ? 6.587 -10.652 49.962 1.00 39.81 420 VAL A N 1
ATOM 3392 C CA . VAL A 1 420 ? 7.137 -9.664 49.017 1.00 39.81 420 VAL A CA 1
ATOM 3393 C C . VAL A 1 420 ? 6.203 -8.457 48.969 1.00 39.81 420 VAL A C 1
ATOM 3395 O O . VAL A 1 420 ? 5.141 -8.522 48.359 1.00 39.81 420 VAL A O 1
ATOM 3398 N N . ILE A 1 421 ? 6.584 -7.344 49.602 1.00 37.44 421 ILE A N 1
ATOM 3399 C CA . ILE A 1 421 ? 5.851 -6.073 49.484 1.00 37.44 421 ILE A CA 1
ATOM 3400 C C . ILE A 1 421 ? 6.779 -4.992 48.938 1.00 37.44 421 ILE A C 1
ATOM 3402 O O . ILE A 1 421 ? 7.884 -4.808 49.444 1.00 37.44 421 ILE A O 1
ATOM 3406 N N . ASN A 1 422 ? 6.293 -4.250 47.942 1.00 34.75 422 ASN A N 1
ATOM 3407 C CA . ASN A 1 422 ? 6.141 -2.797 48.057 1.00 34.75 422 ASN A CA 1
ATOM 3408 C C . ASN A 1 422 ? 5.313 -2.253 46.897 1.00 34.75 422 ASN A C 1
ATOM 3410 O O . ASN A 1 422 ? 5.795 -2.192 45.770 1.00 34.75 422 ASN A O 1
ATOM 3414 N N . ILE A 1 423 ? 4.089 -1.806 47.189 1.00 34.31 423 ILE A N 1
ATOM 3415 C CA . ILE A 1 423 ? 3.421 -0.790 46.375 1.00 34.31 423 ILE A CA 1
ATOM 3416 C C . ILE A 1 423 ? 2.780 0.216 47.334 1.00 34.31 423 ILE A C 1
ATOM 3418 O O . ILE A 1 423 ? 1.747 -0.051 47.942 1.00 34.31 423 ILE A O 1
ATOM 3422 N N . GLU A 1 424 ? 3.437 1.365 47.481 1.00 31.69 424 GLU A N 1
ATOM 3423 C CA . GLU A 1 424 ? 2.852 2.571 48.058 1.00 31.69 424 GLU A CA 1
ATOM 3424 C C . GLU A 1 424 ? 1.970 3.252 47.004 1.00 31.69 424 GLU A C 1
ATOM 3426 O O . GLU A 1 424 ? 2.414 3.580 45.902 1.00 31.69 424 GLU A O 1
ATOM 3431 N N . GLY A 1 425 ? 0.710 3.483 47.357 1.00 33.88 425 GLY A N 1
ATOM 3432 C CA . GLY A 1 425 ? -0.217 4.320 46.606 1.00 33.88 425 GLY A CA 1
ATOM 3433 C C . GLY A 1 425 ? -1.607 4.249 47.236 1.00 33.88 425 GLY A C 1
ATOM 3434 O O . GLY A 1 425 ? -2.107 3.141 47.425 1.00 33.88 425 GLY A O 1
ATOM 3435 N N . PRO A 1 426 ? -2.236 5.378 47.606 1.00 32.00 426 PRO A N 1
ATOM 3436 C CA . PRO A 1 426 ? -3.574 5.349 48.175 1.00 32.00 426 PRO A CA 1
ATOM 3437 C C . PRO A 1 426 ? -4.601 4.974 47.099 1.00 32.00 426 PRO A C 1
ATOM 3439 O O . PRO A 1 426 ? -4.512 5.421 45.955 1.00 32.00 426 PRO A O 1
ATOM 3442 N N . LEU A 1 427 ? -5.585 4.165 47.496 1.00 35.50 427 LEU A N 1
ATOM 3443 C CA . LEU A 1 427 ? -6.813 3.917 46.740 1.00 35.50 427 LEU A CA 1
ATOM 3444 C C . LEU A 1 427 ? -7.532 5.256 46.477 1.00 35.50 427 LEU A C 1
ATOM 3446 O O . LEU A 1 427 ? -7.625 6.070 47.403 1.00 35.50 427 LEU A O 1
ATOM 3450 N N . PRO A 1 428 ? -8.050 5.517 45.263 1.00 29.16 428 PRO A N 1
ATOM 3451 C CA . PRO A 1 428 ? -8.924 6.660 45.050 1.00 29.16 428 PRO A CA 1
ATOM 3452 C C . PRO A 1 428 ? -10.239 6.446 45.822 1.00 29.16 428 PRO A C 1
ATOM 3454 O O . PRO A 1 428 ? -10.754 5.325 45.846 1.00 29.16 428 PRO A O 1
ATOM 3457 N N . PRO A 1 429 ? -10.798 7.492 46.454 1.00 30.36 429 PRO A N 1
ATOM 3458 C CA . PRO A 1 429 ? -12.087 7.393 47.114 1.00 30.36 429 PRO A CA 1
ATOM 3459 C C . PRO A 1 429 ? -13.162 7.280 46.032 1.00 30.36 429 PRO A C 1
ATOM 3461 O O . PRO A 1 429 ? -13.405 8.236 45.295 1.00 30.36 429 PRO A O 1
ATOM 3464 N N . PHE A 1 430 ? -13.804 6.119 45.919 1.00 33.50 430 PHE A N 1
ATOM 3465 C CA . PHE A 1 430 ? -15.114 6.083 45.286 1.00 33.50 430 PHE A CA 1
ATOM 3466 C C . PHE A 1 430 ? -16.125 6.635 46.283 1.00 33.50 430 PHE A C 1
ATOM 3468 O O . PHE A 1 430 ? -16.150 6.258 47.450 1.00 33.50 430 PHE A O 1
ATOM 3475 N N . VAL A 1 431 ? -16.876 7.614 45.793 1.00 32.22 431 VAL A N 1
ATOM 3476 C CA . VAL A 1 431 ? -17.982 8.286 46.461 1.00 32.22 431 VAL A CA 1
ATOM 3477 C C . VAL A 1 431 ? -18.998 7.228 46.881 1.00 32.22 431 VAL A C 1
ATOM 3479 O O . VAL A 1 431 ? -19.667 6.642 46.031 1.00 32.22 431 VAL A O 1
ATOM 3482 N N . ASP A 1 432 ? -19.088 6.995 48.187 1.00 30.42 432 ASP A N 1
ATOM 3483 C CA . ASP A 1 432 ? -20.288 6.453 48.810 1.00 30.42 432 ASP A CA 1
ATOM 3484 C C . ASP A 1 432 ? -21.425 7.441 48.534 1.00 30.42 432 ASP A C 1
ATOM 3486 O O . ASP A 1 432 ? -21.388 8.568 49.021 1.00 30.42 432 ASP A O 1
ATOM 3490 N N . ASP A 1 433 ? -22.345 7.049 47.653 1.00 32.75 433 ASP A N 1
ATOM 3491 C CA . ASP A 1 433 ? -23.785 7.341 47.687 1.00 32.75 433 ASP A CA 1
ATOM 3492 C C . ASP A 1 433 ? -24.385 6.999 46.314 1.00 32.75 433 ASP A C 1
ATOM 3494 O O . ASP A 1 433 ? -24.251 7.787 45.379 1.00 32.75 433 ASP A O 1
ATOM 3498 N N . TYR A 1 434 ? -25.013 5.819 46.195 1.00 34.59 434 TYR A N 1
ATOM 3499 C CA . TYR A 1 434 ? -26.313 5.570 45.536 1.00 34.59 434 TYR A CA 1
ATOM 3500 C C . TYR A 1 434 ? -26.809 4.146 45.804 1.00 34.59 434 TYR A C 1
ATOM 3502 O O . TYR A 1 434 ? -26.107 3.184 45.418 1.00 34.59 434 TYR A O 1
#

Sequence (434 aa):
MIITEFDLALKLNKGTFTSIFIHFSEELRLELLKMVWLLFRFKGIYLDGPALLTSDDKSLLIELISSPYEDLALTALTVITAFAGKKNYYIMIRKISFIDCKIIQKLIPIVHAGKSIPFLQIVVCILIRCLVMPCSNVLYYQVDEYYEELRHDISDMIQIVCLLLKSDNFDIRRGIIEIITILFDKSCDMVASPMLFISRYMDTKVKEAMNAIPVFYTYEIIASQSPRLCGPSIQAVNLMLFNNEKSHKAKILIGLKVIPALKVILLNARNNHNNYRDSVKDAIYLFMELAITDSTLVQGIIDQDIFATIIKMKEILSPYDCQIVEALVATLRNATKNQIEQLIENQYIPQYLYSMLMKYEISKDDEILEPARESTELIFRECQQMPVLWKENMITLLNKLDAIYLNREEKIAQSLEHGVINIEGPLPPFVDDY

Radius of gyration: 29.39 Å; Cα contacts (8 Å, |Δi|>4): 411; chains: 1; bounding box: 72×40×94 Å